Protein AF-A0A7W8EDI4-F1 (afdb_monomer_lite)

pLDDT: mean 74.73, std 17.85, range [37.28, 97.62]

Structure (mmCIF, N/CA/C/O backbone):
data_AF-A0A7W8EDI4-F1
#
_entry.id   AF-A0A7W8EDI4-F1
#
loop_
_atom_site.group_PDB
_atom_site.id
_atom_site.type_symbol
_atom_site.label_atom_id
_atom_site.label_alt_id
_atom_site.label_comp_id
_atom_site.label_asym_id
_atom_site.label_entity_id
_atom_site.label_seq_id
_atom_site.pdbx_PDB_ins_code
_atom_site.Cartn_x
_atom_site.Cartn_y
_atom_site.Cartn_z
_atom_site.occupancy
_atom_site.B_iso_or_equiv
_atom_site.auth_seq_id
_atom_site.auth_comp_id
_atom_site.auth_asym_id
_atom_site.auth_atom_id
_atom_site.pdbx_PDB_model_num
ATOM 1 N N . MET A 1 1 ? -5.430 -32.762 -1.701 1.00 72.56 1 MET A N 1
ATOM 2 C CA . MET A 1 1 ? -4.601 -31.545 -1.602 1.00 72.56 1 MET A CA 1
ATOM 3 C C . MET A 1 1 ? -4.800 -30.769 -2.881 1.00 72.56 1 MET A C 1
ATOM 5 O O . MET A 1 1 ? -4.026 -30.928 -3.822 1.00 72.56 1 MET A O 1
ATOM 9 N N . SER A 1 2 ? -5.869 -29.981 -2.946 1.00 88.62 2 SER A N 1
ATOM 10 C CA . SER A 1 2 ? -5.971 -28.976 -3.996 1.00 88.62 2 SER A CA 1
ATOM 11 C C . SER A 1 2 ? -4.853 -27.956 -3.869 1.00 88.62 2 SER A C 1
ATOM 13 O O . SER A 1 2 ? -4.438 -27.550 -2.778 1.00 88.62 2 SER A O 1
ATOM 15 N N . SER A 1 3 ? -4.363 -27.543 -5.030 1.00 94.00 3 SER A N 1
ATOM 16 C CA . SER A 1 3 ? -3.495 -26.389 -5.151 1.00 94.00 3 SER A CA 1
ATOM 17 C C . SER A 1 3 ? -4.055 -25.458 -6.209 1.00 94.00 3 SER A C 1
ATOM 19 O O . SER A 1 3 ? -4.358 -25.918 -7.310 1.00 94.00 3 SER A O 1
ATOM 21 N N . LEU A 1 4 ? -4.139 -24.171 -5.893 1.00 94.44 4 LEU A N 1
ATOM 22 C CA . LEU A 1 4 ? -4.478 -23.117 -6.842 1.00 94.44 4 LEU A CA 1
ATOM 23 C C . LEU A 1 4 ? -3.194 -22.442 -7.314 1.00 94.44 4 LEU A C 1
ATOM 25 O O . LEU A 1 4 ? -2.304 -22.187 -6.502 1.00 94.44 4 LEU A O 1
ATOM 29 N N . ARG A 1 5 ? -3.066 -22.148 -8.609 1.00 94.06 5 ARG A N 1
ATOM 30 C CA . ARG A 1 5 ? -1.859 -21.516 -9.162 1.00 94.06 5 ARG A CA 1
ATOM 31 C C . ARG A 1 5 ? -2.206 -20.259 -9.942 1.00 94.06 5 ARG A C 1
ATOM 33 O O . ARG A 1 5 ? -3.111 -20.287 -10.762 1.00 94.06 5 ARG A O 1
ATOM 40 N N . SER A 1 6 ? -1.417 -19.209 -9.733 1.00 91.38 6 SER A N 1
ATOM 41 C CA . SER A 1 6 ? -1.402 -18.008 -10.568 1.00 91.38 6 SER A CA 1
ATOM 42 C C . SER A 1 6 ? 0.047 -17.565 -10.767 1.00 91.38 6 SER A C 1
ATOM 44 O O . SER A 1 6 ? 0.740 -17.165 -9.824 1.00 91.38 6 SER A O 1
ATOM 46 N N . GLY A 1 7 ? 0.559 -17.725 -11.990 1.00 88.88 7 GLY A N 1
ATOM 47 C CA . GLY A 1 7 ? 1.975 -17.516 -12.298 1.00 88.88 7 GLY A CA 1
ATOM 48 C C . GLY A 1 7 ? 2.900 -18.412 -11.461 1.00 88.88 7 GLY A C 1
ATOM 49 O O . GLY A 1 7 ? 2.855 -19.637 -11.558 1.00 88.88 7 GLY A O 1
ATOM 50 N N . LEU A 1 8 ? 3.762 -17.792 -10.648 1.00 88.81 8 LEU A N 1
ATOM 51 C CA . LEU A 1 8 ? 4.686 -18.482 -9.732 1.00 88.81 8 LEU A CA 1
ATOM 52 C C . LEU A 1 8 ? 4.109 -18.699 -8.327 1.00 88.81 8 LEU A C 1
ATOM 54 O O . LEU A 1 8 ? 4.738 -19.373 -7.510 1.00 88.81 8 LEU A O 1
ATOM 58 N N . THR A 1 9 ? 2.950 -18.114 -8.032 1.00 92.06 9 THR A N 1
ATOM 59 C CA . THR A 1 9 ? 2.326 -18.204 -6.715 1.00 92.06 9 THR A CA 1
ATOM 60 C C . THR A 1 9 ? 1.446 -19.447 -6.661 1.00 92.06 9 THR A C 1
ATOM 62 O O . THR A 1 9 ? 0.603 -19.663 -7.534 1.00 92.06 9 THR A O 1
ATOM 65 N N . VAL A 1 10 ? 1.642 -20.272 -5.631 1.00 94.31 10 VAL A N 1
ATOM 66 C CA . VAL A 1 10 ? 0.855 -21.489 -5.395 1.00 94.31 10 VAL A CA 1
ATOM 67 C C . VAL A 1 10 ? 0.180 -21.383 -4.036 1.00 94.31 10 VAL A C 1
ATOM 69 O O . VAL A 1 10 ? 0.851 -21.152 -3.029 1.00 94.31 10 VAL A O 1
ATOM 72 N N . LEU A 1 11 ? -1.135 -21.570 -4.022 1.00 96.25 11 LEU A N 1
ATOM 73 C CA . LEU A 1 11 ? -1.948 -21.688 -2.821 1.00 96.25 11 LEU A CA 1
ATOM 74 C C . LEU A 1 11 ? -2.243 -23.156 -2.566 1.00 96.25 11 LEU A C 1
ATOM 76 O O . LEU A 1 11 ? -2.605 -23.882 -3.487 1.00 96.25 11 LEU A O 1
ATOM 80 N N . SER A 1 12 ? -2.101 -23.594 -1.324 1.00 96.56 12 SER A N 1
ATOM 81 C CA . SER A 1 12 ? -2.446 -24.955 -0.918 1.00 96.56 12 SER A CA 1
ATOM 82 C C . SER A 1 12 ? -3.016 -24.960 0.489 1.00 96.56 12 SER A C 1
ATOM 84 O O . SER A 1 12 ? -2.529 -24.221 1.344 1.00 96.56 12 SER A O 1
ATOM 86 N N . TRP A 1 13 ? -3.991 -25.826 0.741 1.00 96.25 13 TRP A N 1
ATOM 87 C CA . TRP A 1 13 ? -4.526 -26.048 2.081 1.00 96.25 13 TRP A CA 1
ATOM 88 C C . TRP A 1 13 ? -3.698 -27.074 2.852 1.00 96.25 13 TRP A C 1
ATOM 90 O O . TRP A 1 13 ? -3.360 -28.140 2.333 1.00 96.25 13 TRP A O 1
ATOM 100 N N . SER A 1 14 ? -3.404 -26.768 4.112 1.00 95.00 14 SER A N 1
ATOM 101 C CA . SER A 1 14 ? -2.770 -27.684 5.056 1.00 95.00 14 SER A CA 1
ATOM 102 C C . SER A 1 14 ? -3.391 -27.496 6.434 1.00 95.00 14 SER A C 1
ATOM 104 O O . SER A 1 14 ? -3.142 -26.490 7.087 1.00 95.00 14 SER A O 1
ATOM 106 N N . SER A 1 15 ? -4.173 -28.473 6.897 1.00 92.62 15 SER A N 1
ATOM 107 C CA . SER A 1 15 ? -4.749 -28.482 8.255 1.00 92.62 15 SER A CA 1
ATOM 108 C C . SER A 1 15 ? -5.590 -27.241 8.601 1.00 92.62 15 SER A C 1
ATOM 110 O O . SER A 1 15 ? -5.511 -26.734 9.714 1.00 92.62 15 SER A O 1
ATOM 112 N N . GLY A 1 16 ? -6.372 -26.728 7.644 1.00 92.19 16 GLY A N 1
ATOM 113 C CA . GLY A 1 16 ? -7.165 -25.502 7.822 1.00 92.19 16 GLY A CA 1
ATOM 114 C C . GLY A 1 16 ? -6.364 -24.201 7.683 1.00 92.19 16 GLY A C 1
ATOM 115 O O . GLY A 1 16 ? -6.944 -23.121 7.722 1.00 92.19 16 GLY A O 1
ATOM 116 N N . GLU A 1 17 ? -5.049 -24.281 7.469 1.00 96.00 17 GLU A N 1
ATOM 117 C CA . GLU A 1 17 ? -4.215 -23.134 7.119 1.00 96.00 17 GLU A CA 1
ATOM 118 C C . GLU A 1 17 ? -4.040 -23.041 5.598 1.00 96.00 17 GLU A C 1
ATOM 120 O O . GLU A 1 17 ? -3.769 -24.031 4.910 1.00 96.00 17 GLU A O 1
ATOM 125 N N . LEU A 1 18 ? -4.151 -21.824 5.073 1.00 96.31 18 LEU A N 1
ATOM 126 C CA . LEU A 1 18 ? -3.782 -21.475 3.711 1.00 96.31 18 LEU A CA 1
ATOM 127 C C . LEU A 1 18 ? -2.272 -21.219 3.652 1.00 96.31 18 LEU A C 1
ATOM 129 O O . LEU A 1 18 ? -1.760 -20.295 4.288 1.00 96.31 18 LEU A O 1
ATOM 133 N N . LEU A 1 19 ? -1.555 -22.021 2.867 1.00 96.38 19 LEU A N 1
ATOM 134 C CA . LEU A 1 19 ? -0.129 -21.848 2.599 1.00 96.38 19 LEU A CA 1
ATOM 135 C C . LEU A 1 19 ? 0.076 -21.128 1.266 1.00 96.38 19 LEU A C 1
ATOM 137 O O . LEU A 1 19 ? -0.449 -21.563 0.240 1.00 96.38 19 LEU A O 1
ATOM 141 N N . ILE A 1 20 ? 0.887 -20.067 1.277 1.00 95.19 20 ILE A N 1
ATOM 142 C CA . ILE A 1 20 ? 1.226 -19.267 0.093 1.00 95.19 20 ILE A CA 1
ATOM 143 C C . ILE A 1 20 ? 2.709 -19.438 -0.247 1.00 95.19 20 ILE A C 1
ATOM 145 O O . ILE A 1 20 ? 3.598 -18.909 0.433 1.00 95.19 20 ILE A O 1
ATOM 149 N N . SER A 1 21 ? 2.978 -20.170 -1.326 1.00 93.00 21 SER A N 1
ATOM 150 C CA . SER A 1 21 ? 4.316 -20.444 -1.862 1.00 93.00 21 SER A CA 1
ATOM 151 C C . SER A 1 21 ? 4.642 -19.489 -3.022 1.00 93.00 21 SER A C 1
ATOM 153 O O . SER A 1 21 ? 3.737 -19.190 -3.805 1.00 93.00 21 SER A O 1
ATOM 155 N N . PRO A 1 22 ? 5.892 -18.986 -3.160 1.00 87.44 22 PRO A N 1
ATOM 156 C CA . PRO A 1 22 ? 7.126 -19.403 -2.468 1.00 87.44 22 PRO A CA 1
ATOM 157 C C . PRO A 1 22 ? 7.426 -18.676 -1.150 1.00 87.44 22 PRO A C 1
ATOM 159 O O . PRO A 1 22 ? 8.437 -18.951 -0.512 1.00 87.44 22 PRO A O 1
ATOM 162 N N . SER A 1 23 ? 6.582 -17.737 -0.726 1.00 79.31 23 SER A N 1
ATOM 163 C CA . SER A 1 23 ? 6.833 -16.919 0.467 1.00 79.31 23 SER A CA 1
ATOM 164 C C . SER A 1 23 ? 6.731 -17.673 1.802 1.00 79.31 23 SER A C 1
ATOM 166 O O . SER A 1 23 ? 7.086 -17.108 2.834 1.00 79.31 23 SER A O 1
ATOM 168 N N . SER A 1 24 ? 6.246 -18.921 1.794 1.00 89.06 24 SER A N 1
ATOM 169 C CA . SER A 1 24 ? 6.002 -19.750 2.985 1.00 89.06 24 SER A CA 1
ATOM 170 C C . SER A 1 24 ? 5.140 -19.051 4.044 1.00 89.06 24 SER A C 1
ATOM 172 O O . SER A 1 24 ? 5.328 -19.251 5.243 1.00 89.06 24 SER A O 1
ATOM 174 N N . VAL A 1 25 ? 4.199 -18.211 3.604 1.00 91.44 25 VAL A N 1
ATOM 175 C CA . VAL A 1 25 ? 3.269 -17.511 4.498 1.00 91.44 25 VAL A CA 1
ATOM 176 C C . VAL A 1 25 ? 2.123 -18.460 4.823 1.00 91.44 25 VAL A C 1
ATOM 178 O O . VAL A 1 25 ? 1.558 -19.066 3.912 1.00 91.44 25 VAL A O 1
ATOM 181 N N . ARG A 1 26 ? 1.804 -18.592 6.112 1.00 95.19 26 ARG A N 1
ATOM 182 C CA . ARG A 1 26 ? 0.669 -19.376 6.609 1.00 95.19 26 ARG A CA 1
ATOM 183 C C . ARG A 1 26 ? -0.400 -18.429 7.124 1.00 95.19 26 ARG A C 1
ATOM 185 O O . ARG A 1 26 ? -0.067 -17.530 7.892 1.00 95.19 26 ARG A O 1
ATOM 192 N N . LEU A 1 27 ? -1.642 -18.613 6.693 1.00 95.88 27 LEU A N 1
ATOM 193 C CA . LEU A 1 27 ? -2.779 -17.786 7.093 1.00 95.88 27 LEU A CA 1
ATOM 194 C C . LEU A 1 27 ? -3.960 -18.674 7.477 1.00 95.88 27 LEU A C 1
ATOM 196 O O . LEU A 1 27 ? -4.158 -19.727 6.882 1.00 95.88 27 LEU A O 1
ATOM 200 N N . THR A 1 28 ? -4.781 -18.218 8.416 1.00 96.00 28 THR A N 1
ATOM 201 C CA . THR A 1 28 ? -6.071 -18.829 8.766 1.00 96.00 28 THR A CA 1
ATOM 202 C C . THR A 1 28 ? -7.199 -17.935 8.245 1.00 96.00 28 THR A C 1
ATOM 204 O O . THR A 1 28 ? -7.696 -17.091 8.995 1.00 96.00 28 THR A O 1
ATOM 207 N N . PRO A 1 29 ? -7.553 -18.019 6.949 1.00 96.94 29 PRO A N 1
ATOM 208 C CA . PRO A 1 29 ? -8.593 -17.165 6.388 1.00 96.94 29 PRO A CA 1
ATOM 209 C C . PRO A 1 29 ? -9.966 -17.480 6.964 1.00 96.94 29 PRO A C 1
ATOM 211 O O . PRO A 1 29 ? -10.329 -18.646 7.099 1.00 96.94 29 PRO A O 1
ATOM 214 N N . ALA A 1 30 ? -10.756 -16.439 7.209 1.00 96.94 30 ALA A N 1
ATOM 215 C CA . ALA A 1 30 ? -12.187 -16.593 7.442 1.00 96.94 30 ALA A CA 1
ATOM 216 C C . ALA A 1 30 ? -12.985 -16.529 6.135 1.00 96.94 30 ALA A C 1
ATOM 218 O O . ALA A 1 30 ? -14.032 -17.160 6.037 1.00 96.94 30 ALA A O 1
ATOM 219 N N . ALA A 1 31 ? -12.491 -15.799 5.130 1.00 97.50 31 ALA A N 1
ATOM 220 C CA . ALA A 1 31 ? -13.096 -15.729 3.805 1.00 97.50 31 ALA A CA 1
ATOM 221 C C . ALA A 1 31 ? -12.045 -15.463 2.719 1.00 97.50 31 ALA A C 1
ATOM 223 O O . ALA A 1 31 ? -10.966 -14.922 2.978 1.00 97.50 31 ALA A O 1
ATOM 224 N N . LEU A 1 32 ? -12.377 -15.817 1.479 1.00 97.62 32 LEU A N 1
ATOM 225 C CA . LEU A 1 32 ? -11.625 -15.427 0.289 1.00 97.62 32 LEU A CA 1
ATOM 226 C C . LEU A 1 32 ? -12.444 -14.426 -0.527 1.00 97.62 32 LEU A C 1
ATOM 228 O O . LEU A 1 32 ? -13.629 -14.633 -0.769 1.00 97.62 32 LEU A O 1
ATOM 232 N N . PHE A 1 33 ? -11.819 -13.345 -0.974 1.00 97.31 33 PHE A N 1
ATOM 233 C CA . PHE A 1 33 ? -12.457 -12.278 -1.738 1.00 97.31 33 PHE A CA 1
ATOM 234 C C . PHE A 1 33 ? -11.847 -12.229 -3.138 1.00 97.31 33 PHE A C 1
ATOM 236 O O . PHE A 1 33 ? -10.724 -11.760 -3.326 1.00 97.31 33 PHE A O 1
ATOM 243 N N . HIS A 1 34 ? -12.569 -12.774 -4.118 1.00 97.25 34 HIS A N 1
ATOM 244 C CA . HIS A 1 34 ? -12.129 -12.817 -5.510 1.00 97.25 34 HIS A CA 1
ATOM 245 C C . HIS A 1 34 ? -12.626 -11.566 -6.225 1.00 97.25 34 HIS A C 1
ATOM 247 O O . HIS A 1 34 ? -13.836 -11.361 -6.328 1.00 97.25 34 HIS A O 1
ATOM 253 N N . TYR A 1 35 ? -11.709 -10.723 -6.690 1.00 96.69 35 TYR A N 1
ATOM 254 C CA . TYR A 1 35 ? -12.044 -9.388 -7.160 1.00 96.69 35 TYR A CA 1
ATOM 255 C C . TYR A 1 35 ? -11.535 -9.108 -8.572 1.00 96.69 35 TYR A C 1
ATOM 257 O O . TYR A 1 35 ? -10.511 -9.632 -9.017 1.00 96.69 35 TYR A O 1
ATOM 265 N N . ARG A 1 36 ? -12.253 -8.214 -9.254 1.00 94.69 36 ARG A N 1
ATOM 266 C CA . ARG A 1 36 ? -11.857 -7.593 -10.515 1.00 94.69 36 ARG A CA 1
ATOM 267 C C . ARG A 1 36 ? -12.273 -6.129 -10.466 1.00 94.69 36 ARG A C 1
ATOM 269 O O . ARG A 1 36 ? -13.399 -5.828 -10.093 1.00 94.69 36 ARG A O 1
ATOM 276 N N . TYR A 1 37 ? -11.370 -5.217 -10.803 1.00 92.25 37 TYR A N 1
ATOM 277 C CA . TYR A 1 37 ? -11.716 -3.804 -10.936 1.00 92.25 37 TYR A CA 1
ATOM 278 C C . TYR A 1 37 ? -10.868 -3.123 -12.006 1.00 92.25 37 TYR A C 1
ATOM 280 O O . TYR A 1 37 ? -9.757 -3.552 -12.311 1.00 92.25 37 TYR A O 1
ATOM 288 N N . GLU A 1 38 ? -11.394 -2.044 -12.573 1.00 88.31 38 GLU A N 1
ATOM 289 C CA . GLU A 1 38 ? -10.678 -1.213 -13.537 1.00 88.31 38 GLU A CA 1
ATOM 290 C C . GLU A 1 38 ? -9.893 -0.117 -12.807 1.00 88.31 38 GLU A C 1
ATOM 292 O O . GLU A 1 38 ? -10.383 0.574 -11.901 1.00 88.31 38 GLU A O 1
ATOM 297 N N . GLN A 1 39 ? -8.616 -0.000 -13.159 1.00 83.56 39 GLN A N 1
ATOM 298 C CA . GLN A 1 39 ? -7.700 0.985 -12.618 1.00 83.56 39 GLN A CA 1
ATOM 299 C C . GLN A 1 39 ? -7.295 1.956 -13.724 1.00 83.56 39 GLN A C 1
ATOM 301 O O . GLN A 1 39 ? -6.524 1.620 -14.622 1.00 83.56 39 GLN A O 1
ATOM 306 N N . THR A 1 40 ? -7.788 3.187 -13.634 1.00 80.75 40 THR A N 1
ATOM 307 C CA . THR A 1 40 ? -7.340 4.280 -14.495 1.00 80.75 40 THR A CA 1
ATOM 308 C C . THR A 1 40 ? -6.029 4.841 -13.957 1.00 80.75 40 THR A C 1
ATOM 310 O O . THR A 1 40 ? -5.959 5.306 -12.820 1.00 80.75 40 THR A O 1
ATOM 313 N N . THR A 1 41 ? -4.975 4.807 -14.767 1.00 74.56 41 THR A N 1
ATOM 314 C CA . THR A 1 41 ? -3.691 5.431 -14.423 1.00 74.56 41 THR A CA 1
ATOM 315 C C . THR A 1 41 ? -3.602 6.830 -15.022 1.00 74.56 41 THR A C 1
ATOM 317 O O . THR A 1 41 ? -3.840 7.020 -16.217 1.00 74.56 41 THR A O 1
ATOM 320 N N . ILE A 1 42 ? -3.257 7.818 -14.193 1.00 75.62 42 ILE A N 1
ATOM 321 C CA . ILE A 1 42 ? -3.034 9.198 -14.635 1.00 75.62 42 ILE A CA 1
ATOM 322 C C . ILE A 1 42 ? -1.588 9.320 -15.130 1.00 75.62 42 ILE A C 1
ATOM 324 O O . ILE A 1 42 ? -0.636 8.994 -14.419 1.00 75.62 42 ILE A O 1
ATOM 328 N N . GLY A 1 43 ? -1.421 9.763 -16.373 1.00 75.12 43 GLY A N 1
ATOM 329 C CA . GLY A 1 43 ? -0.117 9.997 -16.980 1.00 75.12 43 GLY A CA 1
ATOM 330 C C . GLY A 1 43 ? 0.577 11.230 -16.419 1.00 75.12 43 GLY A C 1
ATOM 331 O O . GLY A 1 43 ? -0.018 12.062 -15.741 1.00 75.12 43 GLY A O 1
ATOM 332 N N . ALA A 1 44 ? 1.852 11.406 -16.769 1.00 69.44 44 ALA A N 1
ATOM 333 C CA . ALA A 1 44 ? 2.634 12.580 -16.361 1.00 69.44 44 ALA A CA 1
ATOM 334 C C . ALA A 1 44 ? 2.034 13.924 -16.835 1.00 69.44 44 ALA A C 1
ATOM 336 O O . ALA A 1 44 ? 2.380 14.974 -16.303 1.00 69.44 44 ALA A O 1
ATOM 337 N N . ASN A 1 45 ? 1.148 13.890 -17.831 1.00 80.81 45 ASN A N 1
ATOM 338 C CA . ASN A 1 45 ? 0.404 15.035 -18.355 1.00 80.81 45 ASN A CA 1
ATOM 339 C C . ASN A 1 45 ? -0.928 15.294 -17.625 1.00 80.81 45 ASN A C 1
ATOM 341 O O . ASN A 1 45 ? -1.679 16.164 -18.053 1.00 80.81 45 ASN A O 1
ATOM 345 N N . GLY A 1 46 ? -1.251 14.537 -16.571 1.00 75.38 46 GLY A N 1
ATOM 346 C CA . GLY A 1 46 ? -2.529 14.645 -15.865 1.00 75.38 46 GLY A CA 1
ATOM 347 C C . GLY A 1 46 ? -3.717 14.028 -16.611 1.00 75.38 46 GLY A C 1
ATOM 348 O O . GLY A 1 46 ? -4.828 14.067 -16.095 1.00 75.38 46 GLY A O 1
ATOM 349 N N . LEU A 1 47 ? -3.507 13.440 -17.796 1.00 79.38 47 LEU A N 1
ATOM 350 C CA . LEU A 1 47 ? -4.561 12.770 -18.556 1.00 79.38 47 LEU A CA 1
ATOM 351 C C . LEU A 1 47 ? -4.597 11.269 -18.223 1.00 79.38 47 LEU A C 1
ATOM 353 O O . LEU A 1 47 ? -3.537 10.653 -18.052 1.00 79.38 47 LEU A O 1
ATOM 357 N N . PRO A 1 48 ? -5.787 10.648 -18.159 1.00 79.31 48 PRO A N 1
ATOM 358 C CA . PRO A 1 48 ? -5.902 9.201 -18.012 1.00 79.31 48 PRO A CA 1
ATOM 359 C C . PRO A 1 48 ? -5.224 8.530 -19.211 1.00 79.31 48 PRO A C 1
ATOM 361 O O . PRO A 1 48 ? -5.563 8.808 -20.358 1.00 79.31 48 PRO A O 1
ATOM 364 N N . THR A 1 49 ? -4.201 7.713 -18.960 1.00 78.88 49 THR A N 1
ATOM 365 C CA . THR A 1 49 ? -3.361 7.150 -20.031 1.00 78.88 49 THR A CA 1
ATOM 366 C C . THR A 1 49 ? -3.715 5.701 -20.337 1.00 78.88 49 THR A C 1
ATOM 368 O O . THR A 1 49 ? -3.729 5.323 -21.503 1.00 78.88 49 THR A O 1
ATOM 371 N N . TYR A 1 50 ? -4.020 4.896 -19.314 1.00 76.00 50 TYR A N 1
ATOM 372 C CA . TYR A 1 50 ? -4.377 3.489 -19.495 1.00 76.00 50 TYR A CA 1
ATOM 373 C C . TYR A 1 50 ? -5.411 3.045 -18.465 1.00 76.00 50 TYR A C 1
ATOM 375 O O . TYR A 1 50 ? -5.285 3.360 -17.277 1.00 76.00 50 TYR A O 1
ATOM 383 N N . GLU A 1 51 ? -6.386 2.276 -18.936 1.00 83.94 51 GLU A N 1
ATOM 384 C CA . GLU A 1 51 ? -7.314 1.505 -18.123 1.00 83.94 51 GLU A CA 1
ATOM 385 C C . GLU A 1 51 ? -6.754 0.089 -17.987 1.00 83.94 51 GLU A C 1
ATOM 387 O O . GLU A 1 51 ? -6.645 -0.659 -18.958 1.00 83.94 51 GLU A O 1
ATOM 392 N N . LEU A 1 52 ? -6.294 -0.247 -16.786 1.00 85.31 52 LEU A N 1
ATOM 393 C CA . LEU A 1 52 ? -5.769 -1.565 -16.469 1.00 85.31 52 LEU A CA 1
ATOM 394 C C . LEU A 1 52 ? -6.831 -2.321 -15.680 1.00 85.31 52 LEU A C 1
ATOM 396 O O . LEU A 1 52 ? -7.159 -1.939 -14.559 1.00 85.31 52 LEU A O 1
ATOM 400 N N . THR A 1 53 ? -7.353 -3.413 -16.231 1.00 88.31 53 THR A N 1
ATOM 401 C CA . THR A 1 53 ? -8.164 -4.343 -15.443 1.00 88.31 53 THR A CA 1
ATOM 402 C C . THR A 1 53 ? -7.251 -5.103 -14.485 1.00 88.31 53 THR A C 1
ATOM 404 O O . THR A 1 53 ? -6.356 -5.833 -14.910 1.00 88.31 53 THR A O 1
ATOM 407 N N . VAL A 1 54 ? -7.474 -4.933 -13.185 1.00 90.56 54 VAL A N 1
ATOM 408 C CA . VAL A 1 54 ? -6.761 -5.643 -12.125 1.00 90.56 54 VAL A CA 1
ATOM 409 C C . VAL A 1 54 ? -7.662 -6.752 -11.598 1.00 90.56 54 VAL A C 1
ATOM 411 O O . VAL A 1 54 ? -8.740 -6.487 -11.068 1.00 90.56 54 VAL A O 1
ATOM 414 N N . THR A 1 55 ? -7.210 -7.995 -11.733 1.00 94.75 55 THR A N 1
ATOM 415 C CA . THR A 1 55 ? -7.802 -9.178 -11.097 1.00 94.75 55 THR A CA 1
ATOM 416 C C . THR A 1 55 ? -6.908 -9.662 -9.962 1.00 94.75 55 THR A C 1
ATOM 418 O O . THR A 1 55 ? -5.685 -9.468 -9.982 1.00 94.75 55 THR A O 1
ATOM 421 N N . GLY A 1 56 ? -7.510 -10.257 -8.938 1.00 95.38 56 GLY A N 1
ATOM 422 C CA . GLY A 1 56 ? -6.752 -10.789 -7.816 1.00 95.38 56 GLY A CA 1
ATOM 423 C C . GLY A 1 56 ? -7.605 -11.496 -6.777 1.00 95.38 56 GLY A C 1
ATOM 424 O O . GLY A 1 56 ? -8.835 -11.490 -6.820 1.00 95.38 56 GLY A O 1
ATOM 425 N N . LEU A 1 57 ? -6.917 -12.111 -5.821 1.00 96.50 57 LEU A N 1
ATOM 426 C CA . LEU A 1 57 ? -7.518 -12.810 -4.696 1.00 96.50 57 LEU A CA 1
ATOM 427 C C . LEU A 1 57 ? -7.039 -12.178 -3.390 1.00 96.50 57 LEU A C 1
ATOM 429 O O . LEU A 1 57 ? -5.844 -12.156 -3.094 1.00 96.50 57 LEU A O 1
ATOM 433 N N . ALA A 1 58 ? -7.975 -11.676 -2.596 1.00 96.81 58 ALA A N 1
ATOM 434 C CA . ALA A 1 58 ? -7.711 -11.205 -1.248 1.00 96.81 58 ALA A CA 1
ATOM 435 C C . ALA A 1 58 ? -8.105 -12.276 -0.226 1.00 96.81 58 ALA A C 1
ATOM 437 O O . ALA A 1 58 ? -9.123 -12.955 -0.351 1.00 96.81 58 ALA A O 1
ATOM 438 N N . VAL A 1 59 ? -7.270 -12.431 0.790 1.00 96.69 59 VAL A N 1
ATOM 439 C CA . VAL A 1 59 ? -7.470 -13.349 1.910 1.00 96.69 59 VAL A CA 1
ATOM 440 C C . VAL A 1 59 ? -7.954 -12.512 3.085 1.00 96.69 59 VAL A C 1
ATOM 442 O O . VAL A 1 59 ? -7.227 -11.603 3.480 1.00 96.69 59 VAL A O 1
ATOM 445 N N . LEU A 1 60 ? -9.147 -12.776 3.618 1.00 96.88 60 LEU A N 1
ATOM 446 C CA . LEU A 1 60 ? -9.759 -11.981 4.689 1.00 96.88 60 LEU A CA 1
ATOM 447 C C . LEU A 1 60 ? -9.742 -12.726 6.033 1.00 96.88 60 LEU A C 1
ATOM 449 O O . LEU A 1 60 ? -9.853 -13.956 6.069 1.00 96.88 60 LEU A O 1
ATOM 453 N N . ASP A 1 61 ? -9.618 -11.986 7.134 1.00 95.56 61 ASP A N 1
ATOM 454 C CA . ASP A 1 61 ? -9.822 -12.491 8.495 1.00 95.56 61 ASP A CA 1
ATOM 455 C C . ASP A 1 61 ? -11.302 -12.453 8.924 1.00 95.56 61 ASP A C 1
ATOM 457 O O . ASP A 1 61 ? -12.192 -12.158 8.123 1.00 95.56 61 ASP A O 1
ATOM 461 N N . GLN A 1 62 ? -11.571 -12.805 10.187 1.00 94.88 62 GLN A N 1
ATOM 462 C CA . GLN A 1 62 ? -12.924 -12.863 10.758 1.00 94.88 62 GLN A CA 1
ATOM 463 C C . GLN A 1 62 ? -13.622 -11.498 10.799 1.00 94.88 62 GLN A C 1
ATOM 465 O O . GLN A 1 62 ? -14.850 -11.452 10.756 1.00 94.88 62 GLN A O 1
ATOM 470 N N . ASP A 1 63 ? -12.849 -10.412 10.836 1.00 89.06 63 ASP A N 1
ATOM 471 C CA . ASP A 1 63 ? -13.341 -9.035 10.866 1.00 89.06 63 ASP A CA 1
ATOM 472 C C . ASP A 1 63 ? -13.519 -8.469 9.440 1.00 89.06 63 ASP A C 1
ATOM 474 O O . ASP A 1 63 ? -13.898 -7.312 9.257 1.00 89.06 63 ASP A O 1
ATOM 478 N N . GLY A 1 64 ? -13.241 -9.274 8.407 1.00 90.56 64 GLY A N 1
ATOM 479 C CA . GLY A 1 64 ? -13.275 -8.853 7.009 1.00 90.56 64 GLY A CA 1
ATOM 480 C C . GLY A 1 64 ? -12.056 -8.030 6.587 1.00 90.56 64 GLY A C 1
ATOM 481 O O . GLY A 1 64 ? -12.068 -7.449 5.501 1.00 90.56 64 GLY A O 1
ATOM 482 N N . LEU A 1 65 ? -11.001 -7.981 7.406 1.00 90.00 65 LEU A N 1
ATOM 483 C CA . LEU A 1 65 ? -9.767 -7.284 7.077 1.00 90.00 65 LEU A CA 1
ATOM 484 C C . LEU A 1 65 ? -8.877 -8.160 6.193 1.00 90.00 65 LEU A C 1
ATOM 486 O O . LEU A 1 65 ? -8.726 -9.364 6.397 1.00 90.00 65 LEU A O 1
ATOM 490 N N . VAL A 1 66 ? -8.222 -7.547 5.214 1.00 93.62 66 VAL A N 1
ATOM 491 C CA . VAL A 1 66 ? -7.310 -8.238 4.309 1.00 93.62 66 VAL A CA 1
ATOM 492 C C . VAL A 1 66 ? -6.052 -8.657 5.070 1.00 93.62 66 VAL A C 1
ATOM 494 O O . VAL A 1 66 ? -5.326 -7.811 5.589 1.00 93.62 66 VAL A O 1
ATOM 497 N N . LEU A 1 67 ? -5.745 -9.955 5.066 1.00 93.31 67 LEU A N 1
ATOM 498 C CA . LEU A 1 67 ? -4.507 -10.582 5.548 1.00 93.31 67 LEU A CA 1
ATOM 499 C C . LEU A 1 67 ? -3.441 -10.679 4.449 1.00 93.31 67 LEU A C 1
ATOM 501 O O . LEU A 1 67 ? -2.257 -10.434 4.685 1.00 93.31 67 LEU A O 1
ATOM 505 N N . ALA A 1 68 ? -3.855 -10.997 3.223 1.00 94.56 68 ALA A N 1
ATOM 506 C CA . ALA A 1 68 ? -2.972 -11.015 2.064 1.00 94.56 68 ALA A CA 1
ATOM 507 C C . ALA A 1 68 ? -3.705 -10.594 0.794 1.00 94.56 68 ALA A C 1
ATOM 509 O O . ALA A 1 68 ? -4.874 -10.919 0.610 1.00 94.56 68 ALA A O 1
ATOM 510 N N . ASP A 1 69 ? -2.998 -9.882 -0.080 1.00 94.88 69 ASP A N 1
ATOM 511 C CA . ASP A 1 69 ? -3.480 -9.512 -1.412 1.00 94.88 69 ASP A CA 1
ATOM 512 C C . ASP A 1 69 ? -2.598 -10.161 -2.484 1.00 94.88 69 ASP A C 1
ATOM 514 O O . ASP A 1 69 ? -1.374 -9.963 -2.494 1.00 94.88 69 ASP A O 1
ATOM 518 N N . LEU A 1 70 ? -3.234 -10.947 -3.352 1.00 94.44 70 LEU A N 1
ATOM 519 C CA . LEU A 1 70 ? -2.625 -11.782 -4.380 1.00 94.44 70 LEU A CA 1
ATOM 520 C C . LEU A 1 70 ? -3.098 -11.324 -5.768 1.00 94.44 70 LEU A C 1
ATOM 522 O O . LEU A 1 70 ? -4.046 -11.899 -6.310 1.00 94.44 70 LEU A O 1
ATOM 526 N N . PRO A 1 71 ? -2.466 -10.302 -6.370 1.00 92.19 71 PRO A N 1
ATOM 527 C CA . PRO A 1 71 ? -2.816 -9.877 -7.720 1.00 92.19 71 PRO A CA 1
ATOM 528 C C . PRO A 1 71 ? -2.492 -10.985 -8.730 1.00 92.19 71 PRO A C 1
ATOM 530 O O . PRO A 1 71 ? -1.455 -11.645 -8.621 1.00 92.19 71 PRO A O 1
ATOM 533 N N . GLY A 1 72 ? -3.359 -11.166 -9.720 1.00 91.31 72 GLY A N 1
ATOM 534 C CA . GLY A 1 72 ? -3.248 -12.213 -10.731 1.00 91.31 72 GLY A CA 1
ATOM 535 C C . GLY A 1 72 ? -4.599 -12.826 -11.074 1.00 91.31 72 GLY A C 1
ATOM 536 O O . GLY A 1 72 ? -5.584 -12.636 -10.365 1.00 91.31 72 GLY A O 1
ATOM 537 N N . ASP A 1 73 ? -4.629 -13.580 -12.167 1.00 92.44 73 ASP A N 1
ATOM 538 C CA . ASP A 1 73 ? -5.809 -14.352 -12.536 1.00 92.44 73 ASP A CA 1
ATOM 539 C C . ASP A 1 73 ? -5.846 -15.652 -11.725 1.00 92.44 73 ASP A C 1
ATOM 541 O O . ASP A 1 73 ? -4.853 -16.389 -11.689 1.00 92.44 73 ASP A O 1
ATOM 545 N N . TRP A 1 74 ? -6.950 -15.897 -11.022 1.00 94.12 74 TRP A N 1
ATOM 546 C CA . TRP A 1 74 ? -7.123 -17.040 -10.128 1.00 94.12 74 TRP A CA 1
ATOM 547 C C . TRP A 1 74 ? -8.345 -17.849 -10.562 1.00 94.12 74 TRP A C 1
ATOM 549 O O . TRP A 1 74 ? -9.458 -17.683 -10.061 1.00 94.12 74 TRP A O 1
ATOM 559 N N . GLU A 1 75 ? -8.132 -18.767 -11.498 1.00 94.81 75 GLU A N 1
ATOM 560 C CA . GLU A 1 75 ? -9.167 -19.705 -11.930 1.00 94.81 75 GLU A CA 1
ATOM 561 C C . GLU A 1 75 ? -9.410 -20.781 -10.864 1.00 94.81 75 GLU A C 1
ATOM 563 O O . GLU A 1 75 ? -8.474 -21.257 -10.228 1.00 94.81 75 GLU A O 1
ATOM 568 N N . GLY A 1 76 ? -10.666 -21.193 -10.663 1.00 95.50 76 GLY A N 1
ATOM 569 C CA . GLY A 1 76 ? -11.005 -22.292 -9.747 1.00 95.50 76 GLY A CA 1
ATOM 570 C C . GLY A 1 76 ? -11.046 -21.932 -8.255 1.00 95.50 76 GLY A C 1
ATOM 571 O O . GLY A 1 76 ? -11.127 -22.837 -7.423 1.00 95.50 76 GLY A O 1
ATOM 572 N N . VAL A 1 77 ? -11.037 -20.639 -7.893 1.00 96.69 77 VAL A N 1
ATOM 573 C CA . VAL A 1 77 ? -11.102 -20.175 -6.486 1.00 96.69 77 VAL A CA 1
ATOM 574 C C . VAL A 1 77 ? -12.285 -20.783 -5.733 1.00 96.69 77 VAL A C 1
ATOM 576 O O . VAL A 1 77 ? -12.118 -21.207 -4.595 1.00 96.69 77 VAL A O 1
ATOM 579 N N . ALA A 1 78 ? -13.462 -20.868 -6.361 1.00 96.75 78 ALA A N 1
ATOM 580 C CA . ALA A 1 78 ? -14.662 -21.413 -5.726 1.00 96.75 78 ALA A CA 1
ATOM 581 C C . ALA A 1 78 ? -14.481 -22.878 -5.288 1.00 96.75 78 ALA A C 1
ATOM 583 O O . ALA A 1 78 ? -14.744 -23.208 -4.135 1.00 96.75 78 ALA A O 1
ATOM 584 N N . ALA A 1 79 ? -13.962 -23.736 -6.175 1.00 96.75 79 ALA A N 1
ATOM 585 C CA . ALA A 1 79 ? -13.706 -25.143 -5.867 1.00 96.75 79 ALA A CA 1
ATOM 586 C C . ALA A 1 79 ? -12.596 -25.302 -4.815 1.00 96.75 79 ALA A C 1
ATOM 588 O O . ALA A 1 79 ? -12.732 -26.078 -3.871 1.00 96.75 79 ALA A O 1
ATOM 589 N N . PHE A 1 80 ? -11.521 -24.517 -4.940 1.00 96.75 80 PHE A N 1
ATOM 590 C CA . PHE A 1 80 ? -10.425 -24.501 -3.973 1.00 96.75 80 PHE A CA 1
ATOM 591 C C . PHE A 1 80 ? -10.897 -24.110 -2.567 1.00 96.75 80 PHE A C 1
ATOM 593 O O . PHE A 1 80 ? -10.497 -24.720 -1.579 1.00 96.75 80 PHE A O 1
ATOM 600 N N . ALA A 1 81 ? -11.755 -23.100 -2.462 1.00 96.56 81 ALA A N 1
ATOM 601 C CA . ALA A 1 81 ? -12.280 -22.632 -1.190 1.00 96.56 81 ALA A CA 1
ATOM 602 C C . ALA A 1 81 ? -13.295 -23.602 -0.574 1.00 96.56 81 ALA A C 1
ATOM 604 O O . ALA A 1 81 ? -13.289 -23.800 0.639 1.00 96.56 81 ALA A O 1
ATOM 605 N N . GLN A 1 82 ? -14.110 -24.255 -1.411 1.00 96.75 82 GLN A N 1
ATOM 606 C CA . GLN A 1 82 ? -15.044 -25.293 -0.981 1.00 96.75 82 GLN A CA 1
ATOM 607 C C . GLN A 1 82 ? -14.313 -26.479 -0.332 1.00 96.75 82 GLN A C 1
ATOM 609 O O . GLN A 1 82 ? -14.763 -26.960 0.704 1.00 96.75 82 GLN A O 1
ATOM 614 N N . GLU A 1 83 ? -13.164 -26.911 -0.871 1.00 95.75 83 GLU A N 1
ATOM 615 C CA . GLU A 1 83 ? -12.331 -27.952 -0.235 1.00 95.75 83 GLU A CA 1
ATOM 616 C C . GLU A 1 83 ? -11.731 -27.479 1.099 1.00 95.75 83 GLU A C 1
ATOM 618 O O . GLU A 1 83 ? -11.594 -28.270 2.030 1.00 95.75 83 GLU A O 1
ATOM 623 N N . GLY A 1 84 ? -11.411 -26.187 1.213 1.00 95.50 84 GLY A N 1
ATOM 624 C CA . GLY A 1 84 ? -10.930 -25.575 2.454 1.00 95.50 84 GLY A CA 1
ATOM 625 C C . GLY A 1 84 ? -12.020 -25.284 3.491 1.00 95.50 84 GLY A C 1
ATOM 626 O O . GLY A 1 84 ? -11.689 -24.933 4.620 1.00 95.50 84 GLY A O 1
ATOM 627 N N . GLY A 1 85 ? -13.304 -25.401 3.131 1.00 96.50 85 GLY A N 1
ATOM 628 C CA . GLY A 1 85 ? -14.421 -24.999 3.990 1.00 96.50 85 GLY A CA 1
ATOM 629 C C . GLY A 1 85 ? -14.487 -23.489 4.251 1.00 96.50 85 GLY A C 1
ATOM 630 O O . GLY A 1 85 ? -15.036 -23.072 5.269 1.00 96.50 85 GLY A O 1
ATOM 631 N N . VAL A 1 86 ? -13.919 -22.670 3.360 1.00 97.06 86 VAL A N 1
ATOM 632 C CA . VAL A 1 86 ? -13.850 -21.211 3.511 1.00 97.06 86 VAL A CA 1
ATOM 633 C C . VAL A 1 86 ? -14.798 -20.547 2.507 1.00 97.06 86 VAL A C 1
ATOM 635 O O . VAL A 1 86 ? -14.747 -20.873 1.320 1.00 97.06 86 VAL A O 1
ATOM 638 N N . PRO A 1 87 ? -15.676 -19.622 2.933 1.00 97.56 87 PRO A N 1
ATOM 639 C CA . PRO A 1 87 ? -16.573 -18.921 2.022 1.00 97.56 87 PRO A CA 1
ATOM 640 C C . PRO A 1 87 ? -15.803 -18.058 1.013 1.00 97.56 87 PRO A C 1
ATOM 642 O O . PRO A 1 87 ? -14.777 -17.453 1.334 1.00 97.56 87 PRO A O 1
ATOM 645 N N . VAL A 1 88 ? -16.337 -17.968 -0.209 1.00 97.44 88 VAL A N 1
ATOM 646 C CA . VAL A 1 88 ? -15.827 -17.078 -1.262 1.00 97.44 88 VAL A CA 1
ATOM 647 C C . VAL A 1 88 ? -16.822 -15.966 -1.522 1.00 97.44 88 VAL A C 1
ATOM 649 O O . VAL A 1 88 ? -17.976 -16.213 -1.866 1.00 97.44 88 VAL A O 1
ATOM 652 N N . HIS A 1 89 ? -16.346 -14.734 -1.437 1.00 96.94 89 HIS A N 1
ATOM 653 C CA . HIS A 1 89 ? -17.047 -13.558 -1.915 1.00 96.94 89 HIS A CA 1
ATOM 654 C C . HIS A 1 89 ? -16.574 -13.252 -3.337 1.00 96.94 89 HIS A C 1
ATOM 656 O O . HIS A 1 89 ? -15.469 -12.747 -3.544 1.00 96.94 89 HIS A O 1
ATOM 662 N N . ALA A 1 90 ? -17.403 -13.595 -4.324 1.00 95.56 90 ALA A N 1
ATOM 663 C CA . ALA A 1 90 ? -17.171 -13.228 -5.714 1.00 95.56 90 ALA A CA 1
ATOM 664 C C . ALA A 1 90 ? -17.574 -11.761 -5.922 1.00 95.56 90 ALA A C 1
ATOM 666 O O . ALA A 1 90 ? -18.753 -11.419 -5.920 1.00 95.56 90 ALA A O 1
ATOM 667 N N . ALA A 1 91 ? -16.582 -10.894 -6.082 1.00 93.56 91 ALA A N 1
ATOM 668 C CA . ALA A 1 91 ? -16.729 -9.463 -6.319 1.00 93.56 91 ALA A CA 1
ATOM 669 C C . ALA A 1 91 ? -16.153 -9.076 -7.690 1.00 93.56 91 ALA A C 1
ATOM 671 O O . ALA A 1 91 ? -15.531 -8.026 -7.841 1.00 93.56 91 ALA A O 1
ATOM 672 N N . LEU A 1 92 ? -16.332 -9.951 -8.684 1.00 92.94 92 LEU A N 1
ATOM 673 C CA . LEU A 1 92 ? -15.856 -9.729 -10.052 1.00 92.94 92 LEU A CA 1
ATOM 674 C C . LEU A 1 92 ? -16.636 -8.615 -10.765 1.00 92.94 92 LEU A C 1
ATOM 676 O O . LEU A 1 92 ? -16.050 -7.879 -11.550 1.00 92.94 92 LEU A O 1
ATOM 680 N N . ASP A 1 93 ? -17.920 -8.465 -10.432 1.00 93.25 93 ASP A N 1
ATOM 681 C CA . ASP A 1 93 ? -18.817 -7.447 -10.999 1.00 93.25 93 ASP A CA 1
ATOM 682 C C . ASP A 1 93 ? -19.137 -6.328 -9.992 1.00 93.25 93 ASP A C 1
ATOM 684 O O . ASP A 1 93 ? -20.041 -5.514 -10.191 1.00 93.25 93 ASP A O 1
ATOM 688 N N . ALA A 1 94 ? -18.434 -6.300 -8.856 1.00 93.00 94 ALA A N 1
ATOM 689 C CA . ALA A 1 94 ? -18.659 -5.283 -7.843 1.00 93.00 94 ALA A CA 1
ATOM 690 C C . ALA A 1 94 ? -18.103 -3.923 -8.310 1.00 93.00 94 ALA A C 1
ATOM 692 O O . ALA A 1 94 ? -17.045 -3.875 -8.940 1.00 93.00 94 ALA A O 1
ATOM 693 N N . PRO A 1 95 ? -18.747 -2.796 -7.947 1.00 92.75 95 PRO A N 1
ATOM 694 C CA . PRO A 1 95 ? -18.223 -1.472 -8.260 1.00 92.75 95 PRO A CA 1
ATOM 695 C C . PRO A 1 95 ? -16.791 -1.303 -7.745 1.00 92.75 95 PRO A C 1
ATOM 697 O O . PRO A 1 95 ? -16.502 -1.642 -6.592 1.00 92.75 95 PRO A O 1
ATOM 700 N N . ALA A 1 96 ? -15.914 -0.714 -8.564 1.00 86.94 96 ALA A N 1
ATOM 701 C CA . ALA A 1 96 ? -14.500 -0.540 -8.230 1.00 86.94 96 ALA A CA 1
ATOM 702 C C . ALA A 1 96 ? -14.294 0.151 -6.870 1.00 86.94 96 ALA A C 1
ATOM 704 O O . ALA A 1 96 ? -13.427 -0.257 -6.104 1.00 86.94 96 ALA A O 1
ATOM 705 N N . ALA A 1 97 ? -15.132 1.134 -6.521 1.00 83.06 97 ALA A N 1
ATOM 706 C CA . ALA A 1 97 ? -15.089 1.806 -5.221 1.00 83.06 97 ALA A CA 1
ATOM 707 C C . ALA A 1 97 ? -15.284 0.836 -4.040 1.00 83.06 97 ALA A C 1
ATOM 709 O O . ALA A 1 97 ? -14.547 0.898 -3.059 1.00 83.06 97 ALA A O 1
ATOM 710 N N . ARG A 1 98 ? -16.225 -0.112 -4.152 1.00 90.50 98 ARG A N 1
ATOM 711 C CA . ARG A 1 98 ? -16.490 -1.114 -3.109 1.00 90.50 98 ARG A CA 1
ATOM 712 C C . ARG A 1 98 ? -15.340 -2.108 -2.985 1.00 90.50 98 ARG A C 1
ATOM 714 O O . ARG A 1 98 ? -14.933 -2.426 -1.874 1.00 90.50 98 ARG A O 1
ATOM 721 N N . VAL A 1 99 ? -14.807 -2.575 -4.115 1.00 91.44 99 VAL A N 1
ATOM 722 C CA . VAL A 1 99 ? -13.633 -3.463 -4.138 1.00 91.44 99 VAL A CA 1
ATOM 723 C C . VAL A 1 99 ? -12.441 -2.777 -3.472 1.00 91.44 99 VAL A C 1
ATOM 725 O O . VAL A 1 99 ? -11.812 -3.358 -2.594 1.00 91.44 99 VAL A O 1
ATOM 728 N N . ARG A 1 100 ? -12.170 -1.515 -3.822 1.00 85.50 100 ARG A N 1
ATOM 729 C CA . ARG A 1 100 ? -11.079 -0.725 -3.236 1.00 85.50 100 ARG A CA 1
ATOM 730 C C . ARG A 1 100 ? -11.262 -0.502 -1.737 1.00 85.50 100 ARG A C 1
ATOM 732 O O . ARG A 1 100 ? -10.294 -0.666 -1.007 1.00 85.50 100 ARG A O 1
ATOM 739 N N . ALA A 1 101 ? -12.480 -0.214 -1.276 1.00 83.12 101 ALA A N 1
ATOM 740 C CA . ALA A 1 101 ? -12.771 -0.067 0.150 1.00 83.12 101 ALA A CA 1
ATOM 741 C C . ALA A 1 101 ? -12.458 -1.353 0.937 1.00 83.12 101 ALA A C 1
ATOM 743 O O . ALA A 1 101 ? -11.778 -1.299 1.959 1.00 83.12 101 ALA A O 1
ATOM 744 N N . VAL A 1 102 ? -12.866 -2.522 0.423 1.00 87.19 102 VAL A N 1
ATOM 745 C CA . VAL A 1 102 ? -12.525 -3.820 1.035 1.00 87.19 102 VAL A CA 1
ATOM 746 C C . VAL A 1 102 ? -11.010 -4.047 1.021 1.00 87.19 102 VAL A C 1
ATOM 748 O O . VAL A 1 102 ? -10.438 -4.435 2.034 1.00 87.19 102 VAL A O 1
ATOM 751 N N . LEU A 1 103 ? -10.329 -3.754 -0.093 1.00 88.69 103 LEU A N 1
ATOM 752 C CA . LEU A 1 103 ? -8.873 -3.918 -0.208 1.00 88.69 103 LEU A CA 1
ATOM 753 C C . LEU A 1 103 ? -8.056 -2.927 0.651 1.00 88.69 103 LEU A C 1
ATOM 755 O O . LEU A 1 103 ? -6.891 -3.195 0.976 1.00 88.69 103 LEU A O 1
ATOM 759 N N . ALA A 1 104 ? -8.649 -1.792 1.023 1.00 83.19 104 ALA A N 1
ATOM 760 C CA . ALA A 1 104 ? -8.056 -0.793 1.908 1.00 83.19 104 ALA A CA 1
ATOM 761 C C . ALA A 1 104 ? -8.124 -1.206 3.390 1.00 83.19 104 ALA A C 1
ATOM 763 O O . ALA A 1 104 ? -7.245 -0.834 4.175 1.00 83.19 104 ALA A O 1
ATOM 764 N N . ALA A 1 105 ? -9.118 -2.017 3.768 1.00 84.62 105 ALA A N 1
ATOM 765 C CA . ALA A 1 105 ? -9.304 -2.530 5.121 1.00 84.62 105 ALA A CA 1
ATOM 766 C C . ALA A 1 105 ? -8.273 -3.629 5.434 1.00 84.62 105 ALA A C 1
ATOM 768 O O . ALA A 1 105 ? -8.543 -4.817 5.316 1.00 84.62 105 ALA A O 1
ATOM 769 N N . ARG A 1 106 ? -7.041 -3.250 5.786 1.00 85.00 106 ARG A N 1
ATOM 770 C CA . ARG A 1 106 ? -5.918 -4.188 5.971 1.00 85.00 106 ARG A CA 1
ATOM 771 C C . ARG A 1 106 ? -5.760 -4.603 7.427 1.00 85.00 106 ARG A C 1
ATOM 773 O O . ARG A 1 106 ? -5.757 -3.760 8.319 1.00 85.00 106 ARG A O 1
ATOM 780 N N . ALA A 1 107 ? -5.539 -5.892 7.652 1.00 80.31 107 ALA A N 1
ATOM 781 C CA . ALA A 1 107 ? -5.259 -6.450 8.964 1.00 80.31 107 ALA A CA 1
ATOM 782 C C . ALA A 1 107 ? -3.819 -6.132 9.419 1.00 80.31 107 ALA A C 1
ATOM 784 O O . ALA A 1 107 ? -2.916 -5.965 8.585 1.00 80.31 107 ALA A O 1
ATOM 785 N N . PRO A 1 108 ? -3.550 -6.091 10.738 1.00 74.81 108 PRO A N 1
ATOM 786 C CA . PRO A 1 108 ? -2.191 -6.086 11.270 1.00 74.81 108 PRO A CA 1
ATOM 787 C C . PRO A 1 108 ? -1.357 -7.228 10.679 1.00 74.81 108 PRO A C 1
ATOM 789 O O . PRO A 1 108 ? -1.755 -8.387 10.702 1.00 74.81 108 PRO A O 1
ATOM 792 N N . GLY A 1 109 ? -0.190 -6.896 10.122 1.00 78.06 109 GLY A N 1
ATOM 793 C CA . GLY A 1 109 ? 0.675 -7.881 9.466 1.00 78.06 109 GLY A CA 1
ATOM 794 C C . GLY A 1 109 ? 0.307 -8.210 8.015 1.00 78.06 109 GLY A C 1
ATOM 795 O O . GLY A 1 109 ? 0.956 -9.087 7.440 1.00 78.06 109 GLY A O 1
ATOM 796 N N . TRP A 1 110 ? -0.655 -7.497 7.409 1.00 86.88 110 TRP A N 1
ATOM 797 C CA . TRP A 1 110 ? -1.016 -7.670 6.001 1.00 86.88 110 TRP A CA 1
ATOM 798 C C . TRP A 1 110 ? 0.193 -7.603 5.070 1.00 86.88 110 TRP A C 1
ATOM 800 O O . TRP A 1 110 ? 1.086 -6.759 5.219 1.00 86.88 110 TRP A O 1
ATOM 810 N N . ARG A 1 111 ? 0.197 -8.468 4.052 1.00 82.81 111 ARG A N 1
ATOM 811 C CA . ARG A 1 111 ? 1.220 -8.467 3.004 1.00 82.81 111 ARG A CA 1
ATOM 812 C C . ARG A 1 111 ? 0.590 -8.522 1.623 1.00 82.81 111 ARG A C 1
ATOM 814 O O . ARG A 1 111 ? -0.130 -9.461 1.294 1.00 82.81 111 ARG A O 1
ATOM 821 N N . ARG A 1 112 ? 0.963 -7.573 0.763 1.00 84.81 112 ARG A N 1
ATOM 822 C CA . ARG A 1 112 ? 0.789 -7.737 -0.683 1.00 84.81 112 ARG A CA 1
ATOM 823 C C . ARG A 1 112 ? 1.854 -8.687 -1.196 1.00 84.81 112 ARG A C 1
ATOM 825 O O . ARG A 1 112 ? 3.033 -8.328 -1.222 1.00 84.81 112 ARG A O 1
ATOM 832 N N . ILE A 1 113 ? 1.457 -9.879 -1.613 1.00 83.25 113 ILE A N 1
ATOM 833 C CA . ILE A 1 113 ? 2.374 -10.826 -2.242 1.00 83.25 113 ILE A CA 1
ATOM 834 C C . ILE A 1 113 ? 2.265 -10.568 -3.737 1.00 83.25 113 ILE A C 1
ATOM 836 O O . ILE A 1 113 ? 1.532 -11.224 -4.468 1.00 83.25 113 ILE A O 1
ATOM 840 N N . VAL A 1 114 ? 2.970 -9.528 -4.184 1.00 75.56 114 VAL A N 1
ATOM 841 C CA . VAL A 1 114 ? 3.150 -9.290 -5.614 1.00 75.56 114 VAL A CA 1
ATOM 842 C C . VAL A 1 114 ? 3.961 -10.466 -6.138 1.00 75.56 114 VAL A C 1
ATOM 844 O O . VAL A 1 114 ? 5.044 -10.730 -5.604 1.00 75.56 114 VAL A O 1
ATOM 847 N N . GLY A 1 115 ? 3.413 -11.180 -7.128 1.00 58.16 115 GLY A N 1
ATOM 848 C CA . GLY A 1 115 ? 4.086 -12.286 -7.805 1.00 58.16 115 GLY A CA 1
ATOM 849 C C . GLY A 1 115 ? 5.556 -11.942 -8.009 1.00 58.16 115 GLY A C 1
ATOM 850 O O . GLY A 1 115 ? 5.875 -10.827 -8.426 1.00 58.16 115 GLY A O 1
ATOM 851 N N . VAL A 1 116 ? 6.417 -12.866 -7.573 1.00 47.75 116 VAL A N 1
ATOM 852 C CA . VAL A 1 116 ? 7.863 -12.686 -7.390 1.00 47.75 116 VAL A CA 1
ATOM 853 C C . VAL A 1 116 ? 8.424 -11.741 -8.462 1.00 47.75 116 VAL A C 1
ATOM 855 O O . VAL A 1 116 ? 8.196 -12.003 -9.647 1.00 47.75 116 VAL A O 1
ATOM 858 N N . PRO A 1 117 ? 9.135 -10.652 -8.091 1.00 44.94 117 PRO A N 1
ATOM 859 C CA . PRO A 1 117 ? 9.792 -9.803 -9.081 1.00 44.94 117 PRO A CA 1
ATOM 860 C C . PRO A 1 117 ? 10.598 -10.691 -10.038 1.00 44.94 117 PRO A C 1
ATOM 862 O O . PRO A 1 117 ? 11.095 -11.730 -9.591 1.00 44.94 117 PRO A O 1
ATOM 865 N N . PRO A 1 118 ? 10.723 -10.329 -11.330 1.00 44.88 118 PRO A N 1
ATOM 866 C CA . PRO A 1 118 ? 11.415 -11.156 -12.318 1.00 44.88 118 PRO A CA 1
ATOM 867 C C . PRO A 1 118 ? 12.707 -11.704 -11.715 1.00 44.88 118 PRO A C 1
ATOM 869 O O . PRO A 1 118 ? 13.443 -10.943 -11.078 1.00 44.88 118 PRO A O 1
ATOM 872 N N . ALA A 1 119 ? 12.900 -13.024 -11.839 1.00 44.00 119 ALA A N 1
ATOM 873 C CA . ALA A 1 119 ? 13.894 -13.785 -11.088 1.00 44.00 119 ALA A CA 1
ATOM 874 C C . ALA A 1 119 ? 15.205 -12.994 -10.938 1.00 44.00 119 ALA A C 1
ATOM 876 O O . ALA A 1 119 ? 15.708 -12.474 -11.943 1.00 44.00 119 ALA A O 1
ATOM 877 N N . PRO A 1 120 ? 15.759 -12.869 -9.715 1.00 48.50 120 PRO A N 1
ATOM 878 C CA . PRO A 1 120 ? 16.992 -12.128 -9.513 1.00 48.50 120 PRO A CA 1
ATOM 879 C C . PRO A 1 120 ? 18.040 -12.679 -10.476 1.00 48.50 120 PRO A C 1
ATOM 881 O O . PRO A 1 120 ? 18.335 -13.875 -10.466 1.00 48.50 120 PRO A O 1
ATOM 884 N N . LEU A 1 121 ? 18.555 -11.808 -11.349 1.00 52.38 121 LEU A N 1
ATOM 885 C CA . LEU A 1 121 ? 19.575 -12.166 -12.331 1.00 52.38 121 LEU A CA 1
ATOM 886 C C . LEU A 1 121 ? 20.680 -12.962 -11.622 1.00 52.38 121 LEU A C 1
ATOM 888 O O . LEU A 1 121 ? 21.231 -12.494 -10.623 1.00 52.38 121 LEU A O 1
ATOM 892 N N . ALA A 1 122 ? 20.949 -14.172 -12.127 1.00 67.62 122 ALA A N 1
ATOM 893 C CA . ALA A 1 122 ? 21.812 -15.169 -11.497 1.00 67.62 122 ALA A CA 1
ATOM 894 C C . ALA A 1 122 ? 23.113 -14.554 -10.938 1.00 67.62 122 ALA A C 1
ATOM 896 O O . ALA A 1 122 ? 23.713 -13.697 -11.599 1.00 67.62 122 ALA A O 1
ATOM 897 N N . PRO A 1 123 ? 23.599 -14.998 -9.761 1.00 66.12 123 PRO A N 1
ATOM 898 C CA . PRO A 1 123 ? 24.728 -14.376 -9.056 1.00 66.12 123 PRO A CA 1
ATOM 899 C C . PRO A 1 123 ? 26.008 -14.290 -9.901 1.00 66.12 123 PRO A C 1
ATOM 901 O O . PRO A 1 123 ? 26.819 -13.389 -9.701 1.00 66.12 123 PRO A O 1
ATOM 904 N N . TRP A 1 124 ? 26.147 -15.159 -10.905 1.00 67.06 124 TRP A N 1
ATOM 905 C CA . TRP A 1 124 ? 27.267 -15.178 -11.845 1.00 67.06 124 TRP A CA 1
ATOM 906 C C . TRP A 1 124 ? 27.270 -14.025 -12.864 1.00 67.06 124 TRP A C 1
ATOM 908 O O . TRP A 1 124 ? 28.300 -13.721 -13.455 1.00 67.06 124 TRP A O 1
ATOM 918 N N . ARG A 1 125 ? 26.153 -13.311 -13.049 1.00 64.12 125 ARG A N 1
ATOM 919 C CA . ARG A 1 125 ? 26.092 -12.156 -13.960 1.00 64.12 125 ARG A CA 1
ATOM 920 C C . ARG A 1 125 ? 26.705 -10.886 -13.375 1.00 64.12 125 ARG A C 1
ATOM 922 O O . ARG A 1 125 ? 27.128 -10.028 -14.141 1.00 64.12 125 ARG A O 1
ATOM 929 N N . LYS A 1 126 ? 26.808 -10.766 -12.046 1.00 65.88 126 LYS A N 1
ATOM 930 C CA . LYS A 1 126 ? 27.478 -9.628 -11.390 1.00 65.88 126 LYS A CA 1
ATOM 931 C C . LYS A 1 126 ? 28.973 -9.543 -11.738 1.00 65.88 126 LYS A C 1
ATOM 933 O O . LYS A 1 126 ? 29.377 -8.485 -12.213 1.00 65.88 126 LYS A O 1
ATOM 938 N N . PRO A 1 127 ? 29.791 -10.606 -11.587 1.00 72.00 127 PRO A N 1
ATOM 939 C CA . PRO A 1 127 ?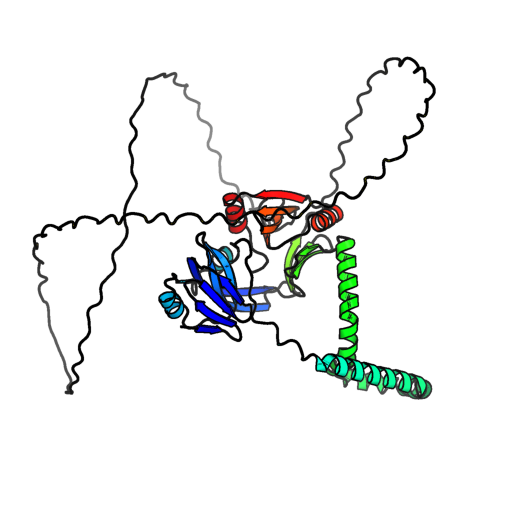 31.195 -10.547 -11.992 1.00 72.00 127 PRO A CA 1
ATOM 940 C C . PRO A 1 127 ? 31.356 -10.371 -13.507 1.00 72.00 127 PRO A C 1
ATOM 942 O O . PRO A 1 127 ? 32.243 -9.635 -13.924 1.00 72.00 127 PRO A O 1
ATOM 945 N N . VAL A 1 128 ? 30.467 -10.943 -14.331 1.00 76.25 128 VAL A N 1
ATOM 946 C CA . VAL A 1 128 ? 30.490 -10.735 -15.792 1.00 76.25 128 VAL A CA 1
ATOM 947 C C . VAL A 1 128 ? 30.205 -9.276 -16.154 1.00 76.25 128 VAL A C 1
ATOM 949 O O . VAL A 1 128 ? 30.933 -8.701 -16.955 1.00 76.25 128 VAL A O 1
ATOM 952 N N . ALA A 1 129 ? 29.200 -8.647 -15.539 1.00 73.31 129 ALA A N 1
ATOM 953 C CA . ALA A 1 129 ? 28.882 -7.238 -15.768 1.00 73.31 129 ALA A CA 1
ATOM 954 C C . ALA A 1 129 ? 30.003 -6.302 -15.285 1.00 73.31 129 ALA A C 1
ATOM 956 O O . ALA A 1 129 ? 30.308 -5.319 -15.957 1.00 73.31 129 ALA A O 1
ATOM 957 N N . ILE A 1 130 ? 30.648 -6.625 -14.157 1.00 77.12 130 ILE A N 1
ATOM 958 C CA . ILE A 1 130 ? 31.823 -5.892 -13.664 1.00 77.12 130 ILE A CA 1
ATOM 959 C C . ILE A 1 130 ? 32.995 -6.056 -14.639 1.00 77.12 130 ILE A C 1
ATOM 961 O O . ILE A 1 130 ? 33.608 -5.061 -15.012 1.00 77.12 130 ILE A O 1
ATOM 965 N N . GLY A 1 131 ? 33.269 -7.277 -15.108 1.00 83.12 131 GLY A N 1
ATOM 966 C CA . GLY A 1 131 ? 34.312 -7.549 -16.099 1.00 83.12 131 GLY A CA 1
ATOM 967 C C . GLY A 1 131 ? 34.086 -6.784 -17.403 1.00 83.12 131 GLY A C 1
ATOM 968 O O . GLY A 1 131 ? 34.992 -6.106 -17.880 1.00 83.12 131 GLY A O 1
ATOM 969 N N . LEU A 1 132 ? 32.856 -6.798 -17.926 1.00 85.50 132 LEU A N 1
ATOM 970 C CA . LEU A 1 132 ? 32.477 -6.026 -19.113 1.00 85.50 132 LEU A CA 1
ATOM 971 C C . LEU A 1 132 ? 32.627 -4.516 -18.888 1.00 85.50 132 LEU A C 1
ATOM 973 O O . LEU A 1 132 ? 33.109 -3.813 -19.772 1.00 85.50 132 LEU A O 1
ATOM 977 N N . GLY A 1 133 ? 32.268 -4.022 -17.698 1.00 85.81 133 GLY A N 1
ATOM 978 C CA . GLY A 1 133 ? 32.445 -2.621 -17.317 1.00 85.81 133 GLY A CA 1
ATOM 979 C C . GLY A 1 133 ? 33.915 -2.195 -17.256 1.00 85.81 133 GLY A C 1
ATOM 980 O O . GLY A 1 133 ? 34.257 -1.124 -17.750 1.00 85.81 133 GLY A O 1
ATOM 981 N N . VAL A 1 134 ? 34.797 -3.037 -16.708 1.00 87.94 134 VAL A N 1
ATOM 982 C CA . VAL A 1 134 ? 36.245 -2.770 -16.644 1.00 87.94 134 VAL A CA 1
ATOM 983 C C . VAL A 1 134 ? 36.873 -2.803 -18.036 1.00 87.94 134 VAL A C 1
ATOM 985 O O . VAL A 1 134 ? 37.665 -1.921 -18.358 1.00 87.94 134 VAL A O 1
ATOM 988 N N . VAL A 1 135 ? 36.487 -3.760 -18.886 1.00 86.94 135 VAL A N 1
ATOM 989 C CA . VAL A 1 135 ? 36.949 -3.819 -20.281 1.00 86.94 135 VAL A CA 1
ATOM 990 C C . VAL A 1 135 ? 36.491 -2.579 -21.048 1.00 86.94 135 VAL A C 1
ATOM 992 O O . VAL A 1 135 ? 37.310 -1.929 -21.691 1.00 86.94 135 VAL A O 1
ATOM 995 N N . ALA A 1 136 ? 35.218 -2.191 -20.931 1.00 82.06 136 ALA A N 1
ATOM 996 C CA . ALA A 1 136 ? 34.694 -0.989 -21.575 1.00 82.06 136 ALA A CA 1
ATOM 997 C C . ALA A 1 136 ? 35.398 0.289 -21.088 1.00 82.06 136 ALA A C 1
ATOM 999 O O . ALA A 1 136 ? 35.725 1.154 -21.900 1.00 82.06 136 ALA A O 1
ATOM 1000 N N . LEU A 1 137 ? 35.689 0.399 -19.786 1.00 88.31 137 LEU A N 1
ATOM 1001 C CA . LEU A 1 137 ? 36.443 1.523 -19.229 1.00 88.31 137 LEU A CA 1
ATOM 1002 C C . LEU A 1 137 ? 37.893 1.536 -19.733 1.00 88.31 137 LEU A C 1
ATOM 1004 O O . LEU A 1 137 ? 38.398 2.593 -20.097 1.00 88.31 137 LEU A O 1
ATOM 1008 N N . GLY A 1 138 ? 38.548 0.375 -19.802 1.00 88.81 138 GLY A N 1
ATOM 1009 C CA . GLY A 1 138 ? 39.890 0.237 -20.369 1.00 88.81 138 GLY A CA 1
ATOM 1010 C C . GLY A 1 138 ? 39.941 0.638 -21.844 1.00 88.81 138 GLY A C 1
ATOM 1011 O O . GLY A 1 138 ? 40.832 1.384 -22.239 1.00 88.81 138 GLY A O 1
ATOM 1012 N N . VAL A 1 139 ? 38.946 0.229 -22.637 1.00 82.62 139 VAL A N 1
ATOM 1013 C CA . VAL A 1 139 ? 38.796 0.633 -24.044 1.00 82.62 139 VAL A CA 1
ATOM 1014 C C . VAL A 1 139 ? 38.552 2.139 -24.159 1.00 82.62 139 VAL A C 1
ATOM 1016 O O . VAL A 1 139 ? 39.196 2.792 -24.971 1.00 82.62 139 VAL A O 1
ATOM 1019 N N . MET A 1 140 ? 37.687 2.715 -23.318 1.00 81.94 140 MET A N 1
ATOM 1020 C CA . MET A 1 140 ? 37.459 4.164 -23.256 1.00 81.94 140 MET A CA 1
ATOM 1021 C C . MET A 1 140 ? 38.750 4.932 -22.950 1.00 81.94 140 MET A C 1
ATOM 1023 O O . MET A 1 140 ? 39.093 5.859 -23.680 1.00 81.94 140 MET A O 1
ATOM 1027 N N . ILE A 1 141 ? 39.495 4.524 -21.917 1.00 85.69 141 ILE A N 1
ATOM 1028 C CA . ILE A 1 141 ? 40.769 5.151 -21.540 1.00 85.69 141 ILE A CA 1
ATOM 1029 C C . ILE A 1 141 ? 41.779 5.017 -22.682 1.00 85.69 141 ILE A C 1
ATOM 1031 O O . ILE A 1 141 ? 42.391 6.009 -23.077 1.00 85.69 141 ILE A O 1
ATOM 1035 N N . TYR A 1 142 ? 41.904 3.822 -23.262 1.00 82.81 142 TYR A N 1
ATOM 1036 C CA . TYR A 1 142 ? 42.789 3.561 -24.392 1.00 82.81 142 TYR A CA 1
ATOM 1037 C C . TYR A 1 142 ? 42.462 4.464 -25.585 1.00 82.81 142 TYR A C 1
ATOM 1039 O O . TYR A 1 142 ? 43.361 5.131 -26.088 1.00 82.81 142 TYR A O 1
ATOM 1047 N N . LEU A 1 143 ? 41.191 4.576 -25.982 1.00 75.81 143 LEU A N 1
ATOM 1048 C CA . LEU A 1 143 ? 40.748 5.440 -27.082 1.00 75.81 143 LEU A CA 1
ATOM 1049 C C . LEU A 1 143 ? 41.001 6.928 -26.795 1.00 75.81 143 LEU A C 1
ATOM 1051 O O . LEU A 1 143 ? 41.473 7.654 -27.673 1.00 75.81 143 LEU A O 1
ATOM 1055 N N . THR A 1 144 ? 40.757 7.389 -25.562 1.00 75.38 144 THR A N 1
ATOM 1056 C CA . THR A 1 144 ? 41.096 8.770 -25.166 1.00 75.38 144 THR A CA 1
ATOM 1057 C C . THR A 1 144 ? 42.604 9.026 -25.169 1.00 75.38 144 THR A C 1
ATOM 1059 O O . THR A 1 144 ? 43.035 10.124 -25.511 1.00 75.38 144 THR A O 1
ATOM 1062 N N . SER A 1 145 ? 43.407 8.006 -24.858 1.00 77.38 145 SER A N 1
ATOM 1063 C CA . SER A 1 145 ? 44.868 8.067 -24.832 1.00 77.38 145 SER A CA 1
ATOM 1064 C C . SER A 1 145 ? 45.504 7.995 -26.223 1.00 77.38 145 SER A C 1
ATOM 1066 O O . SER A 1 145 ? 46.534 8.631 -26.433 1.00 77.38 145 SER A O 1
ATOM 1068 N N . THR A 1 146 ? 44.932 7.237 -27.165 1.00 72.12 146 THR A N 1
ATOM 1069 C CA . THR A 1 146 ? 45.574 6.953 -28.463 1.00 72.12 146 THR A CA 1
ATOM 1070 C C . THR A 1 146 ? 45.147 7.866 -29.608 1.00 72.12 146 THR A C 1
ATOM 1072 O O . THR A 1 146 ? 45.832 7.874 -30.628 1.00 72.12 146 THR A O 1
ATOM 1075 N N . GLY A 1 147 ? 44.076 8.663 -29.495 1.00 63.28 147 GLY A N 1
ATOM 1076 C CA . GLY A 1 147 ? 43.579 9.341 -30.701 1.00 63.28 147 GLY A CA 1
ATOM 1077 C C . GLY A 1 147 ? 42.668 10.550 -30.555 1.00 63.28 147 GLY A C 1
ATOM 1078 O O . GLY A 1 147 ? 42.134 11.000 -31.570 1.00 63.28 147 GLY A O 1
ATOM 1079 N N . PHE A 1 148 ? 42.501 11.136 -29.366 1.00 56.81 148 PHE A N 1
ATOM 1080 C CA . PHE A 1 148 ? 41.620 12.304 -29.217 1.00 56.81 148 PHE A CA 1
ATOM 1081 C C . PHE A 1 148 ? 42.095 13.538 -30.016 1.00 56.81 148 PHE A C 1
ATOM 1083 O O . PHE A 1 148 ? 41.304 14.428 -30.314 1.00 56.81 148 PHE A O 1
ATOM 1090 N N . TRP A 1 149 ? 43.360 13.572 -30.449 1.00 60.88 149 TRP A N 1
ATOM 1091 C CA . TRP A 1 149 ? 43.897 14.670 -31.259 1.00 60.88 149 TRP A CA 1
ATOM 1092 C C . TRP A 1 149 ? 43.563 14.566 -32.760 1.00 60.88 149 TRP A C 1
ATOM 1094 O O . TRP A 1 149 ? 43.312 15.582 -33.405 1.00 60.88 149 TRP A O 1
ATOM 1104 N N . TYR A 1 150 ? 43.489 13.353 -33.323 1.00 57.12 150 TYR A N 1
ATOM 1105 C CA . TYR A 1 150 ? 43.204 13.158 -34.755 1.00 57.12 150 TYR A CA 1
ATOM 1106 C C . TYR A 1 150 ? 41.704 13.055 -35.065 1.00 57.12 150 TYR A C 1
ATOM 1108 O O . TYR A 1 150 ? 41.265 13.458 -36.140 1.00 57.12 150 TYR A O 1
ATOM 1116 N N . VAL A 1 151 ? 40.893 12.600 -34.106 1.00 56.78 151 VAL A N 1
ATOM 1117 C CA . VAL A 1 151 ? 39.437 12.464 -34.276 1.00 56.78 151 VAL A CA 1
ATOM 1118 C C . VAL A 1 151 ? 38.716 13.810 -34.114 1.00 56.78 151 VAL A C 1
ATOM 1120 O O . VAL A 1 151 ? 37.792 14.106 -34.873 1.00 56.78 151 VAL A O 1
ATOM 1123 N N . TRP A 1 152 ? 39.182 14.685 -33.214 1.00 57.59 152 TRP A N 1
ATOM 1124 C CA . TRP A 1 152 ? 38.556 15.991 -32.955 1.00 57.59 152 TRP A CA 1
ATOM 1125 C C . TRP A 1 152 ? 38.576 16.937 -34.168 1.00 57.59 152 TRP A C 1
ATOM 1127 O O . TRP A 1 152 ? 37.701 17.789 -34.307 1.00 57.59 152 TRP A O 1
ATOM 1137 N N . ARG A 1 153 ? 39.524 16.761 -35.101 1.00 58.53 153 ARG A N 1
ATOM 1138 C CA . ARG A 1 153 ? 39.607 17.584 -36.319 1.00 58.53 153 ARG A CA 1
ATOM 1139 C C . ARG A 1 153 ? 38.746 17.078 -37.486 1.00 58.53 153 ARG A C 1
ATOM 1141 O O . ARG A 1 153 ? 38.459 17.860 -38.385 1.00 58.53 153 ARG A O 1
ATOM 1148 N N . GLY A 1 154 ? 38.305 15.816 -37.463 1.00 55.69 154 GLY A N 1
ATOM 1149 C CA . GLY A 1 154 ? 37.458 15.220 -38.510 1.00 55.69 154 GLY A CA 1
ATOM 1150 C C . GLY A 1 154 ? 35.967 15.108 -38.156 1.00 55.69 154 GLY A C 1
ATOM 1151 O O . GLY A 1 154 ? 35.134 14.950 -39.045 1.00 55.69 154 GLY A O 1
ATOM 1152 N N . PHE A 1 155 ? 35.601 15.208 -36.873 1.00 54.88 155 PHE A N 1
ATOM 1153 C CA . PHE A 1 155 ? 34.249 14.881 -36.395 1.00 54.88 155 PHE A CA 1
ATOM 1154 C C . PHE A 1 155 ? 33.197 15.999 -36.499 1.00 54.88 155 PHE A C 1
ATOM 1156 O O . PHE A 1 155 ? 32.030 15.747 -36.211 1.00 54.88 155 PHE A O 1
ATOM 1163 N N . SER A 1 156 ? 33.551 17.215 -36.929 1.00 59.34 156 SER A N 1
ATOM 1164 C CA . SER A 1 156 ? 32.595 18.340 -36.970 1.00 59.34 156 SER A CA 1
ATOM 1165 C C . SER A 1 156 ? 31.448 18.138 -37.981 1.00 59.34 156 SER A C 1
ATOM 1167 O O . SER A 1 156 ? 30.326 18.581 -37.749 1.00 59.34 156 SER A O 1
ATOM 1169 N N . THR A 1 157 ? 31.680 17.397 -39.069 1.00 57.81 157 THR A N 1
ATOM 1170 C CA . THR A 1 157 ? 30.657 17.124 -40.099 1.00 57.81 157 THR A CA 1
ATOM 1171 C C . THR A 1 157 ? 30.103 15.700 -40.045 1.00 57.81 157 THR A C 1
ATOM 1173 O O . THR A 1 157 ? 28.899 15.514 -40.194 1.00 57.81 157 THR A O 1
ATOM 1176 N N . ILE A 1 158 ? 30.933 14.695 -39.752 1.00 60.91 158 ILE A N 1
ATOM 1177 C CA . ILE A 1 158 ? 30.504 13.286 -39.642 1.00 60.91 158 ILE A CA 1
ATOM 1178 C C . ILE A 1 158 ? 29.855 12.974 -38.281 1.00 60.91 158 ILE A C 1
ATOM 1180 O O . ILE A 1 158 ? 28.971 12.122 -38.196 1.00 60.91 158 ILE A O 1
ATOM 1184 N N . GLY A 1 159 ? 30.213 13.709 -37.223 1.00 61.56 159 GLY A N 1
ATOM 1185 C CA . GLY A 1 159 ? 29.667 13.517 -35.877 1.00 61.56 159 GLY A CA 1
ATOM 1186 C C . GLY A 1 159 ? 28.186 13.867 -35.746 1.00 61.56 159 GLY A C 1
ATOM 1187 O O . GLY A 1 159 ? 27.482 13.207 -34.990 1.00 61.56 159 GLY A O 1
ATOM 1188 N N . ARG A 1 160 ? 27.680 14.838 -36.520 1.00 61.25 160 ARG A N 1
ATOM 1189 C CA . ARG A 1 160 ? 26.235 15.135 -36.569 1.00 61.25 160 ARG A CA 1
ATOM 1190 C C . ARG A 1 160 ? 25.443 14.017 -37.244 1.00 61.25 160 ARG A C 1
ATOM 1192 O O . ARG A 1 160 ? 24.395 13.638 -36.745 1.00 61.25 160 ARG A O 1
ATOM 1199 N N . LEU A 1 161 ? 25.987 13.435 -38.311 1.00 60.41 161 LEU A N 1
ATOM 1200 C CA . LEU A 1 161 ? 25.319 12.370 -39.059 1.00 60.41 161 LEU A CA 1
ATOM 1201 C C . LEU A 1 161 ? 25.321 11.035 -38.292 1.00 60.41 161 LEU A C 1
ATOM 1203 O O . LEU A 1 161 ? 24.356 10.283 -38.353 1.00 60.41 161 LEU A O 1
ATOM 1207 N N . LEU A 1 162 ? 26.375 10.756 -37.516 1.00 57.78 162 LEU A N 1
ATOM 1208 C CA . LEU A 1 162 ? 26.442 9.568 -36.659 1.00 57.78 162 LEU A CA 1
ATOM 1209 C C . LEU A 1 162 ? 25.606 9.689 -35.382 1.00 57.78 162 LEU A C 1
ATOM 1211 O O . LEU A 1 162 ? 25.126 8.670 -34.908 1.00 57.78 162 LEU A O 1
ATOM 1215 N N . ILE A 1 163 ? 25.405 10.892 -34.835 1.00 61.75 163 ILE A N 1
ATOM 1216 C CA . ILE A 1 163 ? 24.508 11.104 -33.685 1.00 61.75 163 ILE A CA 1
ATOM 1217 C C . ILE A 1 163 ? 23.036 10.935 -34.088 1.00 61.75 163 ILE A C 1
ATOM 1219 O O . ILE A 1 163 ? 22.266 10.399 -33.298 1.00 61.75 163 ILE A O 1
ATOM 1223 N N . ASP A 1 164 ? 22.668 11.301 -35.319 1.00 58.75 164 ASP A N 1
ATOM 1224 C CA . ASP A 1 164 ? 21.314 11.067 -35.840 1.00 58.75 164 ASP A CA 1
ATOM 1225 C C . ASP A 1 164 ? 21.065 9.594 -36.229 1.00 58.75 164 ASP A C 1
ATOM 1227 O O . ASP A 1 164 ? 19.936 9.116 -36.138 1.00 58.75 164 ASP A O 1
ATOM 1231 N N . VAL A 1 165 ? 22.107 8.846 -36.622 1.00 58.72 165 VAL A N 1
ATOM 1232 C CA . VAL A 1 165 ? 22.007 7.413 -36.985 1.00 58.72 165 VAL A CA 1
ATOM 1233 C C . VAL A 1 165 ? 22.210 6.481 -35.784 1.00 58.72 165 VAL A C 1
ATOM 1235 O O . VAL A 1 165 ? 21.667 5.375 -35.757 1.00 58.72 165 VAL A O 1
ATOM 1238 N N . ALA A 1 166 ? 22.949 6.910 -34.759 1.00 52.94 166 ALA A N 1
ATOM 1239 C CA . ALA A 1 166 ? 23.051 6.210 -33.485 1.00 52.94 166 ALA A CA 1
ATOM 1240 C C . ALA A 1 166 ? 21.756 6.416 -32.690 1.00 52.94 166 ALA A C 1
ATOM 1242 O O . ALA A 1 166 ? 21.691 7.190 -31.737 1.00 52.94 166 ALA A O 1
ATOM 1243 N N . GLU A 1 167 ? 20.716 5.695 -33.115 1.00 57.06 167 GLU A N 1
ATOM 1244 C CA . GLU A 1 167 ? 19.437 5.548 -32.434 1.00 57.06 167 GLU A CA 1
ATOM 1245 C C . GLU A 1 167 ? 19.671 5.476 -30.917 1.00 57.06 167 GLU A C 1
ATOM 1247 O O . GLU A 1 167 ? 20.403 4.608 -30.429 1.00 57.06 167 GLU A O 1
ATOM 1252 N N . ILE A 1 168 ? 19.023 6.374 -30.169 1.00 57.16 168 ILE A N 1
ATOM 1253 C CA . ILE A 1 168 ? 19.084 6.533 -28.701 1.00 57.16 168 ILE A CA 1
ATOM 1254 C C . ILE A 1 168 ? 19.011 5.192 -27.935 1.00 57.16 168 ILE A C 1
ATOM 1256 O O . ILE A 1 168 ? 19.524 5.070 -26.821 1.00 57.16 168 ILE A O 1
ATOM 1260 N N . LYS A 1 169 ? 18.448 4.148 -28.552 1.00 58.50 169 LYS A N 1
ATOM 1261 C CA . LYS A 1 169 ? 18.447 2.762 -28.068 1.00 58.50 169 LYS A CA 1
ATOM 1262 C C . LYS A 1 169 ? 19.845 2.188 -27.792 1.00 58.50 169 LYS A C 1
ATOM 1264 O O . LYS A 1 169 ? 20.010 1.522 -26.773 1.00 58.50 169 LYS A O 1
ATOM 1269 N N . TRP A 1 170 ? 20.859 2.440 -28.625 1.00 69.94 170 TRP A N 1
ATOM 1270 C CA . TRP A 1 170 ? 22.205 1.860 -28.436 1.00 69.94 170 TRP A CA 1
ATOM 1271 C C . TRP A 1 170 ? 22.982 2.504 -27.284 1.00 69.94 170 TRP A C 1
ATOM 1273 O O . TRP A 1 170 ? 23.771 1.839 -26.608 1.00 69.94 170 TRP A O 1
ATOM 1283 N N . LEU A 1 171 ? 22.696 3.773 -26.988 1.00 61.56 171 LEU A N 1
ATOM 1284 C CA . LEU A 1 171 ? 23.251 4.484 -25.836 1.00 61.56 171 LEU A CA 1
ATOM 1285 C C . LEU A 1 171 ? 22.810 3.843 -24.509 1.00 61.56 171 LEU A C 1
ATOM 1287 O O . LEU A 1 171 ? 23.602 3.752 -23.573 1.00 61.56 171 LEU A O 1
ATOM 1291 N N . ILE A 1 172 ? 21.585 3.312 -24.442 1.00 62.06 172 ILE A N 1
ATOM 1292 C CA . ILE A 1 172 ? 21.079 2.605 -23.255 1.00 62.06 172 ILE A CA 1
ATOM 1293 C C . ILE A 1 172 ? 21.889 1.326 -22.995 1.00 62.06 172 ILE A C 1
ATOM 1295 O O . ILE A 1 172 ? 22.223 1.036 -21.845 1.00 62.06 172 ILE A O 1
ATOM 1299 N N . PHE A 1 173 ? 22.275 0.595 -24.046 1.00 70.38 173 PHE A N 1
ATOM 1300 C CA . PHE A 1 173 ? 23.099 -0.608 -23.911 1.00 70.38 173 PHE A CA 1
ATOM 1301 C C . PHE A 1 173 ? 24.537 -0.293 -23.481 1.00 70.38 173 PHE A C 1
ATOM 1303 O O . PHE A 1 173 ? 25.055 -0.963 -22.586 1.00 70.38 173 PHE A O 1
ATOM 1310 N N . LEU A 1 174 ? 25.161 0.750 -24.044 1.00 66.94 174 LEU A N 1
ATOM 1311 C CA . LEU A 1 174 ? 26.537 1.126 -23.689 1.00 66.94 174 LEU A CA 1
ATOM 1312 C C . LEU A 1 174 ? 26.660 1.661 -22.252 1.00 66.94 174 LEU A C 1
ATOM 1314 O O . LEU A 1 174 ? 27.659 1.406 -21.581 1.00 66.94 174 LEU A O 1
ATOM 1318 N N . PHE A 1 175 ? 25.643 2.375 -21.757 1.00 66.25 175 PHE A N 1
ATOM 1319 C CA . PHE A 1 175 ? 25.650 2.965 -20.413 1.00 66.25 175 PHE A CA 1
ATOM 1320 C C . PHE A 1 175 ? 24.992 2.090 -19.337 1.00 66.25 175 PHE A C 1
ATOM 1322 O O . PHE A 1 175 ? 25.042 2.430 -18.151 1.00 66.25 175 PHE A O 1
ATOM 1329 N N . SER A 1 176 ? 24.432 0.933 -19.703 1.00 66.94 176 SER A N 1
ATOM 1330 C CA . SER A 1 176 ? 23.813 0.004 -18.752 1.00 66.94 176 SER A CA 1
ATOM 1331 C C . SER A 1 176 ? 24.735 -0.418 -17.592 1.00 66.94 176 SER A C 1
ATOM 1333 O O . SER A 1 176 ? 24.237 -0.478 -16.465 1.00 66.94 176 SER A O 1
ATOM 1335 N N . PRO A 1 177 ? 26.050 -0.674 -17.781 1.00 73.88 177 PRO A N 1
ATOM 1336 C CA . PRO A 1 177 ? 26.942 -1.004 -16.667 1.00 73.88 177 PRO A CA 1
ATOM 1337 C C . PRO A 1 177 ? 27.165 0.186 -15.725 1.00 73.88 177 PRO A C 1
ATOM 1339 O O . PRO A 1 177 ? 27.231 0.006 -14.510 1.00 73.88 177 PRO A O 1
ATOM 1342 N N . LEU A 1 178 ? 27.221 1.411 -16.261 1.00 72.25 178 LEU A N 1
ATOM 1343 C CA . LEU A 1 178 ? 27.387 2.628 -15.463 1.00 72.25 178 LEU A CA 1
ATOM 1344 C C . LEU A 1 178 ? 26.147 2.899 -14.598 1.00 72.25 178 LEU A C 1
ATOM 1346 O O . LEU A 1 178 ? 26.275 3.282 -13.435 1.00 72.25 178 LEU A O 1
ATOM 1350 N N . LEU A 1 179 ? 24.946 2.625 -15.118 1.00 70.75 179 LEU A N 1
ATOM 1351 C CA . LEU A 1 179 ? 23.693 2.769 -14.369 1.00 70.75 179 LEU A CA 1
ATOM 1352 C C . LEU A 1 179 ? 23.630 1.871 -13.120 1.00 70.75 179 LEU A C 1
ATOM 1354 O O . LEU A 1 179 ? 23.012 2.263 -12.127 1.00 70.75 179 LEU A O 1
ATOM 1358 N N . LEU A 1 180 ? 24.321 0.723 -13.111 1.00 74.75 180 LEU A N 1
ATOM 1359 C CA . LEU A 1 180 ? 24.425 -0.133 -11.921 1.00 74.75 180 LEU A CA 1
ATOM 1360 C C . LEU A 1 180 ? 25.265 0.515 -10.807 1.00 74.75 180 LEU A C 1
ATOM 1362 O O . LEU A 1 180 ? 24.934 0.369 -9.631 1.00 74.75 180 LEU A O 1
ATOM 1366 N N . PHE A 1 181 ? 26.293 1.297 -11.153 1.00 75.69 181 PHE A N 1
ATOM 1367 C CA . PHE A 1 181 ? 27.074 2.072 -10.179 1.00 75.69 181 PHE A CA 1
ATOM 1368 C C . PHE A 1 181 ? 26.334 3.315 -9.667 1.00 75.69 181 PHE A C 1
ATOM 1370 O O . PHE A 1 181 ? 26.633 3.804 -8.576 1.00 75.69 181 PHE A O 1
ATOM 1377 N N . LEU A 1 182 ? 25.327 3.809 -10.397 1.00 74.56 182 LEU A N 1
ATOM 1378 C CA . LEU A 1 182 ? 24.481 4.910 -9.929 1.00 74.56 182 LEU A CA 1
ATOM 1379 C C . LEU A 1 182 ? 23.474 4.475 -8.858 1.00 74.56 182 LEU A C 1
ATOM 1381 O O . LEU A 1 182 ? 23.002 5.330 -8.112 1.00 74.56 182 LEU A O 1
ATOM 1385 N N . ALA A 1 183 ? 23.149 3.186 -8.737 1.00 75.56 183 ALA A N 1
ATOM 1386 C CA . ALA A 1 183 ? 22.205 2.694 -7.732 1.00 75.56 183 ALA A CA 1
ATOM 1387 C C . ALA A 1 183 ? 22.572 3.101 -6.282 1.00 75.56 183 ALA A C 1
ATOM 1389 O O . ALA A 1 183 ? 21.743 3.748 -5.633 1.00 75.56 183 ALA A O 1
ATOM 1390 N N . PRO A 1 184 ? 23.800 2.852 -5.772 1.00 75.81 184 PRO A N 1
ATOM 1391 C CA . PRO A 1 184 ? 24.184 3.281 -4.422 1.00 75.81 184 PRO A CA 1
ATOM 1392 C C . PRO A 1 184 ? 24.234 4.808 -4.270 1.00 75.81 184 PRO A C 1
ATOM 1394 O O . PRO A 1 184 ? 23.968 5.345 -3.192 1.00 75.81 184 PRO A O 1
ATOM 1397 N N . VAL A 1 185 ? 24.550 5.536 -5.346 1.00 77.81 185 VAL A N 1
ATOM 1398 C CA . VAL A 1 185 ? 24.542 7.006 -5.338 1.00 77.81 185 VAL A CA 1
ATOM 1399 C C . VAL A 1 185 ? 23.111 7.531 -5.229 1.00 77.81 185 VAL A C 1
ATOM 1401 O O . VAL A 1 185 ? 22.854 8.414 -4.412 1.00 77.81 185 VAL A O 1
ATOM 1404 N N . ARG A 1 186 ? 22.162 6.957 -5.980 1.00 76.38 186 ARG A N 1
ATOM 1405 C CA . ARG A 1 186 ? 20.733 7.291 -5.887 1.00 76.38 186 ARG A CA 1
ATOM 1406 C C . ARG A 1 186 ? 20.204 7.017 -4.486 1.00 76.38 186 ARG A C 1
ATOM 1408 O O . ARG A 1 186 ? 19.522 7.877 -3.946 1.00 76.38 186 ARG A O 1
ATOM 1415 N N . GLU A 1 187 ? 20.584 5.902 -3.864 1.00 80.31 187 GLU A N 1
ATOM 1416 C CA . GLU A 1 187 ? 20.175 5.596 -2.489 1.00 80.31 187 GLU A CA 1
ATOM 1417 C C . GLU A 1 187 ? 20.746 6.594 -1.466 1.00 80.31 187 GLU A C 1
ATOM 1419 O O . GLU A 1 187 ? 20.054 7.050 -0.556 1.00 80.31 187 GLU A O 1
ATOM 1424 N N . ARG A 1 188 ? 22.007 7.014 -1.622 1.00 82.56 188 ARG A N 1
ATOM 1425 C CA . ARG A 1 188 ? 22.574 8.074 -0.770 1.00 82.56 188 ARG A CA 1
ATOM 1426 C C . ARG A 1 188 ? 21.876 9.414 -0.982 1.00 82.56 188 ARG A C 1
ATOM 1428 O O . ARG A 1 188 ? 21.680 10.152 -0.016 1.00 82.56 188 ARG A O 1
ATOM 1435 N N . LEU A 1 189 ? 21.506 9.742 -2.218 1.00 80.62 189 LEU A N 1
ATOM 1436 C CA . LEU A 1 189 ? 20.767 10.963 -2.530 1.00 80.62 189 LEU A CA 1
ATOM 1437 C C . LEU A 1 189 ? 19.352 10.921 -1.949 1.00 80.62 189 LEU A C 1
ATOM 1439 O O . LEU A 1 189 ? 18.940 11.908 -1.345 1.00 80.62 189 LEU A O 1
ATOM 1443 N N . THR A 1 190 ? 18.639 9.794 -2.036 1.00 77.81 190 THR A N 1
ATOM 1444 C CA . THR A 1 190 ? 17.318 9.655 -1.405 1.00 77.81 190 THR A CA 1
ATOM 1445 C C . THR A 1 190 ? 17.423 9.742 0.112 1.00 77.81 190 THR A C 1
ATOM 1447 O O . THR A 1 190 ? 16.685 10.522 0.707 1.00 77.81 190 THR A O 1
ATOM 1450 N N . ARG A 1 191 ? 18.399 9.075 0.748 1.00 83.62 191 ARG A N 1
ATOM 1451 C CA . ARG A 1 191 ? 18.656 9.223 2.196 1.00 83.62 191 ARG A CA 1
ATOM 1452 C C . ARG A 1 191 ? 18.938 10.672 2.586 1.00 83.62 191 ARG A C 1
ATOM 1454 O O . ARG A 1 191 ? 18.402 11.149 3.582 1.00 83.62 191 ARG A O 1
ATOM 1461 N N . ARG A 1 192 ? 19.734 11.402 1.796 1.00 85.75 192 ARG A N 1
ATOM 1462 C CA . ARG A 1 192 ? 19.979 12.837 2.021 1.00 85.75 192 ARG A CA 1
ATOM 1463 C C . ARG A 1 192 ? 18.705 13.667 1.864 1.00 85.75 192 ARG A C 1
ATOM 1465 O O . ARG A 1 192 ? 18.487 14.566 2.670 1.00 85.75 192 ARG A O 1
ATOM 1472 N N . SER A 1 193 ? 17.864 13.377 0.875 1.00 85.50 193 SER A N 1
ATOM 1473 C CA . SER A 1 193 ? 16.582 14.066 0.676 1.00 85.50 193 SER A CA 1
ATOM 1474 C C . SER A 1 193 ? 15.601 13.810 1.823 1.00 85.50 193 SER A C 1
ATOM 1476 O O . SER A 1 193 ? 14.976 14.757 2.297 1.00 85.50 193 SER A O 1
ATOM 1478 N N . VAL A 1 194 ? 15.533 12.574 2.329 1.00 84.75 194 VAL A N 1
ATOM 1479 C CA . VAL A 1 194 ? 14.739 12.211 3.516 1.00 84.75 194 VAL A CA 1
ATOM 1480 C C . VAL A 1 194 ? 15.281 12.898 4.766 1.00 84.75 194 VAL A C 1
ATOM 1482 O O . VAL A 1 194 ? 14.527 13.478 5.547 1.00 84.75 194 VAL A O 1
ATOM 1485 N N . HIS A 1 195 ? 16.604 12.932 4.936 1.00 83.50 195 HIS A N 1
ATOM 1486 C CA . HIS A 1 195 ? 17.222 13.628 6.061 1.00 83.50 195 HIS A CA 1
ATOM 1487 C C . HIS A 1 195 ? 16.941 15.135 6.030 1.00 83.50 195 HIS A C 1
ATOM 1489 O O . HIS A 1 195 ? 16.645 15.731 7.059 1.00 83.50 195 HIS A O 1
ATOM 1495 N N . LYS A 1 196 ? 16.934 15.739 4.837 1.00 84.38 196 LYS A N 1
ATOM 1496 C CA . LYS A 1 196 ? 16.532 17.135 4.635 1.00 84.38 196 LYS A CA 1
ATOM 1497 C C . LYS A 1 196 ? 15.023 17.363 4.797 1.00 84.38 196 LYS A C 1
ATOM 1499 O O . LYS A 1 196 ? 14.613 18.517 4.808 1.00 84.38 196 LYS A O 1
ATOM 1504 N N . GLY A 1 197 ? 14.200 16.318 4.899 1.00 85.06 197 GLY A N 1
ATOM 1505 C CA . GLY A 1 197 ? 12.741 16.435 4.955 1.00 85.06 197 GLY A CA 1
ATOM 1506 C C . GLY A 1 197 ? 12.108 16.892 3.638 1.00 85.06 197 GLY A C 1
ATOM 1507 O O . GLY A 1 197 ? 11.001 17.398 3.656 1.00 85.06 197 GLY A O 1
ATOM 1508 N N . LEU A 1 198 ? 12.807 16.759 2.502 1.00 89.06 198 LEU A N 1
ATOM 1509 C CA . LEU A 1 198 ? 12.269 17.078 1.165 1.00 89.06 198 LEU A CA 1
ATOM 1510 C C . LEU A 1 198 ? 11.302 16.005 0.658 1.00 89.06 198 LEU A C 1
ATOM 1512 O O . LEU A 1 198 ? 10.468 16.258 -0.208 1.00 89.06 198 LEU A O 1
ATOM 1516 N N . ILE A 1 199 ? 11.504 14.781 1.135 1.00 90.44 199 ILE A N 1
ATOM 1517 C CA . ILE A 1 199 ? 10.736 13.603 0.768 1.00 90.44 199 ILE A CA 1
ATOM 1518 C C . ILE A 1 199 ? 10.506 12.833 2.060 1.00 90.44 199 ILE A C 1
ATOM 1520 O O . ILE A 1 199 ? 11.451 12.629 2.824 1.00 90.44 199 ILE A O 1
ATOM 1524 N N . VAL A 1 200 ? 9.285 12.379 2.293 1.00 92.75 200 VAL A N 1
ATOM 1525 C CA . VAL A 1 200 ? 9.001 11.383 3.326 1.00 92.75 200 VAL A CA 1
ATOM 1526 C C . VAL A 1 200 ? 8.419 10.161 2.642 1.00 92.75 200 VAL A C 1
ATOM 1528 O O . VAL A 1 200 ? 7.597 10.302 1.749 1.00 92.75 200 VAL A O 1
ATOM 1531 N N . GLY A 1 201 ? 8.874 8.963 2.992 1.00 88.12 201 GLY A N 1
ATOM 1532 C CA . GLY A 1 201 ? 8.362 7.741 2.381 1.00 88.12 201 GLY A CA 1
ATOM 1533 C C . GLY A 1 201 ? 8.241 6.606 3.378 1.00 88.12 201 GLY A C 1
ATOM 1534 O O . GLY A 1 201 ? 9.016 6.535 4.335 1.00 88.12 201 GLY A O 1
ATOM 1535 N N . SER A 1 202 ? 7.266 5.736 3.137 1.00 86.44 202 SER A N 1
ATOM 1536 C CA . SER A 1 202 ? 7.120 4.472 3.849 1.00 86.44 202 SER A CA 1
ATOM 1537 C C . SER A 1 202 ? 8.008 3.403 3.209 1.00 86.44 202 SER A C 1
ATOM 1539 O O . SER A 1 202 ? 8.425 3.507 2.050 1.00 86.44 202 SER A O 1
ATOM 1541 N N . THR A 1 203 ? 8.282 2.321 3.936 1.00 68.25 203 THR A N 1
ATOM 1542 C CA . THR A 1 203 ? 8.987 1.153 3.375 1.00 68.25 203 THR A CA 1
ATOM 1543 C C . THR A 1 203 ? 8.216 0.469 2.240 1.00 68.25 203 THR A C 1
ATOM 1545 O O . THR A 1 203 ? 8.810 -0.304 1.495 1.00 68.25 203 THR A O 1
ATOM 1548 N N . GLY A 1 204 ? 6.929 0.787 2.048 1.00 65.44 204 GLY A N 1
ATOM 1549 C CA . GLY A 1 204 ? 6.090 0.285 0.954 1.00 65.44 204 GLY A CA 1
ATOM 1550 C C . GLY A 1 204 ? 6.303 0.977 -0.400 1.00 65.44 204 GLY A C 1
ATOM 1551 O O . GLY A 1 204 ? 5.577 0.688 -1.350 1.00 65.44 204 GLY A O 1
ATOM 1552 N N . GLY A 1 205 ? 7.264 1.903 -0.506 1.00 81.75 205 GLY A N 1
ATOM 1553 C CA . GLY A 1 205 ? 7.596 2.602 -1.755 1.00 81.75 205 GLY A CA 1
ATOM 1554 C C . GLY A 1 205 ? 6.701 3.805 -2.078 1.00 81.75 205 GLY A C 1
ATOM 1555 O O . GLY A 1 205 ? 6.927 4.474 -3.093 1.00 81.75 205 GLY A O 1
ATOM 1556 N N . LEU A 1 206 ? 5.728 4.104 -1.212 1.00 88.50 206 LEU A N 1
ATOM 1557 C CA . LEU A 1 206 ? 5.012 5.375 -1.230 1.00 88.50 206 LEU A CA 1
ATOM 1558 C C . LEU A 1 206 ? 5.920 6.469 -0.690 1.00 88.50 206 LEU A C 1
ATOM 1560 O O . LEU A 1 206 ? 6.539 6.309 0.363 1.00 88.50 206 LEU A O 1
ATOM 1564 N N . HIS A 1 207 ? 5.977 7.592 -1.388 1.00 91.88 207 HIS A N 1
ATOM 1565 C CA . HIS A 1 207 ? 6.660 8.774 -0.904 1.00 91.88 207 HIS A CA 1
ATOM 1566 C C . HIS A 1 207 ? 5.884 10.040 -1.238 1.00 91.88 207 HIS A C 1
ATOM 1568 O O . HIS A 1 207 ? 5.335 10.195 -2.325 1.00 91.88 207 HIS A O 1
ATOM 1574 N N . LEU A 1 208 ? 5.875 10.947 -0.276 1.00 93.50 208 LEU A N 1
ATOM 1575 C CA . LEU A 1 208 ? 5.364 12.293 -0.387 1.00 93.50 208 LEU A CA 1
ATOM 1576 C C . LEU A 1 208 ? 6.499 13.233 -0.757 1.00 93.50 208 LEU A C 1
ATOM 1578 O O . LEU A 1 208 ? 7.583 13.193 -0.166 1.00 93.50 208 LEU A O 1
ATOM 1582 N N . LYS A 1 209 ? 6.231 14.110 -1.715 1.00 94.06 209 LYS A N 1
ATOM 1583 C CA . LYS A 1 209 ? 7.133 15.182 -2.116 1.00 94.06 209 LYS A CA 1
ATOM 1584 C C . LYS A 1 209 ? 6.318 16.450 -2.300 1.00 94.06 209 LYS A C 1
ATOM 1586 O O . LYS A 1 209 ? 5.424 16.472 -3.134 1.00 94.06 209 LYS A O 1
ATOM 1591 N N . LEU A 1 210 ? 6.652 17.518 -1.580 1.00 92.50 210 LEU A N 1
ATOM 1592 C CA . LEU A 1 210 ? 6.064 18.828 -1.847 1.00 92.50 210 LEU A CA 1
ATOM 1593 C C . LEU A 1 210 ? 6.946 19.590 -2.839 1.00 92.50 210 LEU A C 1
ATOM 1595 O O . LEU A 1 210 ? 8.146 19.753 -2.620 1.00 92.50 210 LEU A O 1
ATOM 1599 N N . THR A 1 211 ? 6.385 20.029 -3.961 1.00 91.88 211 THR A N 1
ATOM 1600 C CA . THR A 1 211 ? 7.083 20.866 -4.949 1.00 91.88 211 THR A CA 1
ATOM 1601 C C . THR A 1 211 ? 6.160 21.995 -5.376 1.00 91.88 211 THR A C 1
ATOM 1603 O O . THR A 1 211 ? 5.047 21.734 -5.814 1.00 91.88 211 THR A O 1
ATOM 1606 N N . SER A 1 212 ? 6.618 23.240 -5.222 1.00 91.50 212 SER A N 1
ATOM 1607 C CA . SER A 1 212 ? 5.884 24.446 -5.641 1.00 91.50 212 SER A CA 1
ATOM 1608 C C . SER A 1 212 ? 4.460 24.561 -5.078 1.00 91.50 212 SER A C 1
ATOM 1610 O O . SER A 1 212 ? 3.560 25.012 -5.772 1.00 91.50 212 SER A O 1
ATOM 1612 N N . GLY A 1 213 ? 4.248 24.141 -3.826 1.00 90.50 213 GLY A N 1
ATOM 1613 C CA . GLY A 1 213 ? 2.919 24.177 -3.208 1.00 90.50 213 GLY A CA 1
ATOM 1614 C C . GLY A 1 213 ? 1.973 23.081 -3.704 1.00 90.50 213 GLY A C 1
ATOM 1615 O O . GLY A 1 213 ? 0.767 23.215 -3.565 1.00 90.50 213 GLY A O 1
ATOM 1616 N N . THR A 1 214 ? 2.493 22.000 -4.287 1.00 92.12 214 THR A N 1
ATOM 1617 C CA . THR A 1 214 ? 1.713 20.802 -4.620 1.00 92.12 214 THR A CA 1
ATOM 1618 C C . THR A 1 214 ? 2.350 19.584 -3.965 1.00 92.12 214 THR A C 1
ATOM 1620 O O . THR A 1 214 ? 3.557 19.350 -4.096 1.00 92.12 214 THR A O 1
ATOM 1623 N N . LEU A 1 215 ? 1.549 18.831 -3.215 1.00 93.94 215 LEU A N 1
ATOM 1624 C CA . LEU A 1 215 ? 1.907 17.599 -2.528 1.00 93.94 215 LEU A CA 1
ATOM 1625 C C . LEU A 1 215 ? 1.694 16.428 -3.476 1.00 93.94 215 LEU A C 1
ATOM 1627 O O . LEU A 1 215 ? 0.571 16.017 -3.751 1.00 93.94 215 LEU A O 1
ATOM 1631 N N . TYR A 1 216 ? 2.803 15.894 -3.968 1.00 93.19 216 TYR A N 1
ATOM 1632 C CA . TYR A 1 216 ? 2.826 14.726 -4.828 1.00 93.19 216 TYR A CA 1
ATOM 1633 C C . TYR A 1 216 ? 2.909 13.469 -3.974 1.00 93.19 216 TYR A C 1
ATOM 1635 O O . TYR A 1 216 ? 3.861 13.293 -3.206 1.00 93.19 216 TYR A O 1
ATOM 1643 N N . ILE A 1 217 ? 1.930 12.590 -4.143 1.00 93.19 217 ILE A N 1
ATOM 1644 C CA . ILE A 1 217 ? 1.930 11.232 -3.621 1.00 93.19 217 ILE A CA 1
ATOM 1645 C C . ILE A 1 217 ? 2.434 10.330 -4.738 1.00 93.19 217 ILE A C 1
ATOM 1647 O O . ILE A 1 217 ? 1.764 10.150 -5.750 1.00 93.19 217 ILE A O 1
ATOM 1651 N N . ASN A 1 218 ? 3.624 9.769 -4.574 1.00 89.69 218 ASN A N 1
ATOM 1652 C CA . ASN A 1 218 ? 4.274 8.982 -5.611 1.00 89.69 218 ASN A CA 1
ATOM 1653 C C . ASN A 1 218 ? 4.516 7.543 -5.149 1.00 89.69 218 ASN A C 1
ATOM 1655 O O . ASN A 1 218 ? 4.890 7.295 -4.000 1.00 89.69 218 ASN A O 1
ATOM 1659 N N . ARG A 1 219 ? 4.407 6.594 -6.080 1.00 86.88 219 ARG A N 1
ATOM 1660 C CA . ARG A 1 219 ? 4.796 5.190 -5.911 1.00 86.88 219 ARG A CA 1
ATOM 1661 C C . ARG A 1 219 ? 5.879 4.854 -6.927 1.00 86.88 219 ARG A C 1
ATOM 1663 O O . ARG A 1 219 ? 5.613 4.642 -8.107 1.00 86.88 219 ARG A O 1
ATOM 1670 N N . GLY A 1 220 ? 7.132 4.835 -6.477 1.00 84.69 220 GLY A N 1
ATOM 1671 C CA . GLY A 1 220 ? 8.274 4.696 -7.386 1.00 84.69 220 GLY A CA 1
ATOM 1672 C C . GLY A 1 220 ? 8.325 5.841 -8.418 1.00 84.69 220 GLY A C 1
ATOM 1673 O O . GLY A 1 220 ? 8.408 6.996 -8.011 1.00 84.69 220 GLY A O 1
ATOM 1674 N N . PRO A 1 221 ? 8.319 5.572 -9.735 1.00 78.25 221 PRO A N 1
ATOM 1675 C CA . PRO A 1 221 ? 8.329 6.623 -10.754 1.00 78.25 221 PRO A CA 1
ATOM 1676 C C . PRO A 1 221 ? 6.943 7.220 -11.055 1.00 78.25 221 PRO A C 1
ATOM 1678 O O . PRO A 1 221 ? 6.869 8.179 -11.815 1.00 78.25 221 PRO A O 1
ATOM 1681 N N . GLN A 1 222 ? 5.862 6.650 -10.515 1.00 79.56 222 GLN A N 1
ATOM 1682 C CA . GLN A 1 222 ? 4.493 7.054 -10.835 1.00 79.56 222 GLN A CA 1
ATOM 1683 C C . GLN A 1 222 ? 3.953 8.044 -9.802 1.00 79.56 222 GLN A C 1
ATOM 1685 O O . GLN A 1 222 ? 4.147 7.852 -8.599 1.00 79.56 222 GLN A O 1
ATOM 1690 N N . THR A 1 223 ? 3.251 9.072 -10.275 1.00 88.12 223 THR A N 1
ATOM 1691 C CA . THR A 1 223 ? 2.494 10.010 -9.440 1.00 88.12 223 THR A CA 1
ATOM 1692 C C . THR A 1 223 ? 1.058 9.523 -9.332 1.00 88.12 223 THR A C 1
ATOM 1694 O O . THR A 1 223 ? 0.374 9.399 -10.339 1.00 88.12 223 THR A O 1
ATOM 1697 N N . LEU A 1 224 ? 0.631 9.210 -8.110 1.00 85.75 224 LEU A N 1
ATOM 1698 C CA . LEU A 1 224 ? -0.706 8.704 -7.797 1.00 85.75 224 LEU A CA 1
ATOM 1699 C C . LEU A 1 224 ? -1.694 9.851 -7.592 1.00 85.75 224 LEU A C 1
ATOM 1701 O O . LEU A 1 224 ? -2.810 9.806 -8.089 1.00 85.75 224 LEU A O 1
ATOM 1705 N N . ALA A 1 225 ? -1.263 10.885 -6.871 1.00 87.88 225 ALA A N 1
ATOM 1706 C CA . ALA A 1 225 ? -2.066 12.068 -6.606 1.00 87.88 225 ALA A CA 1
ATOM 1707 C C . ALA A 1 225 ? -1.174 13.308 -6.530 1.00 87.88 225 ALA A C 1
ATOM 1709 O O . ALA A 1 225 ? -0.019 13.235 -6.097 1.00 87.88 225 ALA A O 1
ATOM 1710 N N . ALA A 1 226 ? -1.721 14.446 -6.941 1.00 89.81 226 ALA A N 1
ATOM 1711 C CA . ALA A 1 226 ? -1.093 15.752 -6.826 1.00 89.81 226 ALA A CA 1
ATOM 1712 C C . ALA A 1 226 ? -2.101 16.700 -6.173 1.00 89.81 226 ALA A C 1
ATOM 1714 O O . ALA A 1 226 ? -3.095 17.072 -6.786 1.00 89.81 226 ALA A O 1
ATOM 1715 N N . LEU A 1 227 ? -1.854 17.053 -4.915 1.00 90.25 227 LEU A N 1
ATOM 1716 C CA . LEU A 1 227 ? -2.777 17.838 -4.100 1.00 90.25 227 LEU A CA 1
ATOM 1717 C C . LEU A 1 227 ? -2.207 19.242 -3.946 1.00 90.25 227 LEU A C 1
ATOM 1719 O O . LEU A 1 227 ? -1.101 19.375 -3.415 1.00 90.25 227 LEU A O 1
ATOM 1723 N N . PRO A 1 228 ? -2.886 20.304 -4.391 1.00 90.12 228 PRO A N 1
ATOM 1724 C CA . PRO A 1 228 ? -2.415 21.642 -4.096 1.00 90.12 228 PRO A CA 1
ATOM 1725 C C . PRO A 1 228 ? -2.430 21.841 -2.574 1.00 90.12 228 PRO A C 1
ATOM 1727 O O . PRO A 1 228 ? -3.349 21.421 -1.879 1.00 90.12 228 PRO A O 1
ATOM 1730 N N . THR A 1 229 ? -1.379 22.433 -2.028 1.00 90.19 229 THR A N 1
ATOM 1731 C CA . THR A 1 229 ? -1.340 22.857 -0.629 1.00 90.19 229 THR A CA 1
ATOM 1732 C C . THR A 1 229 ? -1.668 24.329 -0.583 1.00 90.19 229 THR A C 1
ATOM 1734 O O . THR A 1 229 ? -1.036 25.117 -1.293 1.00 90.19 229 THR A O 1
ATOM 1737 N N . THR A 1 230 ? -2.599 24.716 0.280 1.00 83.25 230 THR A N 1
ATOM 1738 C CA . THR A 1 230 ? -2.828 26.129 0.558 1.00 83.25 230 THR A CA 1
ATOM 1739 C C . THR A 1 230 ? -1.546 26.690 1.168 1.00 83.25 230 THR A C 1
ATOM 1741 O O . THR A 1 230 ? -1.102 26.178 2.200 1.00 83.25 230 THR A O 1
ATOM 1744 N N . PRO A 1 231 ? -0.903 27.702 0.559 1.00 71.69 231 PRO A N 1
ATOM 1745 C CA . PRO A 1 231 ? 0.211 28.361 1.206 1.00 71.69 231 PRO A CA 1
ATOM 1746 C C . PRO A 1 231 ? -0.330 28.946 2.504 1.00 71.69 231 PRO A C 1
ATOM 1748 O O . PRO A 1 231 ? -1.148 29.866 2.485 1.00 71.69 231 PRO A O 1
ATOM 1751 N N . HIS A 1 232 ? 0.098 28.388 3.636 1.00 64.81 232 HIS A N 1
ATOM 1752 C CA . HIS A 1 232 ? -0.118 29.022 4.922 1.00 64.81 232 HIS A CA 1
ATOM 1753 C C . HIS A 1 232 ? 0.671 30.326 4.887 1.00 64.81 232 HIS A C 1
ATOM 1755 O O . HIS A 1 232 ? 1.866 30.370 5.182 1.00 64.81 232 HIS A O 1
ATOM 1761 N N . HIS A 1 233 ? 0.003 31.394 4.456 1.00 61.84 233 HIS A N 1
ATOM 1762 C CA . HIS A 1 233 ? 0.468 32.734 4.722 1.00 61.84 233 HIS A CA 1
ATOM 1763 C C . HIS A 1 233 ? 0.588 32.803 6.245 1.00 61.84 233 HIS A C 1
ATOM 1765 O O . HIS A 1 233 ? -0.402 32.491 6.919 1.00 61.84 233 HIS A O 1
ATOM 1771 N N . PRO A 1 234 ? 1.771 33.107 6.810 1.00 62.88 234 PRO A N 1
ATOM 1772 C CA . PRO A 1 234 ? 1.888 33.262 8.247 1.00 62.88 234 PRO A CA 1
ATOM 1773 C C . PRO A 1 234 ? 0.834 34.290 8.639 1.00 62.88 234 PRO A C 1
ATOM 1775 O O . PRO A 1 234 ? 0.851 35.425 8.148 1.00 62.88 234 PRO A O 1
ATOM 1778 N N . LEU A 1 235 ? -0.156 33.848 9.418 1.00 60.28 235 LEU A N 1
ATOM 1779 C CA . LEU A 1 235 ? -1.133 34.755 9.985 1.00 60.28 235 LEU A CA 1
ATOM 1780 C C . LEU A 1 235 ? -0.298 35.782 10.757 1.00 60.28 235 LEU A C 1
ATOM 1782 O O . LEU A 1 235 ? 0.576 35.352 11.521 1.00 60.28 235 LEU A O 1
ATOM 1786 N N . PRO A 1 236 ? -0.461 37.095 10.512 1.00 61.72 236 PRO A N 1
ATOM 1787 C CA . PRO A 1 236 ? 0.299 38.095 11.241 1.00 61.72 236 PRO A CA 1
ATOM 1788 C C . PRO A 1 236 ? 0.107 37.792 12.720 1.00 61.72 236 PRO A C 1
ATOM 1790 O O . PRO A 1 236 ? -1.024 37.756 13.205 1.00 61.72 236 PRO A O 1
ATOM 1793 N N . THR A 1 237 ? 1.205 37.470 13.405 1.00 57.53 237 THR A N 1
ATOM 1794 C CA . THR A 1 237 ? 1.193 37.217 14.843 1.00 57.53 237 THR A CA 1
ATOM 1795 C C . THR A 1 237 ? 0.445 38.376 15.490 1.00 57.53 237 THR A C 1
ATOM 1797 O O . THR A 1 237 ? 0.878 39.517 15.292 1.00 57.53 237 THR A O 1
ATOM 1800 N N . PRO A 1 238 ? -0.675 38.136 16.200 1.00 60.12 238 PRO A N 1
ATOM 1801 C CA . PRO A 1 238 ? -1.355 39.205 16.900 1.00 60.12 238 PRO A CA 1
ATOM 1802 C C . PRO A 1 238 ? -0.349 39.787 17.888 1.00 60.12 238 PRO A C 1
ATOM 1804 O O . PRO A 1 238 ? 0.112 39.115 18.809 1.00 60.12 238 PRO A O 1
ATOM 1807 N N . ILE A 1 239 ? 0.054 41.028 17.634 1.00 60.59 239 ILE A N 1
ATOM 1808 C CA . ILE A 1 239 ? 0.808 41.847 18.573 1.00 60.59 239 ILE A CA 1
ATOM 1809 C C . ILE A 1 239 ? -0.113 42.113 19.760 1.00 60.59 239 ILE A C 1
ATOM 1811 O O . ILE A 1 239 ? -0.826 43.109 19.795 1.00 60.59 239 ILE A O 1
ATOM 1815 N N . THR A 1 240 ? -0.148 41.185 20.716 1.00 61.22 240 THR A N 1
ATOM 1816 C CA . THR A 1 240 ? -0.772 41.421 22.015 1.00 61.22 240 THR A CA 1
ATOM 1817 C C . THR A 1 240 ? -0.009 42.578 22.662 1.00 61.22 240 THR A C 1
ATOM 1819 O O . THR A 1 240 ? 1.183 42.412 22.942 1.00 61.22 240 THR A O 1
ATOM 1822 N N . PRO A 1 241 ? -0.624 43.757 22.871 1.00 60.50 241 PRO A N 1
ATOM 1823 C CA . PRO A 1 241 ? 0.052 44.845 23.558 1.00 60.50 241 PRO A CA 1
ATOM 1824 C C . PRO A 1 241 ? 0.399 44.369 24.969 1.00 60.50 241 PRO A C 1
ATOM 1826 O O . PRO A 1 241 ? -0.471 43.953 25.731 1.00 60.50 241 PRO A O 1
ATOM 1829 N N . THR A 1 242 ? 1.688 44.385 25.300 1.00 55.22 242 THR A N 1
ATOM 1830 C CA . THR A 1 242 ? 2.198 44.080 26.637 1.00 55.22 242 THR A CA 1
ATOM 1831 C C . THR A 1 242 ? 1.545 45.012 27.663 1.00 55.22 242 THR A C 1
ATOM 1833 O O . THR A 1 242 ? 1.758 46.224 27.567 1.00 55.22 242 THR A O 1
ATOM 1836 N N . PRO A 1 243 ? 0.783 44.506 28.651 1.00 59.59 243 PRO A N 1
ATOM 1837 C CA . PRO A 1 243 ? 0.307 45.336 29.746 1.00 59.59 243 PRO A CA 1
ATOM 1838 C C . PRO A 1 243 ? 1.499 45.761 30.612 1.00 59.59 243 PRO A C 1
ATOM 1840 O O . PRO A 1 243 ? 2.248 44.931 31.129 1.00 59.59 243 PRO A O 1
ATOM 1843 N N . SER A 1 244 ? 1.691 47.071 30.755 1.00 48.47 244 SER A N 1
ATOM 1844 C CA . SER A 1 244 ? 2.676 47.663 31.659 1.00 48.47 244 SER A CA 1
ATOM 1845 C C . SER A 1 244 ? 2.251 47.416 33.110 1.00 48.47 244 SER A C 1
ATOM 1847 O O . SER A 1 244 ? 1.419 48.139 33.650 1.00 48.47 244 SER A O 1
ATOM 1849 N N . SER A 1 245 ? 2.799 46.378 33.741 1.00 57.22 245 SER A N 1
ATOM 1850 C CA . SER A 1 245 ? 2.654 46.142 35.182 1.00 57.22 245 SER A CA 1
ATOM 1851 C C . SER A 1 245 ? 3.789 46.850 35.936 1.00 57.22 245 SER A C 1
ATOM 1853 O O . SER A 1 245 ? 4.949 46.653 35.568 1.00 57.22 245 SER A O 1
ATOM 1855 N N . PRO A 1 246 ? 3.507 47.656 36.978 1.00 62.53 246 PRO A N 1
ATOM 1856 C CA . PRO A 1 246 ? 4.543 48.323 37.759 1.00 62.53 246 PRO A CA 1
ATOM 1857 C C . PRO A 1 246 ? 5.357 47.318 38.585 1.00 62.53 246 PRO A C 1
ATOM 1859 O O . PRO A 1 246 ? 4.821 46.407 39.217 1.00 62.53 246 PRO A O 1
ATOM 1862 N N . THR A 1 247 ? 6.672 47.505 38.556 1.00 54.66 247 THR A N 1
ATOM 1863 C CA . THR A 1 247 ? 7.703 46.692 39.206 1.00 54.66 247 THR A CA 1
ATOM 1864 C C . THR A 1 247 ? 7.685 46.883 40.732 1.00 54.66 247 THR A C 1
ATOM 1866 O O . THR A 1 247 ? 7.886 48.010 41.187 1.00 54.66 247 THR A O 1
ATOM 1869 N N . PRO A 1 248 ? 7.497 45.836 41.557 1.00 62.44 248 PRO A N 1
ATOM 1870 C CA . PRO A 1 248 ? 7.797 45.916 42.985 1.00 62.44 248 PRO A CA 1
ATOM 1871 C C . PRO A 1 248 ? 9.321 45.842 43.233 1.00 62.44 248 PRO A C 1
ATOM 1873 O O . PRO A 1 248 ? 10.037 45.211 42.452 1.00 62.44 248 PRO A O 1
ATOM 1876 N N . PRO A 1 249 ? 9.844 46.473 44.303 1.00 60.25 249 PRO A N 1
ATOM 1877 C CA . PRO A 1 249 ? 11.272 46.469 44.610 1.00 60.25 249 PRO A CA 1
ATOM 1878 C C . PRO A 1 249 ? 11.743 45.094 45.110 1.00 60.25 249 PRO A C 1
ATOM 1880 O O . PRO A 1 249 ? 11.245 44.566 46.103 1.00 60.25 249 PRO A O 1
ATOM 1883 N N . THR A 1 250 ? 12.738 44.533 44.424 1.00 65.00 250 THR A N 1
ATOM 1884 C CA . THR A 1 250 ? 13.413 43.271 44.759 1.00 65.00 250 THR A CA 1
ATOM 1885 C C . THR A 1 250 ? 14.481 43.497 45.843 1.00 65.00 250 THR A C 1
ATOM 1887 O O . THR A 1 250 ? 15.366 44.330 45.634 1.00 65.00 250 THR A O 1
ATOM 1890 N N . PRO A 1 251 ? 14.476 42.768 46.977 1.00 60.84 251 PRO A N 1
ATOM 1891 C CA . PRO A 1 251 ? 15.587 42.789 47.925 1.00 60.84 251 PRO A CA 1
ATOM 1892 C C . PRO A 1 251 ? 16.800 42.022 47.373 1.00 60.84 251 PRO A C 1
ATOM 1894 O O . PRO A 1 251 ? 16.662 40.999 46.701 1.00 60.84 251 PRO A O 1
ATOM 1897 N N . ALA A 1 252 ? 18.000 42.536 47.652 1.00 59.84 252 ALA A N 1
ATOM 1898 C CA . ALA A 1 252 ? 19.267 41.991 47.174 1.00 59.84 252 ALA A CA 1
ATOM 1899 C C . ALA A 1 252 ? 19.522 40.560 47.702 1.00 59.84 252 ALA A C 1
ATOM 1901 O O . ALA A 1 252 ? 19.427 40.338 48.912 1.00 59.84 252 ALA A O 1
ATOM 1902 N N . PRO A 1 253 ? 19.891 39.593 46.841 1.00 56.53 253 PRO A N 1
ATOM 1903 C CA . PRO A 1 253 ? 20.247 38.254 47.285 1.00 56.53 253 PRO A CA 1
ATOM 1904 C C . PRO A 1 253 ? 21.655 38.252 47.893 1.00 56.53 253 PRO A C 1
ATOM 1906 O O . PRO A 1 253 ? 22.631 38.647 47.256 1.00 56.53 253 PRO A O 1
ATOM 1909 N N . SER A 1 254 ? 21.769 37.786 49.136 1.00 52.47 254 SER A N 1
ATOM 1910 C CA . SER A 1 254 ? 23.051 37.424 49.741 1.00 52.47 254 SER A CA 1
ATOM 1911 C C . SER A 1 254 ? 23.462 36.041 49.234 1.00 52.47 254 SER A C 1
ATOM 1913 O O . SER A 1 254 ? 22.803 35.050 49.534 1.00 52.47 254 SER A O 1
ATOM 1915 N N . THR A 1 255 ? 24.537 35.984 48.452 1.00 58.72 255 THR A N 1
ATOM 1916 C CA . THR A 1 255 ? 25.140 34.752 47.925 1.00 58.72 255 THR A CA 1
ATOM 1917 C C . THR A 1 255 ? 26.026 34.098 48.994 1.00 58.72 255 THR A C 1
ATOM 1919 O O . THR A 1 255 ? 27.051 34.685 49.346 1.00 58.72 255 THR A O 1
ATOM 1922 N N . PRO A 1 256 ? 25.718 32.892 49.504 1.00 62.38 256 PRO A N 1
ATOM 1923 C CA . PRO A 1 256 ? 26.701 32.093 50.222 1.00 62.38 256 PRO A CA 1
ATOM 1924 C C . PRO A 1 256 ? 27.627 31.383 49.224 1.00 62.38 256 PRO A C 1
ATOM 1926 O O . PRO A 1 256 ? 27.188 30.882 48.188 1.00 62.38 256 PRO A O 1
ATOM 1929 N N . ALA A 1 257 ? 28.925 31.362 49.533 1.00 62.22 257 ALA A N 1
ATOM 1930 C CA . ALA A 1 257 ? 29.948 30.714 48.719 1.00 62.22 257 ALA A CA 1
ATOM 1931 C C . ALA A 1 257 ? 29.686 29.196 48.582 1.00 62.22 257 ALA A C 1
ATOM 1933 O O . ALA A 1 257 ? 29.307 28.552 49.564 1.00 62.22 257 ALA A O 1
ATOM 1934 N N . PRO A 1 258 ? 29.903 28.603 47.394 1.00 58.69 258 PRO A N 1
ATOM 1935 C CA . PRO A 1 258 ? 29.681 27.181 47.182 1.00 58.69 258 PRO A CA 1
ATOM 1936 C C . PRO A 1 258 ? 30.765 26.364 47.894 1.00 58.69 258 PRO A C 1
ATOM 1938 O O . PRO A 1 258 ? 31.944 26.433 47.552 1.00 58.69 258 PRO A O 1
ATOM 1941 N N . LEU A 1 259 ? 30.357 25.558 48.874 1.00 57.44 259 LEU A N 1
ATOM 1942 C CA . LEU A 1 259 ? 31.169 24.455 49.373 1.00 57.44 259 LEU A CA 1
ATOM 1943 C C . LEU A 1 259 ? 31.082 23.322 48.349 1.00 57.44 259 LEU A C 1
ATOM 1945 O O . LEU A 1 259 ? 30.014 22.754 48.141 1.00 57.44 259 LEU A O 1
ATOM 1949 N N . THR A 1 260 ? 32.194 23.016 47.688 1.00 59.41 260 THR A N 1
ATOM 1950 C CA . THR A 1 260 ? 32.356 21.849 46.814 1.00 59.41 260 THR A CA 1
ATOM 1951 C C . THR A 1 260 ? 32.615 20.595 47.657 1.00 59.41 260 THR A C 1
ATOM 1953 O O . THR A 1 260 ? 33.724 20.462 48.184 1.00 59.41 260 THR A O 1
ATOM 1956 N N . PRO A 1 261 ? 31.662 19.654 47.801 1.00 65.00 261 PRO A N 1
ATOM 1957 C CA . PRO A 1 261 ? 31.975 18.335 48.329 1.00 65.00 261 PRO A CA 1
ATOM 1958 C C . PRO A 1 261 ? 32.722 17.520 47.266 1.00 65.00 261 PRO A C 1
ATOM 1960 O O . PRO A 1 261 ? 32.309 17.436 46.109 1.00 65.00 261 PRO A O 1
ATOM 1963 N N . SER A 1 262 ? 33.840 16.923 47.674 1.00 63.81 262 SER A N 1
ATOM 1964 C CA . SER A 1 262 ? 34.611 15.990 46.853 1.00 63.81 262 SER A CA 1
ATOM 1965 C C . SER A 1 262 ? 33.771 14.731 46.571 1.00 63.81 262 SER A C 1
ATOM 1967 O O . SER A 1 262 ? 33.171 14.197 47.510 1.00 63.81 262 SER A O 1
ATOM 1969 N N . PRO A 1 263 ? 33.681 14.247 45.320 1.00 70.25 263 PRO A N 1
ATOM 1970 C CA . PRO A 1 263 ? 32.877 13.075 44.994 1.00 70.25 263 PRO A CA 1
ATOM 1971 C C . PRO A 1 263 ? 33.483 11.805 45.622 1.00 70.25 263 PRO A C 1
ATOM 1973 O O . PRO A 1 263 ? 34.691 11.583 45.502 1.00 70.25 263 PRO A O 1
ATOM 1976 N N . PRO A 1 264 ? 32.679 10.949 46.280 1.00 71.19 264 PRO A N 1
ATOM 1977 C CA . PRO A 1 264 ? 33.157 9.662 46.767 1.00 71.19 264 PRO A CA 1
ATOM 1978 C C . PRO A 1 264 ? 33.507 8.741 45.591 1.00 71.19 264 PRO A C 1
ATOM 1980 O O . PRO A 1 264 ? 32.813 8.708 44.573 1.00 71.19 264 PRO A O 1
ATOM 1983 N N . ALA A 1 265 ? 34.604 7.996 45.741 1.00 70.31 265 ALA A N 1
ATOM 1984 C CA . ALA A 1 265 ? 35.073 7.033 44.753 1.00 70.31 265 ALA A CA 1
ATOM 1985 C C . ALA A 1 265 ? 33.996 5.964 44.469 1.00 70.31 265 ALA A C 1
ATOM 1987 O O . ALA A 1 265 ? 33.367 5.470 45.411 1.00 70.31 265 ALA A O 1
ATOM 1988 N N . PRO A 1 266 ? 33.773 5.588 43.197 1.00 66.38 266 PRO A N 1
ATOM 1989 C CA . PRO A 1 266 ? 32.772 4.589 42.854 1.00 66.38 266 PRO A CA 1
ATOM 1990 C C . PRO A 1 266 ? 33.184 3.213 43.406 1.00 66.38 266 PRO A C 1
ATOM 1992 O O . PRO A 1 266 ? 34.328 2.798 43.201 1.00 66.38 266 PRO A O 1
ATOM 1995 N N . PRO A 1 267 ? 32.285 2.479 44.086 1.00 67.31 267 PRO A N 1
ATOM 1996 C CA . PRO A 1 267 ? 32.565 1.108 44.478 1.00 67.31 267 PRO A CA 1
ATOM 1997 C C . PRO A 1 267 ? 32.569 0.226 43.228 1.00 67.31 267 PRO A C 1
ATOM 1999 O O . PRO A 1 267 ? 31.577 0.149 42.506 1.00 67.31 267 PRO A O 1
ATOM 2002 N N . THR A 1 268 ? 33.688 -0.448 42.976 1.00 66.44 268 THR A N 1
ATOM 2003 C CA . THR A 1 268 ? 33.802 -1.507 41.970 1.00 66.44 268 THR A CA 1
ATOM 2004 C C . THR A 1 268 ? 32.937 -2.694 42.410 1.00 66.44 268 THR A C 1
ATOM 2006 O O . THR A 1 268 ? 33.267 -3.326 43.417 1.00 66.44 268 THR A O 1
ATOM 2009 N N . PRO A 1 269 ? 31.838 -3.037 41.714 1.00 63.78 269 PRO A N 1
ATOM 2010 C CA . PRO A 1 269 ? 31.063 -4.222 42.051 1.00 63.78 269 PRO A CA 1
ATOM 2011 C C . PRO A 1 269 ? 31.838 -5.459 41.589 1.00 63.78 269 PRO A C 1
ATOM 2013 O O . PRO A 1 269 ? 32.226 -5.557 40.423 1.00 63.78 269 PRO A O 1
ATOM 2016 N N . ALA A 1 270 ? 32.071 -6.407 42.496 1.00 68.12 270 ALA A N 1
ATOM 2017 C CA . ALA A 1 270 ? 32.570 -7.725 42.123 1.00 68.12 270 ALA A CA 1
ATOM 2018 C C . ALA A 1 270 ? 31.516 -8.455 41.261 1.00 68.12 270 ALA A C 1
ATOM 2020 O O . ALA A 1 270 ? 30.318 -8.335 41.536 1.00 68.12 270 ALA A O 1
ATOM 2021 N N . PRO A 1 271 ? 31.922 -9.204 40.222 1.00 57.88 271 PRO A N 1
ATOM 2022 C CA . PRO A 1 271 ? 30.990 -9.924 39.365 1.00 57.88 271 PRO A CA 1
ATOM 2023 C C . PRO A 1 271 ? 30.370 -11.101 40.127 1.00 57.88 271 PRO A C 1
ATOM 2025 O O . PRO A 1 271 ? 31.012 -12.124 40.354 1.00 57.88 271 PRO A O 1
ATOM 2028 N N . SER A 1 272 ? 29.102 -10.959 40.507 1.00 55.69 272 SER A N 1
ATOM 2029 C CA . SER A 1 272 ? 28.284 -12.060 41.014 1.00 55.69 272 SER A CA 1
ATOM 2030 C C . SER A 1 272 ? 27.639 -12.776 39.833 1.00 55.69 272 SER A C 1
ATOM 2032 O O . SER A 1 272 ? 26.621 -12.329 39.311 1.00 55.69 272 SER A O 1
ATOM 2034 N N . THR A 1 273 ? 28.247 -13.874 39.394 1.00 63.06 273 THR A N 1
ATOM 2035 C CA . THR A 1 273 ? 27.666 -14.795 38.411 1.00 63.06 273 THR A CA 1
ATOM 2036 C C . THR A 1 273 ? 26.473 -15.513 39.056 1.00 63.06 273 THR A C 1
ATOM 2038 O O . THR A 1 273 ? 26.685 -16.284 39.995 1.00 63.06 273 THR A O 1
ATOM 2041 N N . PRO A 1 274 ? 25.221 -15.300 38.612 1.00 60.19 274 PRO A N 1
ATOM 2042 C CA . PRO A 1 274 ? 24.092 -16.063 39.126 1.00 60.19 274 PRO A CA 1
ATOM 2043 C C . PRO A 1 274 ? 24.190 -17.497 38.599 1.00 60.19 274 PRO A C 1
ATOM 2045 O O . PRO A 1 274 ? 24.345 -17.711 37.395 1.00 60.19 274 PRO A O 1
ATOM 2048 N N . ALA A 1 275 ? 24.109 -18.483 39.492 1.00 66.69 275 ALA A N 1
ATOM 2049 C CA . ALA A 1 275 ? 23.998 -19.880 39.091 1.00 66.69 275 ALA A CA 1
ATOM 2050 C C . ALA A 1 275 ? 22.685 -20.097 38.305 1.00 66.69 275 ALA A C 1
ATOM 2052 O O . ALA A 1 275 ? 21.657 -19.516 38.665 1.00 66.69 275 ALA A O 1
ATOM 2053 N N . PRO A 1 276 ? 22.687 -20.913 37.237 1.00 57.44 276 PRO A N 1
ATOM 2054 C CA . PRO A 1 276 ? 21.495 -21.162 36.438 1.00 57.44 276 PRO A CA 1
ATOM 2055 C C . PRO A 1 276 ? 20.477 -21.994 37.228 1.00 57.44 276 PRO A C 1
ATOM 2057 O O . PRO A 1 276 ? 20.614 -23.208 37.377 1.00 57.44 276 PRO A O 1
ATOM 2060 N N . SER A 1 277 ? 19.424 -21.340 37.714 1.00 56.09 277 SER A N 1
ATOM 2061 C CA . SER A 1 277 ? 18.237 -22.011 38.246 1.00 56.09 277 SER A CA 1
ATOM 2062 C C . SER A 1 277 ? 17.411 -22.539 37.078 1.00 56.09 277 SER A C 1
ATOM 2064 O O . SER A 1 277 ? 16.739 -21.774 36.391 1.00 56.09 277 SER A O 1
ATOM 2066 N N . THR A 1 278 ? 17.485 -23.845 36.835 1.00 65.75 278 THR A N 1
ATOM 2067 C CA . THR A 1 278 ? 16.647 -24.531 35.843 1.00 65.75 278 THR A CA 1
ATOM 2068 C C . THR A 1 278 ? 15.286 -24.806 36.493 1.00 65.75 278 THR A C 1
ATOM 2070 O O . THR A 1 278 ? 15.246 -25.564 37.464 1.00 65.75 278 THR A O 1
ATOM 2073 N N . PRO A 1 279 ? 14.173 -24.204 36.037 1.00 63.03 279 PRO A N 1
ATOM 2074 C CA . PRO A 1 279 ? 12.855 -24.522 36.574 1.00 63.03 279 PRO A CA 1
ATOM 2075 C C . PRO A 1 279 ? 12.485 -25.957 36.189 1.00 63.03 279 PRO A C 1
ATOM 2077 O O . PRO A 1 279 ? 12.597 -26.338 35.022 1.00 63.03 279 PRO A O 1
ATOM 2080 N N . ALA A 1 280 ? 12.056 -26.758 37.163 1.00 68.38 280 ALA A N 1
ATOM 2081 C CA . ALA A 1 280 ? 11.573 -28.107 36.907 1.00 68.38 280 ALA A CA 1
ATOM 2082 C C . ALA A 1 280 ? 10.301 -28.063 36.031 1.00 68.38 280 ALA A C 1
ATOM 2084 O O . ALA A 1 280 ? 9.423 -27.226 36.271 1.00 68.38 280 ALA A O 1
ATOM 2085 N N . PRO A 1 281 ? 10.171 -28.948 35.027 1.00 59.69 281 PRO A N 1
ATOM 2086 C CA . PRO A 1 281 ? 8.993 -28.994 34.173 1.00 59.69 281 PRO A CA 1
ATOM 2087 C C . PRO A 1 281 ? 7.766 -29.381 35.003 1.00 59.69 281 PRO A C 1
ATOM 2089 O O . PRO A 1 281 ? 7.703 -30.462 35.586 1.00 59.69 281 PRO A O 1
ATOM 2092 N N . SER A 1 282 ? 6.790 -28.478 35.061 1.00 58.78 282 SER A N 1
ATOM 2093 C CA . SER A 1 282 ? 5.477 -28.747 35.645 1.00 58.78 282 SER A CA 1
ATOM 2094 C C . SER A 1 282 ? 4.559 -29.245 34.535 1.00 58.78 282 SER A C 1
ATOM 2096 O O . SER A 1 282 ? 4.139 -28.464 33.686 1.00 58.78 282 SER A O 1
ATOM 2098 N N . THR A 1 283 ? 4.289 -30.548 34.514 1.00 68.19 283 THR A N 1
ATOM 2099 C CA . THR A 1 283 ? 3.342 -31.178 33.589 1.00 68.19 283 THR A CA 1
ATOM 2100 C C . THR A 1 283 ? 1.917 -30.941 34.103 1.00 68.19 283 THR A C 1
ATOM 2102 O O . THR A 1 283 ? 1.583 -31.453 35.174 1.00 68.19 283 THR A O 1
ATOM 2105 N N . PRO A 1 284 ? 1.053 -30.187 33.400 1.00 61.69 284 PRO A N 1
ATOM 2106 C CA . PRO A 1 284 ? -0.348 -30.062 33.783 1.00 61.69 284 PRO A CA 1
ATOM 2107 C C . PRO A 1 284 ? -1.060 -31.401 33.562 1.00 61.69 284 PRO A C 1
ATOM 2109 O O . PRO A 1 284 ? -0.911 -32.020 32.507 1.00 61.69 284 PRO A O 1
ATOM 2112 N N . ALA A 1 285 ? -1.828 -31.857 34.551 1.00 65.69 285 ALA A N 1
ATOM 2113 C CA . ALA A 1 285 ? -2.640 -33.061 34.422 1.00 65.69 285 ALA A CA 1
ATOM 2114 C C . ALA A 1 285 ? -3.751 -32.857 33.367 1.00 65.69 285 ALA A C 1
ATOM 2116 O O . ALA A 1 285 ? -4.378 -31.793 33.341 1.00 65.69 285 ALA A O 1
ATOM 2117 N N . PRO A 1 286 ? -4.025 -33.854 32.506 1.00 57.91 286 PRO A N 1
ATOM 2118 C CA . PRO A 1 286 ? -5.082 -33.757 31.509 1.00 57.91 286 PRO A CA 1
ATOM 2119 C C . PRO A 1 286 ? -6.449 -33.691 32.197 1.00 57.91 286 PRO A C 1
ATOM 2121 O O . PRO A 1 286 ? -6.847 -34.602 32.919 1.00 57.91 286 PRO A O 1
ATOM 2124 N N . SER A 1 287 ? -7.169 -32.596 31.962 1.00 56.34 287 SER A N 1
ATOM 2125 C CA . SER A 1 287 ? -8.575 -32.462 32.340 1.00 56.34 287 SER A CA 1
ATOM 2126 C C . SER A 1 287 ? -9.425 -32.957 31.176 1.00 56.34 287 SER A C 1
ATOM 2128 O O . SER A 1 287 ? -9.567 -32.257 30.177 1.00 56.34 287 SER A O 1
ATOM 2130 N N . THR A 1 288 ? -9.944 -34.179 31.278 1.00 67.12 288 THR A N 1
ATOM 2131 C CA . THR A 1 288 ? -10.881 -34.756 30.305 1.00 67.12 288 THR A CA 1
ATOM 2132 C C . THR A 1 288 ? -12.290 -34.229 30.601 1.00 67.12 288 THR A C 1
ATOM 2134 O O . THR A 1 288 ? -12.825 -34.542 31.667 1.00 67.12 288 THR A O 1
ATOM 2137 N N . PRO A 1 289 ? -12.926 -33.442 29.716 1.00 61.75 289 PRO A N 1
ATOM 2138 C CA . PRO A 1 289 ? -14.324 -33.062 29.886 1.00 61.75 289 PRO A CA 1
ATOM 2139 C C . PRO A 1 289 ? -15.220 -34.290 29.685 1.00 61.75 289 PRO A C 1
ATOM 2141 O O . PRO A 1 289 ? -15.026 -35.058 28.741 1.00 61.75 289 PRO A O 1
ATOM 2144 N N . ALA A 1 290 ? -16.196 -34.483 30.572 1.00 64.56 290 ALA A N 1
ATOM 2145 C CA . ALA A 1 290 ? -17.179 -35.554 30.444 1.00 64.56 290 ALA A CA 1
ATOM 2146 C C . ALA A 1 290 ? -18.089 -35.321 29.216 1.00 64.56 290 ALA A C 1
ATOM 2148 O O . ALA A 1 290 ? -18.470 -34.179 28.951 1.00 64.56 290 ALA A O 1
ATOM 2149 N N . PRO A 1 291 ? -18.458 -36.375 28.467 1.00 56.75 291 PRO A N 1
ATOM 2150 C CA . PRO A 1 291 ? -19.325 -36.248 27.303 1.00 56.75 291 PRO A CA 1
ATOM 2151 C C . PRO A 1 291 ? -20.770 -35.942 27.721 1.00 56.75 291 PRO A C 1
ATOM 2153 O O . PRO A 1 291 ? -21.445 -36.762 28.344 1.00 56.75 291 PRO A O 1
ATOM 2156 N N . SER A 1 292 ? -21.265 -34.772 27.327 1.00 54.47 292 SER A N 1
ATOM 2157 C CA . SER A 1 292 ? -22.686 -34.431 27.401 1.00 54.47 292 SER A CA 1
ATOM 2158 C C . SER A 1 292 ? -23.408 -35.048 26.205 1.00 54.47 292 SER A C 1
ATOM 2160 O O . SER A 1 292 ? -23.178 -34.649 25.066 1.00 54.47 292 SER A O 1
ATOM 2162 N N . THR A 1 293 ? -24.273 -36.030 26.459 1.00 66.19 293 THR A N 1
ATOM 2163 C CA . THR A 1 293 ? -25.143 -36.639 25.439 1.00 66.19 293 THR A CA 1
ATOM 2164 C C . THR A 1 293 ? -26.436 -35.819 25.351 1.00 66.19 293 THR A C 1
ATOM 2166 O O . THR A 1 293 ? -27.165 -35.773 26.343 1.00 66.19 293 THR A O 1
ATOM 2169 N N . PRO A 1 294 ? -26.746 -35.149 24.227 1.00 59.69 294 PRO A N 1
ATOM 2170 C CA . PRO A 1 294 ? -28.031 -34.485 24.063 1.00 59.69 294 PRO A CA 1
ATOM 2171 C C . PRO A 1 294 ? -29.135 -35.517 23.795 1.00 59.69 294 PRO A C 1
ATOM 2173 O O . PRO A 1 294 ? -28.952 -36.459 23.023 1.00 59.69 294 PRO A O 1
ATOM 2176 N N . ALA A 1 295 ? -30.282 -35.343 24.454 1.00 60.78 295 ALA A N 1
ATOM 2177 C CA . ALA A 1 295 ? -31.458 -36.189 24.277 1.00 60.78 295 ALA A CA 1
ATOM 2178 C C . ALA A 1 295 ? -32.098 -35.975 22.887 1.00 60.78 295 ALA A C 1
ATOM 2180 O O . ALA A 1 295 ? -32.123 -34.841 22.400 1.00 60.78 295 ALA A O 1
ATOM 2181 N N . PRO A 1 296 ? -32.635 -37.028 22.244 1.00 57.66 296 PRO A N 1
ATOM 2182 C CA . PRO A 1 296 ? -33.283 -36.908 20.945 1.00 57.66 296 PRO A CA 1
ATOM 2183 C C . PRO A 1 296 ? -34.656 -36.236 21.069 1.00 57.66 296 PRO A C 1
ATOM 2185 O O . PRO A 1 296 ? -35.560 -36.746 21.731 1.00 57.66 296 PRO A O 1
ATOM 2188 N N . SER A 1 297 ? -34.830 -35.111 20.379 1.00 53.53 297 SER A N 1
ATOM 2189 C CA . SER A 1 297 ? -36.138 -34.490 20.161 1.00 53.53 297 SER A CA 1
ATOM 2190 C C . SER A 1 297 ? -36.838 -35.183 18.991 1.00 53.53 297 SER A C 1
ATOM 2192 O O . SER A 1 297 ? -36.340 -35.165 17.869 1.00 53.53 297 SER A O 1
ATOM 2194 N N . THR A 1 298 ? -37.990 -35.797 19.259 1.00 65.81 298 THR A N 1
ATOM 2195 C CA . THR A 1 298 ? -38.879 -36.385 18.243 1.00 65.81 298 THR A CA 1
ATOM 2196 C C . THR A 1 298 ? -39.796 -35.285 17.693 1.00 65.81 298 THR A C 1
ATOM 2198 O O . THR A 1 298 ? -40.577 -34.738 18.473 1.00 65.81 298 THR A O 1
ATOM 2201 N N . PRO A 1 299 ? -39.732 -34.919 16.400 1.00 58.75 299 PRO A N 1
ATOM 2202 C CA . PRO A 1 299 ? -40.692 -33.991 15.810 1.00 58.75 299 PRO A CA 1
ATOM 2203 C C . PRO A 1 299 ? -42.039 -34.683 15.540 1.00 58.75 299 PRO A C 1
ATOM 2205 O O . PRO A 1 299 ? -42.091 -35.834 15.106 1.00 58.75 299 PRO A O 1
ATOM 2208 N N . ALA A 1 300 ? -43.129 -33.967 15.821 1.00 63.62 300 ALA A N 1
ATOM 2209 C CA . ALA A 1 300 ? -44.504 -34.401 15.580 1.00 63.62 300 ALA A CA 1
ATOM 2210 C C . ALA A 1 300 ? -44.877 -34.332 14.078 1.00 63.62 300 ALA A C 1
ATOM 2212 O O . ALA A 1 300 ? -44.309 -33.507 13.358 1.00 63.62 300 ALA A O 1
ATOM 2213 N N . PRO A 1 301 ? -45.829 -35.152 13.589 1.00 60.03 301 PRO A N 1
ATOM 2214 C CA . PRO A 1 301 ? -46.232 -35.165 12.183 1.00 60.03 301 PRO A CA 1
ATOM 2215 C C . PRO A 1 301 ? -47.071 -33.930 11.827 1.00 60.03 301 PRO A C 1
ATOM 2217 O O . PRO A 1 301 ? -47.976 -33.564 12.575 1.00 60.03 301 PRO A O 1
ATOM 2220 N N . LEU A 1 302 ? -46.795 -33.321 10.672 1.00 51.72 302 LEU A N 1
ATOM 2221 C CA . LEU A 1 302 ? -47.618 -32.266 10.075 1.00 51.72 302 LEU A CA 1
ATOM 2222 C C . LEU A 1 302 ? -48.608 -32.864 9.063 1.00 51.72 302 LEU A C 1
ATOM 2224 O O . LEU A 1 302 ? -48.226 -33.668 8.212 1.00 51.72 302 LEU A O 1
ATOM 2228 N N . ASP A 1 303 ? -49.868 -32.436 9.169 1.00 59.84 303 ASP A N 1
ATOM 2229 C CA . ASP A 1 303 ? -50.992 -32.767 8.285 1.00 59.84 303 ASP A CA 1
ATOM 2230 C C . ASP A 1 303 ? -50.822 -32.200 6.857 1.00 59.84 303 ASP A C 1
ATOM 2232 O O . ASP A 1 303 ? -50.454 -31.031 6.697 1.00 59.84 303 ASP A O 1
ATOM 2236 N N . PRO A 1 304 ? -51.161 -32.960 5.796 1.00 58.31 304 PRO A N 1
ATOM 2237 C CA . PRO A 1 304 ? -51.136 -32.470 4.421 1.00 58.31 304 PRO A CA 1
ATOM 2238 C C . PRO A 1 304 ? -52.465 -31.803 4.025 1.00 58.31 304 PRO A C 1
ATOM 2240 O O . PRO A 1 304 ? -53.466 -32.468 3.760 1.00 58.31 304 PRO A O 1
ATOM 2243 N N . SER A 1 305 ? -52.463 -30.475 3.896 1.00 46.28 305 SER A N 1
ATOM 2244 C CA . SER A 1 305 ? -53.539 -29.741 3.215 1.00 46.28 305 SER A CA 1
ATOM 2245 C C . SER A 1 305 ? -53.262 -29.643 1.709 1.00 46.28 305 SER A C 1
ATOM 2247 O O . SER A 1 305 ? -52.378 -28.916 1.270 1.00 46.28 305 SER A O 1
ATOM 2249 N N . THR A 1 306 ? -54.021 -30.436 0.948 1.00 52.69 306 THR A N 1
ATOM 2250 C CA . THR A 1 306 ? -54.581 -30.205 -0.404 1.00 52.69 306 THR A CA 1
ATOM 2251 C C . THR A 1 306 ? -53.914 -29.181 -1.347 1.00 52.69 306 THR A C 1
ATOM 2253 O O . THR A 1 306 ? -53.992 -27.980 -1.086 1.00 52.69 306 THR A O 1
ATOM 2256 N N . PRO A 1 307 ? -53.440 -29.596 -2.541 1.00 56.25 307 PRO A N 1
ATOM 2257 C CA . PRO A 1 307 ? -53.203 -28.681 -3.651 1.00 56.25 307 PRO A CA 1
ATOM 2258 C C . PRO A 1 307 ? -54.467 -28.492 -4.506 1.00 56.25 307 PRO A C 1
ATOM 2260 O O . PRO A 1 307 ? -55.078 -29.449 -4.987 1.00 56.25 307 PRO A O 1
ATOM 2263 N N . THR A 1 308 ? -54.842 -27.235 -4.719 1.00 46.97 308 THR A N 1
ATOM 2264 C CA . THR A 1 308 ? -55.877 -26.813 -5.665 1.00 46.97 308 THR A CA 1
ATOM 2265 C C . THR A 1 308 ? -55.317 -26.783 -7.091 1.00 46.97 308 THR A C 1
ATOM 2267 O O . THR A 1 308 ? -54.253 -26.231 -7.363 1.00 46.97 308 THR A O 1
ATOM 2270 N N . CYS A 1 309 ? -56.073 -27.402 -7.992 1.00 45.50 309 CYS A N 1
ATOM 2271 C CA . CYS A 1 309 ? -55.886 -27.510 -9.437 1.00 45.50 309 CYS A CA 1
ATOM 2272 C C . CYS A 1 309 ? -55.849 -26.147 -10.160 1.00 45.50 309 CYS A C 1
ATOM 2274 O O . CYS A 1 309 ? -56.609 -25.250 -9.789 1.00 45.50 309 CYS A O 1
ATOM 2276 N N . PRO A 1 310 ? -55.088 -26.028 -11.266 1.00 61.62 310 PRO A N 1
ATOM 2277 C CA . PRO A 1 310 ? -55.522 -25.192 -12.377 1.00 61.62 310 PRO A CA 1
ATOM 2278 C C . PRO A 1 310 ? -55.873 -26.012 -13.631 1.00 61.62 310 PRO A C 1
ATOM 2280 O O . PRO A 1 310 ? -55.132 -26.871 -14.104 1.00 61.62 310 PRO A O 1
ATOM 2283 N N . THR A 1 311 ? -57.058 -25.679 -14.130 1.00 59.56 311 THR A N 1
ATOM 2284 C CA . THR A 1 311 ? -57.759 -26.060 -15.359 1.00 59.56 311 THR A CA 1
ATOM 2285 C C . THR A 1 311 ? -56.916 -25.922 -16.645 1.00 59.56 311 THR A C 1
ATOM 2287 O O . THR A 1 311 ? -56.150 -24.964 -16.755 1.00 59.56 311 THR A O 1
ATOM 2290 N N . PRO A 1 312 ? -57.089 -26.807 -17.653 1.00 58.75 312 PRO A N 1
ATOM 2291 C CA . PRO A 1 312 ? -56.333 -26.782 -18.906 1.00 58.75 312 PRO A CA 1
ATOM 2292 C C . PRO A 1 312 ? -57.027 -25.977 -20.018 1.00 58.75 312 PRO A C 1
ATOM 2294 O O . PRO A 1 312 ? -58.243 -26.053 -20.191 1.00 58.75 312 PRO A O 1
ATOM 2297 N N . ALA A 1 313 ? -56.227 -25.287 -20.831 1.00 47.09 313 ALA A N 1
ATOM 2298 C CA . ALA A 1 313 ? -56.610 -24.816 -22.160 1.00 47.09 313 ALA A CA 1
ATOM 2299 C C . ALA A 1 313 ? -55.451 -25.061 -23.145 1.00 47.09 313 ALA A C 1
ATOM 2301 O O . ALA A 1 313 ? -54.505 -24.285 -23.240 1.00 47.09 313 ALA A O 1
ATOM 2302 N N . GLU A 1 314 ? -55.534 -26.191 -23.840 1.00 50.31 314 GLU A N 1
ATOM 2303 C CA . GLU A 1 314 ? -55.014 -26.405 -25.200 1.00 50.31 314 GLU A CA 1
ATOM 2304 C C . GLU A 1 314 ? -56.074 -25.863 -26.209 1.00 50.31 314 GLU A C 1
ATOM 2306 O O . GLU A 1 314 ? -57.184 -25.571 -25.745 1.00 50.31 314 GLU A O 1
AT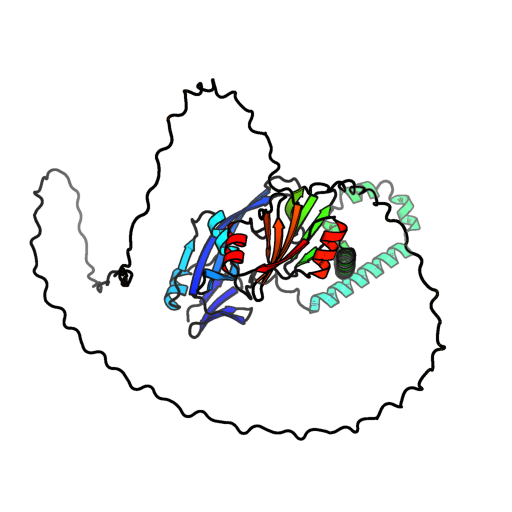OM 2311 N N . PRO A 1 315 ? -55.864 -25.779 -27.551 1.00 64.44 315 PRO A N 1
ATOM 2312 C CA . PRO A 1 315 ? -54.873 -26.512 -28.358 1.00 64.44 315 PRO A CA 1
ATOM 2313 C C . PRO A 1 315 ? -54.247 -25.735 -29.552 1.00 64.44 315 PRO A C 1
ATOM 2315 O O . PRO A 1 315 ? -54.670 -24.635 -29.901 1.00 64.44 315 PRO A O 1
ATOM 2318 N N . LEU A 1 316 ? -53.277 -26.383 -30.220 1.00 43.16 316 LEU A N 1
ATOM 2319 C CA . LEU A 1 316 ? -53.250 -26.700 -31.671 1.00 43.16 316 LEU A CA 1
ATOM 2320 C C . LEU A 1 316 ? -51.899 -26.491 -32.395 1.00 43.16 316 LEU A C 1
ATOM 2322 O O . LEU A 1 316 ? -51.513 -25.365 -32.689 1.00 43.16 316 LEU A O 1
ATOM 2326 N N . LEU A 1 317 ? -51.362 -27.643 -32.850 1.00 41.25 317 LEU A N 1
ATOM 2327 C CA . LEU A 1 317 ? -50.724 -27.925 -34.160 1.00 41.25 317 LEU A CA 1
ATOM 2328 C C . LEU A 1 317 ? -49.313 -27.327 -34.379 1.00 41.25 317 LEU A C 1
ATOM 2330 O O . LEU A 1 317 ? -49.109 -26.137 -34.219 1.00 41.25 317 LEU A O 1
ATOM 2334 N N . SER A 1 318 ? -48.273 -28.037 -34.833 1.00 51.44 318 SER A N 1
ATOM 2335 C CA . SER A 1 318 ? -48.156 -29.290 -35.599 1.00 51.44 318 SER A CA 1
ATOM 2336 C C . SER A 1 318 ? -46.655 -29.728 -35.674 1.00 51.44 318 SER A C 1
ATOM 2338 O O . SER A 1 318 ? -45.809 -29.020 -35.131 1.00 51.44 318 SER A O 1
ATOM 2340 N N . PRO A 1 319 ? -46.301 -30.875 -36.303 1.00 67.50 319 PRO A N 1
ATOM 2341 C CA . PRO A 1 319 ? -45.286 -31.831 -35.819 1.00 67.50 319 PRO A CA 1
ATOM 2342 C C . PRO A 1 319 ? -43.993 -31.917 -36.662 1.00 67.50 319 PRO A C 1
ATOM 2344 O O . PRO A 1 319 ? -43.914 -31.284 -37.707 1.00 67.50 319 PRO A O 1
ATOM 2347 N N . VAL A 1 320 ? -43.039 -32.763 -36.227 1.00 47.44 320 VAL A N 1
ATOM 2348 C CA . VAL A 1 320 ? -42.122 -33.647 -37.013 1.00 47.44 320 VAL A CA 1
ATOM 2349 C C . VAL A 1 320 ? -41.183 -34.340 -35.992 1.00 47.44 320 VAL A C 1
ATOM 2351 O O . VAL A 1 320 ? -40.517 -33.655 -35.225 1.00 47.44 320 VAL A O 1
ATOM 2354 N N . ALA A 1 321 ? -41.379 -35.633 -35.677 1.00 41.47 321 ALA A N 1
ATOM 2355 C CA . ALA A 1 321 ? -40.593 -36.807 -36.132 1.00 41.47 321 ALA A CA 1
ATOM 2356 C C . ALA A 1 321 ? -39.059 -36.592 -36.029 1.00 41.47 321 ALA A C 1
ATOM 2358 O O . ALA A 1 321 ? -38.546 -35.650 -36.610 1.00 41.47 321 ALA A O 1
ATOM 2359 N N . GLU A 1 322 ? -38.248 -37.375 -35.304 1.00 37.34 322 GLU A N 1
ATOM 2360 C CA . GLU A 1 322 ? -38.112 -38.838 -35.329 1.00 37.34 322 GLU A CA 1
ATOM 2361 C C . GLU A 1 322 ? -37.262 -39.356 -34.129 1.00 37.34 322 GLU A C 1
ATOM 2363 O O . GLU A 1 322 ? -36.618 -38.590 -33.418 1.00 37.34 322 GLU A O 1
ATOM 2368 N N . SER A 1 323 ? -37.323 -40.672 -33.916 1.00 45.81 323 SER A N 1
ATOM 2369 C CA . SER A 1 323 ? -37.002 -41.525 -32.750 1.00 45.81 323 SER A CA 1
ATOM 2370 C C . SER A 1 323 ? -35.512 -41.729 -32.322 1.00 45.81 323 SER A C 1
ATOM 2372 O O . SER A 1 323 ? -34.610 -41.241 -32.995 1.00 45.81 323 SER A O 1
ATOM 2374 N N . PRO A 1 324 ? -35.245 -42.456 -31.194 1.00 70.50 324 PRO A N 1
ATOM 2375 C CA . PRO A 1 324 ? -34.039 -42.372 -30.339 1.00 70.50 324 PRO A CA 1
ATOM 2376 C C . PRO A 1 324 ? -33.051 -43.567 -30.505 1.00 70.50 324 PRO A C 1
ATOM 2378 O O . PRO A 1 324 ? -33.208 -44.336 -31.455 1.00 70.50 324 PRO A O 1
ATOM 2381 N N . PRO A 1 325 ? -32.044 -43.773 -29.610 1.00 61.91 325 PRO A N 1
ATOM 2382 C CA . PRO A 1 325 ? -32.301 -44.544 -28.377 1.00 61.91 325 PRO A CA 1
ATOM 2383 C C . PRO A 1 325 ? -31.481 -44.180 -27.110 1.00 61.91 325 PRO A C 1
ATOM 2385 O O . PRO A 1 325 ? -30.343 -43.730 -27.162 1.00 61.91 325 PRO A O 1
ATOM 2388 N N . SER A 1 326 ? -32.110 -44.486 -25.969 1.00 44.94 326 SER A N 1
ATOM 2389 C CA . SER A 1 326 ? -31.574 -45.100 -24.740 1.00 44.94 326 SER A CA 1
ATOM 2390 C C . SER A 1 326 ? -30.195 -44.700 -24.197 1.00 44.94 326 SER A C 1
ATOM 2392 O O . SER A 1 326 ? -29.174 -45.155 -24.697 1.00 44.94 326 SER A O 1
ATOM 2394 N N . SER A 1 327 ? -30.179 -44.092 -23.005 1.00 51.19 327 SER A N 1
ATOM 2395 C CA . SER A 1 327 ? -29.342 -44.607 -21.909 1.00 51.19 327 SER A CA 1
ATOM 2396 C C . SER A 1 327 ? -29.848 -44.129 -20.548 1.00 51.19 327 SER A C 1
ATOM 2398 O O . SER A 1 327 ? -29.994 -42.937 -20.295 1.00 51.19 327 SER A O 1
ATOM 2400 N N . VAL A 1 328 ? -30.114 -45.102 -19.683 1.00 51.47 328 VAL A N 1
ATOM 2401 C CA . VAL A 1 328 ? -30.480 -44.971 -18.272 1.00 51.47 328 VAL A CA 1
ATOM 2402 C C . VAL A 1 328 ? -29.214 -44.666 -17.473 1.00 51.47 328 VAL A C 1
ATOM 2404 O O . VAL A 1 328 ? -28.241 -45.408 -17.589 1.00 51.47 328 VAL A O 1
ATOM 2407 N N . ALA A 1 329 ? -29.223 -43.612 -16.656 1.00 45.78 329 ALA A N 1
ATOM 2408 C CA . ALA A 1 329 ? -28.288 -43.461 -15.542 1.00 45.78 329 ALA A CA 1
ATOM 2409 C C . ALA A 1 329 ? -28.888 -42.559 -14.450 1.00 45.78 329 ALA A C 1
ATOM 2411 O O . ALA A 1 329 ? -29.076 -41.358 -14.619 1.00 45.78 329 ALA A O 1
ATOM 2412 N N . GLU A 1 330 ? -29.208 -43.231 -13.353 1.00 39.12 330 GLU A N 1
ATOM 2413 C CA . GLU A 1 330 ? -29.551 -42.798 -11.999 1.00 39.12 330 GLU A CA 1
ATOM 2414 C C . GLU A 1 330 ? -28.837 -41.518 -11.507 1.00 39.12 330 GLU A C 1
ATOM 2416 O O . GLU A 1 330 ? -27.610 -41.426 -11.513 1.00 39.12 330 GLU A O 1
ATOM 2421 N N . LEU A 1 331 ? -29.624 -40.552 -11.019 1.00 50.97 331 LEU A N 1
ATOM 2422 C CA . LEU A 1 331 ? -29.189 -39.372 -10.260 1.00 50.97 331 LEU A CA 1
ATOM 2423 C C . LEU A 1 331 ? -29.420 -39.613 -8.754 1.00 50.97 331 LEU A C 1
ATOM 2425 O O . LEU A 1 331 ? -30.526 -40.018 -8.389 1.00 50.97 331 LEU A O 1
ATOM 2429 N N . PRO A 1 332 ? -28.459 -39.308 -7.862 1.00 68.94 332 PRO A N 1
ATOM 2430 C CA . PRO A 1 332 ? -28.715 -39.240 -6.424 1.00 68.94 332 PRO A CA 1
ATOM 2431 C C . PRO A 1 332 ? -29.313 -37.876 -6.009 1.00 68.94 332 PRO A C 1
ATOM 2433 O O . PRO A 1 332 ? -29.067 -36.864 -6.673 1.00 68.94 332 PRO A O 1
ATOM 2436 N N . PRO A 1 333 ? -30.090 -37.815 -4.908 1.00 61.34 333 PRO A N 1
ATOM 2437 C CA . PRO A 1 333 ? -30.816 -36.615 -4.511 1.00 61.34 333 PRO A CA 1
ATOM 2438 C C . PRO A 1 333 ? -29.931 -35.572 -3.814 1.00 61.34 333 PRO A C 1
ATOM 2440 O O . PRO A 1 333 ? -29.136 -35.866 -2.922 1.00 61.34 333 PRO A O 1
ATOM 2443 N N . SER A 1 334 ? -30.155 -34.325 -4.215 1.00 46.88 334 SER A N 1
ATOM 2444 C CA . SER A 1 334 ? -29.681 -33.089 -3.594 1.00 46.88 334 SER A CA 1
ATOM 2445 C C . SER A 1 334 ? -30.461 -32.780 -2.308 1.00 46.88 334 SER A C 1
ATOM 2447 O O . SER A 1 334 ? -31.688 -32.888 -2.329 1.00 46.88 334 SER A O 1
ATOM 2449 N N . PRO A 1 335 ? -29.825 -32.278 -1.235 1.00 59.78 335 PRO A N 1
ATOM 2450 C CA . PRO A 1 335 ? -30.529 -31.521 -0.209 1.00 59.78 335 PRO A CA 1
ATOM 2451 C C . PRO A 1 335 ? -30.328 -30.007 -0.388 1.00 59.78 335 PRO A C 1
ATOM 2453 O O . PRO A 1 335 ? -29.210 -29.491 -0.362 1.00 59.78 335 PRO A O 1
ATOM 2456 N N . ALA A 1 336 ? -31.456 -29.314 -0.566 1.00 40.91 336 ALA A N 1
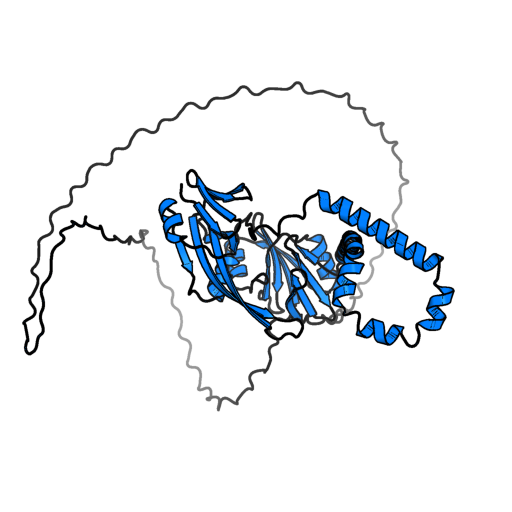ATOM 2457 C CA . ALA A 1 336 ? -31.641 -27.880 -0.348 1.00 40.91 336 ALA A CA 1
ATOM 2458 C C . ALA A 1 336 ? -31.300 -27.542 1.121 1.00 40.91 336 ALA A C 1
ATOM 2460 O O . ALA A 1 336 ? -31.631 -28.302 2.025 1.00 40.91 336 ALA A O 1
ATOM 2461 N N . ALA A 1 337 ? -30.424 -26.569 1.371 1.00 46.03 337 ALA A N 1
ATOM 2462 C CA . ALA A 1 337 ? -30.768 -25.184 1.706 1.00 46.03 337 ALA A CA 1
ATOM 2463 C C . ALA A 1 337 ? -31.748 -25.066 2.885 1.00 46.03 337 ALA A C 1
ATOM 2465 O O . ALA A 1 337 ? -32.952 -25.190 2.695 1.00 46.03 337 ALA A O 1
ATOM 2466 N N . GLU A 1 338 ? -31.234 -24.719 4.070 1.00 37.47 338 GLU A N 1
ATOM 2467 C CA . GLU A 1 338 ? -32.080 -24.166 5.126 1.00 37.47 338 GLU A CA 1
ATOM 2468 C C . GLU A 1 338 ? -31.411 -22.993 5.849 1.00 37.47 338 GLU A C 1
ATOM 2470 O O . GLU A 1 338 ? -30.239 -23.019 6.234 1.00 37.47 338 GLU A O 1
ATOM 2475 N N . ALA A 1 339 ? -32.198 -21.924 5.929 1.00 40.50 339 ALA A N 1
ATOM 2476 C CA . ALA A 1 339 ? -31.865 -20.584 6.361 1.00 40.50 339 ALA A CA 1
ATOM 2477 C C . ALA A 1 339 ? -31.791 -20.473 7.892 1.00 40.50 339 ALA A C 1
ATOM 2479 O O . ALA A 1 339 ? -32.583 -21.076 8.613 1.00 40.50 339 ALA A O 1
ATOM 2480 N N . ARG A 1 340 ? -30.883 -19.632 8.402 1.00 42.72 340 ARG A N 1
ATOM 2481 C CA . ARG A 1 340 ? -30.889 -19.197 9.807 1.00 42.72 340 ARG A CA 1
ATOM 2482 C C . ARG A 1 340 ? -31.608 -17.858 9.936 1.00 42.72 340 ARG A C 1
ATOM 2484 O O . ARG A 1 340 ? -31.098 -16.836 9.488 1.00 42.72 340 ARG A O 1
ATOM 2491 N N . ASN A 1 341 ? -32.759 -17.893 10.601 1.00 46.97 341 ASN A N 1
ATOM 2492 C CA . ASN A 1 341 ? -33.469 -16.751 11.164 1.00 46.97 341 ASN A CA 1
ATOM 2493 C C . ASN A 1 341 ? -33.705 -17.026 12.663 1.00 46.97 341 ASN A C 1
ATOM 2495 O O . ASN A 1 341 ? -34.276 -18.063 12.988 1.00 46.97 341 ASN A O 1
ATOM 2499 N N . ALA A 1 342 ? -33.232 -16.142 13.547 1.00 39.44 342 ALA A N 1
ATOM 2500 C CA . ALA A 1 342 ? -33.660 -15.933 14.947 1.00 39.44 342 ALA A CA 1
ATOM 2501 C C . ALA A 1 342 ? -32.730 -14.851 15.540 1.00 39.44 342 ALA A C 1
ATOM 2503 O O . ALA A 1 342 ? -31.521 -15.054 15.598 1.00 39.44 342 ALA A O 1
ATOM 2504 N N . GLN A 1 343 ? -33.164 -13.609 15.754 1.00 37.28 343 GLN A N 1
ATOM 2505 C CA . GLN A 1 343 ? -34.137 -13.093 16.729 1.00 37.28 343 GLN A CA 1
ATOM 2506 C C . GLN A 1 343 ? -33.611 -13.070 18.181 1.00 37.28 343 GLN A C 1
ATOM 2508 O O . GLN A 1 343 ? -33.329 -14.098 18.789 1.00 37.28 343 GLN A O 1
ATOM 2513 N N . LEU A 1 344 ? -33.516 -11.826 18.669 1.00 44.28 344 LEU A N 1
ATOM 2514 C CA . LEU A 1 344 ? -33.346 -11.285 20.025 1.00 44.28 344 LEU A CA 1
ATOM 2515 C C . LEU A 1 344 ? -33.939 -12.101 21.191 1.00 44.28 344 LEU A C 1
ATOM 2517 O O . LEU A 1 344 ? -35.019 -12.674 21.044 1.00 44.28 344 LEU A O 1
ATOM 2521 N N . PRO A 1 345 ? -33.396 -11.911 22.410 1.00 54.66 345 PRO A N 1
ATOM 2522 C CA . PRO A 1 345 ? -34.183 -11.924 23.633 1.00 54.66 345 PRO A CA 1
ATOM 2523 C C . PRO A 1 345 ? -34.363 -10.506 24.208 1.00 54.66 345 PRO A C 1
ATOM 2525 O O . PRO A 1 345 ? -33.404 -9.797 24.511 1.00 54.66 345 PRO A O 1
ATOM 2528 N N . GLU A 1 346 ? -35.627 -10.135 24.389 1.00 43.78 346 GLU A N 1
ATOM 2529 C CA . GLU A 1 346 ? -36.110 -8.994 25.162 1.00 43.78 346 GLU A CA 1
ATOM 2530 C C . GLU A 1 346 ? -36.638 -9.510 26.507 1.00 43.78 346 GLU A C 1
ATOM 2532 O O . GLU A 1 346 ? -37.437 -10.445 26.523 1.00 43.78 346 GLU A O 1
ATOM 2537 N N . ALA A 1 347 ? -36.193 -8.918 27.619 1.00 43.38 347 ALA A N 1
ATOM 2538 C CA . ALA A 1 347 ? -36.958 -8.813 28.867 1.00 43.38 347 ALA A CA 1
ATOM 2539 C C . ALA A 1 347 ? -36.181 -7.981 29.898 1.00 43.38 347 ALA A C 1
ATOM 2541 O O . ALA A 1 347 ? -35.174 -8.456 30.410 1.00 43.38 347 ALA A O 1
ATOM 2542 N N . LEU A 1 348 ? -36.685 -6.791 30.251 1.00 50.69 348 LEU A N 1
ATOM 2543 C CA . LEU A 1 348 ? -36.648 -6.222 31.611 1.00 50.69 348 LEU A CA 1
ATOM 2544 C C . LEU A 1 348 ? -37.790 -5.171 31.761 1.00 50.69 348 LEU A C 1
ATOM 2546 O O . LEU A 1 348 ? -38.161 -4.543 30.771 1.00 50.69 348 LEU A O 1
ATOM 2550 N N . PRO A 1 349 ? -38.389 -5.022 32.964 1.00 62.94 349 PRO A N 1
ATOM 2551 C CA . PRO A 1 349 ? -39.738 -4.472 33.191 1.00 62.94 349 PRO A CA 1
ATOM 2552 C C . PRO A 1 349 ? -39.804 -2.944 33.442 1.00 62.94 349 PRO A C 1
ATOM 2554 O O . PRO A 1 349 ? -38.767 -2.298 33.610 1.00 62.94 349 PRO A O 1
ATOM 2557 N N . PRO A 1 350 ? -41.024 -2.353 33.488 1.00 58.44 350 PRO A N 1
ATOM 2558 C CA . PRO A 1 350 ? -41.233 -0.911 33.391 1.00 58.44 350 PRO A CA 1
ATOM 2559 C C . PRO A 1 350 ? -41.199 -0.192 34.744 1.00 58.44 350 PRO A C 1
ATOM 2561 O O . PRO A 1 350 ? -41.759 -0.663 35.733 1.00 58.44 350 PRO A O 1
ATOM 2564 N N . SER A 1 351 ? -40.636 1.017 34.741 1.00 40.12 351 SER A N 1
ATOM 2565 C CA . SER A 1 351 ? -40.753 1.982 35.836 1.00 40.12 351 SER A CA 1
ATOM 2566 C C . SER A 1 351 ? -41.232 3.323 35.285 1.00 40.12 351 SER A C 1
ATOM 2568 O O . SER A 1 351 ? -40.483 4.047 34.636 1.00 40.12 351 SER A O 1
ATOM 2570 N N . THR A 1 352 ? -42.494 3.651 35.553 1.00 47.72 352 THR A N 1
ATOM 2571 C CA . THR A 1 352 ? -43.048 5.012 35.482 1.00 47.72 352 THR A CA 1
ATOM 2572 C C . THR A 1 352 ? -42.960 5.625 36.882 1.00 47.72 352 THR A C 1
ATOM 2574 O O . THR A 1 352 ? -43.189 4.916 37.864 1.00 47.72 352 THR A O 1
ATOM 2577 N N . PRO A 1 353 ? -42.673 6.931 37.006 1.00 54.94 353 PRO A N 1
ATOM 2578 C CA . PRO A 1 353 ? -43.738 7.790 37.522 1.00 54.94 353 PRO A CA 1
ATOM 2579 C C . PRO A 1 353 ? -43.817 9.186 36.871 1.00 54.94 353 PRO A C 1
ATOM 2581 O O . PRO A 1 353 ? -42.819 9.845 36.613 1.00 54.94 353 PRO A O 1
ATOM 2584 N N . ALA A 1 354 ? -45.069 9.605 36.674 1.00 42.50 354 ALA A N 1
ATOM 2585 C CA . ALA A 1 354 ? -45.644 10.928 36.936 1.00 42.50 354 ALA A CA 1
ATOM 2586 C C . ALA A 1 354 ? -44.925 12.221 36.471 1.00 42.50 354 ALA A C 1
ATOM 2588 O O . ALA A 1 354 ? -44.028 12.738 37.122 1.00 42.50 354 ALA A O 1
ATOM 2589 N N . SER A 1 355 ? -45.511 12.820 35.428 1.00 46.38 355 SER A N 1
ATOM 2590 C CA . SER A 1 355 ? -46.215 14.119 35.455 1.00 46.38 355 SER A CA 1
ATOM 2591 C C . SER A 1 355 ? -45.529 15.346 36.084 1.00 46.38 355 SER A C 1
ATOM 2593 O O . SER A 1 355 ? -45.518 15.510 37.302 1.00 46.38 355 SER A O 1
ATOM 2595 N N . ALA A 1 356 ? -45.149 16.302 35.229 1.00 38.66 356 ALA A N 1
ATOM 2596 C CA . ALA A 1 356 ? -45.256 17.736 35.510 1.00 38.66 356 ALA A CA 1
ATOM 2597 C C . ALA A 1 356 ? -45.375 18.521 34.188 1.00 38.66 356 ALA A C 1
ATOM 2599 O O . ALA A 1 356 ? -44.426 18.617 33.414 1.00 38.66 356 ALA A O 1
ATOM 2600 N N . SER A 1 357 ? -46.570 19.057 33.937 1.00 50.22 357 SER A N 1
ATOM 2601 C CA . SER A 1 357 ? -46.845 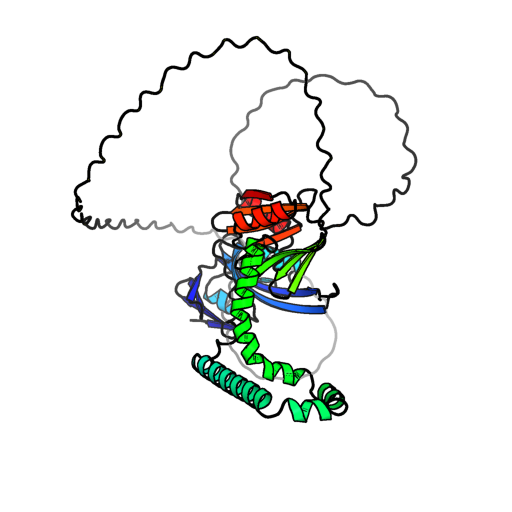20.111 32.949 1.00 50.22 357 SER A CA 1
ATOM 2602 C C . SER A 1 357 ? -46.254 21.440 33.443 1.00 50.22 357 SER A C 1
ATOM 2604 O O . SER A 1 357 ? -46.243 21.661 34.659 1.00 50.22 357 SER A O 1
ATOM 2606 N N . PRO A 1 358 ? -45.781 22.335 32.554 1.00 57.69 358 PRO A N 1
ATOM 2607 C CA . PRO A 1 358 ? -46.544 23.580 32.432 1.00 57.69 358 PRO A CA 1
ATOM 2608 C C . PRO A 1 358 ? -46.529 24.270 31.050 1.00 57.69 358 PRO A C 1
ATOM 2610 O O . PRO A 1 358 ? -45.544 24.260 30.321 1.00 57.69 358 PRO A O 1
ATOM 2613 N N . ALA A 1 359 ? -47.627 25.001 30.835 1.00 43.25 359 ALA A N 1
ATOM 2614 C CA . ALA A 1 359 ? -47.723 26.335 30.232 1.00 43.25 359 ALA A CA 1
ATOM 2615 C C . ALA A 1 359 ? -47.452 26.524 28.723 1.00 43.25 359 ALA A C 1
ATOM 2617 O O . ALA A 1 359 ? -46.342 26.766 28.261 1.00 43.25 359 ALA A O 1
ATOM 2618 N N . ASP A 1 360 ? -48.577 26.527 28.015 1.00 53.22 360 ASP A N 1
ATOM 2619 C CA . ASP A 1 360 ? -48.988 27.398 26.906 1.00 53.22 360 ASP A CA 1
ATOM 2620 C C . ASP A 1 360 ? -48.179 28.711 26.718 1.00 53.22 360 ASP A C 1
ATOM 2622 O O . ASP A 1 360 ? -48.156 29.551 27.628 1.00 53.22 360 ASP A O 1
ATOM 2626 N N . PRO A 1 361 ? -47.573 28.954 25.536 1.00 53.53 361 PRO A N 1
ATOM 2627 C CA . PRO A 1 361 ? -47.183 30.287 25.100 1.00 53.53 361 PRO A CA 1
ATOM 2628 C C . PRO A 1 361 ? -48.102 30.840 23.993 1.00 53.53 361 PRO A C 1
ATOM 2630 O O . PRO A 1 361 ? -48.454 30.172 23.024 1.00 53.53 361 PRO A O 1
ATOM 2633 N N . ALA A 1 362 ? -48.438 32.117 24.171 1.00 55.06 362 ALA A N 1
ATOM 2634 C CA . ALA A 1 362 ? -49.277 32.987 23.350 1.00 55.06 362 ALA A CA 1
ATOM 2635 C C . ALA A 1 362 ? -48.939 33.038 21.834 1.00 55.06 362 ALA A C 1
ATOM 2637 O O . ALA A 1 362 ? -47.807 32.756 21.434 1.00 55.06 362 ALA A O 1
ATOM 2638 N N . PRO A 1 363 ? -49.896 33.475 20.984 1.00 58.94 363 PRO A N 1
ATOM 2639 C CA . PRO A 1 363 ? -49.739 33.523 19.530 1.00 58.94 363 PRO A CA 1
ATOM 2640 C C . PRO A 1 363 ? -48.760 34.617 19.071 1.00 58.94 363 PRO A C 1
ATOM 2642 O O . PRO A 1 363 ? -48.875 35.783 19.451 1.00 58.94 363 PRO A O 1
ATOM 2645 N N . ILE A 1 364 ? -47.813 34.229 18.214 1.00 56.62 364 ILE A N 1
ATOM 2646 C CA . ILE A 1 364 ? -46.867 35.115 17.517 1.00 56.62 364 ILE A CA 1
ATOM 2647 C C . ILE A 1 364 ? -47.569 35.699 16.272 1.00 56.62 364 ILE A C 1
ATOM 2649 O O . ILE A 1 364 ? -48.236 34.941 15.565 1.00 56.62 364 ILE A O 1
ATOM 2653 N N . PRO A 1 365 ? -47.446 37.011 15.986 1.00 61.16 365 PRO A N 1
ATOM 2654 C CA . PRO A 1 365 ? -48.109 37.650 14.854 1.00 61.16 365 PRO A CA 1
ATOM 2655 C C . PRO A 1 365 ? -47.426 37.335 13.517 1.00 61.16 365 PRO A C 1
ATOM 2657 O O . PRO A 1 365 ? -46.213 37.131 13.450 1.00 61.16 365 PRO A O 1
ATOM 2660 N N . ASP A 1 366 ? -48.243 37.345 12.464 1.00 57.25 366 ASP A N 1
ATOM 2661 C CA . ASP A 1 366 ? -47.909 37.139 11.055 1.00 57.25 366 ASP A CA 1
ATOM 2662 C C . ASP A 1 366 ? -46.587 37.800 10.623 1.00 57.25 366 ASP A C 1
ATOM 2664 O O . ASP A 1 366 ? -46.484 39.022 10.485 1.00 57.25 366 ASP A O 1
ATOM 2668 N N . ALA A 1 367 ? -45.576 36.970 10.351 1.00 44.62 367 ALA A N 1
ATOM 2669 C CA . ALA A 1 367 ? -44.353 37.379 9.676 1.00 44.62 367 ALA A CA 1
ATOM 2670 C C . ALA A 1 367 ? -44.466 37.063 8.179 1.00 44.62 367 ALA A C 1
ATOM 2672 O O . ALA A 1 367 ? -44.674 35.924 7.763 1.00 44.62 367 ALA A O 1
ATOM 2673 N N . GLN A 1 368 ? -44.342 38.126 7.389 1.00 50.50 368 GLN A N 1
ATOM 2674 C CA . GLN A 1 368 ? -44.441 38.176 5.937 1.00 50.50 368 GLN A CA 1
ATOM 2675 C C . GLN A 1 368 ? -43.592 37.116 5.220 1.00 50.50 368 GLN A C 1
ATOM 2677 O O . GLN A 1 368 ? -42.429 36.884 5.548 1.00 50.50 368 GLN A O 1
ATOM 2682 N N . ALA A 1 369 ? -44.185 36.545 4.171 1.00 51.56 369 ALA A N 1
ATOM 2683 C CA . ALA A 1 369 ? -43.544 35.643 3.227 1.00 51.56 369 ALA A CA 1
ATOM 2684 C C . ALA A 1 369 ? -42.323 36.302 2.550 1.00 51.56 369 ALA A C 1
ATOM 2686 O O . ALA A 1 369 ? -42.474 37.366 1.940 1.00 51.56 369 ALA A O 1
ATOM 2687 N N . PRO A 1 370 ? -41.128 35.682 2.582 1.00 56.31 370 PRO A N 1
ATOM 2688 C CA . PRO A 1 370 ? -40.023 36.122 1.752 1.00 56.31 370 PRO A CA 1
ATOM 2689 C C . PRO A 1 370 ? -40.257 35.691 0.300 1.00 56.31 370 PRO A C 1
ATOM 2691 O O . PRO A 1 370 ? -40.324 34.514 -0.050 1.00 56.31 370 PRO A O 1
ATOM 2694 N N . SER A 1 371 ? -40.388 36.711 -0.535 1.00 51.50 371 SER A N 1
ATOM 2695 C CA . SER A 1 371 ? -40.338 36.699 -1.989 1.00 51.50 371 SER A CA 1
ATOM 2696 C C . SER A 1 371 ? -39.119 35.958 -2.549 1.00 51.50 371 SER A C 1
ATOM 2698 O O . SER A 1 371 ? -38.002 36.225 -2.121 1.00 51.50 371 SER A O 1
ATOM 2700 N N . ASN A 1 372 ? -39.389 35.127 -3.563 1.00 53.28 372 ASN A N 1
ATOM 2701 C CA . ASN A 1 372 ? -38.529 34.600 -4.631 1.00 53.28 372 ASN A CA 1
ATOM 2702 C C . ASN A 1 372 ? -37.090 34.151 -4.290 1.00 53.28 372 ASN A C 1
ATOM 2704 O O . ASN A 1 372 ? -36.254 34.976 -3.916 1.00 53.28 372 ASN A O 1
ATOM 2708 N N . PRO A 1 373 ? -36.732 32.880 -4.569 1.00 55.44 373 PRO A N 1
ATOM 2709 C CA . PRO A 1 373 ? -35.343 32.452 -4.559 1.00 55.44 373 PRO A CA 1
ATOM 2710 C C . PRO A 1 373 ? -34.617 33.139 -5.720 1.00 55.44 373 PRO A C 1
ATOM 2712 O O . PRO A 1 373 ? -34.793 32.804 -6.886 1.00 55.44 373 PRO A O 1
ATOM 2715 N N . VAL A 1 374 ? -33.826 34.154 -5.384 1.00 62.03 374 VAL A N 1
ATOM 2716 C CA . VAL A 1 374 ? -32.774 34.675 -6.252 1.00 62.03 374 VAL A CA 1
ATOM 2717 C C . VAL A 1 374 ? -31.794 33.531 -6.489 1.00 62.03 374 VAL A C 1
ATOM 2719 O O . VAL A 1 374 ? -31.258 32.994 -5.517 1.00 62.03 374 VAL A O 1
ATOM 2722 N N . ASP A 1 375 ? -31.584 33.176 -7.759 1.00 53.72 375 ASP A N 1
ATOM 2723 C CA . ASP A 1 375 ? -30.498 32.316 -8.232 1.00 53.72 375 ASP A CA 1
ATOM 2724 C C . ASP A 1 375 ? -29.184 32.774 -7.595 1.00 53.72 375 ASP A C 1
ATOM 2726 O O . ASP A 1 375 ? -28.556 33.757 -7.998 1.00 53.72 375 ASP A O 1
ATOM 2730 N N . ARG A 1 376 ? -28.799 32.080 -6.527 1.00 52.00 376 ARG A N 1
ATOM 2731 C CA . ARG A 1 376 ? -27.489 32.212 -5.914 1.00 52.00 376 ARG A CA 1
ATOM 2732 C C . ARG A 1 376 ? -26.582 31.351 -6.789 1.00 52.00 376 ARG A C 1
ATOM 2734 O O . ARG A 1 376 ? -26.822 30.145 -6.824 1.00 52.00 376 ARG A O 1
ATOM 2741 N N . PRO A 1 377 ? -25.600 31.917 -7.510 1.00 52.81 377 PRO A N 1
ATOM 2742 C CA . PRO A 1 377 ? -24.659 31.087 -8.244 1.00 52.81 377 PRO A CA 1
ATOM 2743 C C . PRO A 1 377 ? -24.024 30.127 -7.238 1.00 52.81 377 PRO A C 1
ATOM 2745 O O . PRO A 1 377 ? -23.479 30.569 -6.219 1.00 52.81 377 PRO A O 1
ATOM 2748 N N . GLU A 1 378 ? -24.161 28.819 -7.476 1.00 43.12 378 GLU A N 1
ATOM 2749 C CA . GLU A 1 378 ? -23.327 27.843 -6.787 1.00 43.12 378 GLU A CA 1
ATOM 2750 C C . GLU A 1 378 ? -21.876 28.306 -6.951 1.00 43.12 378 GLU A C 1
ATOM 2752 O O . GLU A 1 378 ? -21.497 28.703 -8.057 1.00 43.12 378 GLU A O 1
ATOM 2757 N N . PRO A 1 379 ? -21.070 28.350 -5.878 1.00 49.88 379 PRO A N 1
ATOM 2758 C CA . PRO A 1 379 ? -19.675 28.725 -6.002 1.00 49.88 379 PRO A CA 1
ATOM 2759 C C . PRO A 1 379 ? -18.976 27.674 -6.869 1.00 49.88 379 PRO A C 1
ATOM 2761 O O . PRO A 1 379 ? -18.588 26.609 -6.391 1.00 49.88 379 PRO A O 1
ATOM 2764 N N . GLU A 1 380 ? -18.854 27.981 -8.158 1.00 39.91 380 GLU A N 1
ATOM 2765 C CA . GLU A 1 380 ? -18.073 27.231 -9.126 1.00 39.91 380 GLU A CA 1
ATOM 2766 C C . GLU A 1 380 ? -16.670 27.000 -8.548 1.00 39.91 380 GLU A C 1
ATOM 2768 O O . GLU A 1 380 ? -15.922 27.937 -8.267 1.00 39.91 380 GLU A O 1
ATOM 2773 N N . GLY A 1 381 ? -16.326 25.726 -8.350 1.00 44.50 381 GLY A N 1
ATOM 2774 C CA . GLY A 1 381 ? -14.966 25.293 -8.051 1.00 44.50 381 GLY A CA 1
ATOM 2775 C C . GLY A 1 381 ? -14.547 25.408 -6.586 1.00 44.50 381 GLY A C 1
ATOM 2776 O O . GLY A 1 381 ? -13.506 25.995 -6.286 1.00 44.50 381 GLY A O 1
ATOM 2777 N N . ARG A 1 382 ? -15.276 24.772 -5.657 1.00 47.44 382 ARG A N 1
ATOM 2778 C CA . ARG A 1 382 ? -14.650 24.343 -4.395 1.00 47.44 382 ARG A CA 1
ATOM 2779 C C . ARG A 1 382 ? -13.509 23.408 -4.796 1.00 47.44 382 ARG A C 1
ATOM 2781 O O . ARG A 1 382 ? -13.761 22.351 -5.360 1.00 47.44 382 ARG A O 1
ATOM 2788 N N . ALA A 1 383 ? -12.263 23.847 -4.623 1.00 53.69 383 ALA A N 1
ATOM 2789 C CA . ALA A 1 383 ? -11.080 23.067 -4.972 1.00 53.69 383 ALA A CA 1
ATOM 2790 C C . ALA A 1 383 ? -10.993 21.846 -4.043 1.00 53.69 383 ALA A C 1
ATOM 2792 O O . ALA A 1 383 ? -10.311 21.869 -3.018 1.00 53.69 383 ALA A O 1
ATOM 2793 N N . GLU A 1 384 ? -11.762 20.809 -4.365 1.00 63.00 384 GLU A N 1
ATOM 2794 C CA . GLU A 1 384 ? -11.727 19.521 -3.694 1.00 63.00 384 GLU A CA 1
ATOM 2795 C C . GLU A 1 384 ? -10.294 18.981 -3.765 1.00 63.00 384 GLU A C 1
ATOM 2797 O O . GLU A 1 384 ? -9.655 18.982 -4.819 1.00 63.00 384 GLU A O 1
ATOM 2802 N N . GLY A 1 385 ? -9.757 18.578 -2.613 1.00 72.50 385 GLY A N 1
ATOM 2803 C CA . GLY A 1 385 ? -8.422 17.985 -2.529 1.00 72.50 385 GLY A CA 1
ATOM 2804 C C . GLY A 1 385 ? -7.275 18.940 -2.188 1.00 72.50 385 GLY A C 1
ATOM 2805 O O . GLY A 1 385 ? -6.121 18.620 -2.470 1.00 72.50 385 GLY A O 1
ATOM 2806 N N . LEU A 1 386 ? -7.522 20.089 -1.551 1.00 88.75 386 LEU A N 1
ATOM 2807 C CA . LEU A 1 386 ? -6.418 20.853 -0.962 1.00 88.75 386 LEU A CA 1
ATOM 2808 C C . LEU A 1 386 ? -5.835 20.113 0.249 1.00 88.75 386 LEU A C 1
ATOM 2810 O O . LEU A 1 386 ? -6.523 19.896 1.241 1.00 88.75 386 LEU A O 1
ATOM 2814 N N . ALA A 1 387 ? -4.552 19.758 0.196 1.00 91.69 387 ALA A N 1
ATOM 2815 C CA . ALA A 1 387 ? -3.856 19.152 1.326 1.00 91.69 387 ALA A CA 1
ATOM 2816 C C . ALA A 1 387 ? -3.520 20.235 2.360 1.00 91.69 387 ALA A C 1
ATOM 2818 O O . ALA A 1 387 ? -2.650 21.076 2.120 1.00 91.69 387 ALA A O 1
ATOM 2819 N N . ALA A 1 388 ? -4.200 20.214 3.509 1.00 93.75 388 ALA A N 1
ATOM 2820 C CA . ALA A 1 388 ? -4.017 21.225 4.549 1.00 93.75 388 ALA A CA 1
ATOM 2821 C C . ALA A 1 388 ? -3.241 20.694 5.755 1.00 93.75 388 ALA A C 1
ATOM 2823 O O . ALA A 1 388 ? -2.395 21.408 6.287 1.00 93.75 388 ALA A O 1
ATOM 2824 N N . ARG A 1 389 ? -3.483 19.445 6.178 1.00 95.38 389 ARG A N 1
ATOM 2825 C CA . ARG A 1 389 ? -2.787 18.843 7.326 1.00 95.38 389 ARG A CA 1
ATOM 2826 C C . ARG A 1 389 ? -2.443 17.375 7.103 1.00 95.38 389 ARG A C 1
ATOM 2828 O O . ARG A 1 389 ? -3.026 16.690 6.263 1.00 95.38 389 ARG A O 1
ATOM 2835 N N . LEU A 1 390 ? -1.489 16.895 7.889 1.00 97.12 390 LEU A N 1
ATOM 2836 C CA . LEU A 1 390 ? -1.068 15.501 7.920 1.00 97.12 390 LEU A CA 1
ATOM 2837 C C . LEU A 1 390 ? -1.518 14.862 9.235 1.00 97.12 390 LEU A C 1
ATOM 2839 O O . LEU A 1 390 ? -1.333 15.430 10.309 1.00 97.12 390 LEU A O 1
ATOM 2843 N N . PHE A 1 391 ? -2.076 13.661 9.152 1.00 97.31 391 PHE A N 1
ATOM 2844 C CA . PHE A 1 391 ? -2.521 12.884 10.300 1.00 97.31 391 PHE A CA 1
ATOM 2845 C C . PHE A 1 391 ? -1.816 11.531 10.315 1.00 97.31 391 PHE A C 1
ATOM 2847 O O . PHE A 1 391 ? -2.070 10.665 9.479 1.00 97.31 391 PHE A O 1
ATOM 2854 N N . LEU A 1 392 ? -0.873 11.363 11.238 1.00 97.06 392 LEU A N 1
ATOM 2855 C CA . LEU A 1 392 ? -0.140 10.119 11.424 1.00 97.06 392 LEU A CA 1
ATOM 2856 C C . LEU A 1 392 ? -0.855 9.287 12.484 1.00 97.06 392 LEU A C 1
ATOM 2858 O O . LEU A 1 392 ? -0.868 9.645 13.662 1.00 97.06 392 LEU A O 1
ATOM 2862 N N . TYR A 1 393 ? -1.421 8.158 12.079 1.00 96.69 393 TYR A N 1
ATOM 2863 C CA . TYR A 1 393 ? -2.151 7.301 12.997 1.00 96.69 393 TYR A CA 1
ATOM 2864 C C . TYR A 1 393 ? -1.383 6.021 13.321 1.00 96.69 393 TYR A C 1
ATOM 2866 O O . TYR A 1 393 ? -0.586 5.516 12.521 1.00 96.69 393 TYR A O 1
ATOM 2874 N N . ARG A 1 394 ? -1.670 5.469 14.501 1.00 95.69 394 ARG A N 1
ATOM 2875 C CA . ARG A 1 394 ? -1.276 4.116 14.898 1.00 95.69 394 ARG A CA 1
ATOM 2876 C C . ARG A 1 394 ? -2.502 3.353 15.389 1.00 95.69 394 ARG A C 1
ATOM 2878 O O . ARG A 1 394 ? -3.240 3.856 16.226 1.00 95.69 394 ARG A O 1
ATOM 2885 N N . TYR A 1 395 ? -2.725 2.152 14.884 1.00 93.69 395 TYR A N 1
ATOM 2886 C CA . TYR A 1 395 ? -3.802 1.262 15.308 1.00 93.69 395 TYR A CA 1
ATOM 2887 C C . TYR A 1 395 ? -3.226 -0.143 15.478 1.00 93.69 395 TYR A C 1
ATOM 2889 O O . TYR A 1 395 ? -2.826 -0.767 14.499 1.00 93.69 395 TYR A O 1
ATOM 2897 N N . ARG A 1 396 ? -3.142 -0.639 16.720 1.00 91.19 396 ARG A N 1
ATOM 2898 C CA . ARG A 1 396 ? -2.393 -1.869 17.050 1.00 91.19 396 ARG A CA 1
ATOM 2899 C C . ARG A 1 396 ? -0.969 -1.805 16.460 1.00 91.19 396 ARG A C 1
ATOM 2901 O O . ARG A 1 396 ? -0.248 -0.846 16.737 1.00 91.19 396 ARG A O 1
ATOM 2908 N N . ASP A 1 397 ? -0.600 -2.770 15.620 1.00 84.38 397 ASP A N 1
ATOM 2909 C CA . ASP A 1 397 ? 0.688 -2.830 14.915 1.00 84.38 397 ASP A CA 1
ATOM 2910 C C . ASP A 1 397 ? 0.664 -2.138 13.541 1.00 84.38 397 ASP A C 1
ATOM 2912 O O . ASP A 1 397 ? 1.664 -2.122 12.819 1.00 84.38 397 ASP A O 1
ATOM 2916 N N . LEU A 1 398 ? -0.478 -1.564 13.156 1.00 86.94 398 LEU A N 1
ATOM 2917 C CA . LEU A 1 398 ? -0.622 -0.781 11.939 1.00 86.94 398 LEU A CA 1
ATOM 2918 C C . LEU A 1 398 ? -0.268 0.676 12.206 1.00 86.94 398 LEU A C 1
ATOM 2920 O O . LEU A 1 398 ? -0.660 1.280 13.204 1.00 86.94 398 LEU A O 1
ATOM 2924 N N . ALA A 1 399 ? 0.437 1.264 11.255 1.00 91.69 399 ALA A N 1
ATOM 2925 C CA . ALA A 1 399 ? 0.618 2.697 11.161 1.00 91.69 399 ALA A CA 1
ATOM 2926 C C . ALA A 1 399 ? 0.284 3.129 9.736 1.00 91.69 399 ALA A C 1
ATOM 2928 O O . ALA A 1 399 ? 0.354 2.334 8.791 1.00 91.69 399 ALA A O 1
ATOM 2929 N N . GLY A 1 400 ? -0.097 4.387 9.592 1.00 94.19 400 GLY A N 1
ATOM 2930 C CA . GLY A 1 400 ? -0.365 4.985 8.299 1.00 94.19 400 GLY A CA 1
ATOM 2931 C C . GLY A 1 400 ? -0.416 6.495 8.413 1.00 94.19 400 GLY A C 1
ATOM 2932 O O . GLY A 1 400 ? -0.477 7.057 9.506 1.00 94.19 400 GLY A O 1
ATOM 2933 N N . LEU A 1 401 ? -0.356 7.147 7.264 1.00 96.06 401 LEU A N 1
ATOM 2934 C CA . LEU A 1 401 ? -0.413 8.593 7.156 1.00 96.06 401 LEU A CA 1
ATOM 2935 C C . LEU A 1 401 ? -1.657 8.964 6.359 1.00 96.06 401 LEU A C 1
ATOM 2937 O O . LEU A 1 401 ? -1.956 8.336 5.351 1.00 96.06 401 LEU A O 1
ATOM 2941 N N . VAL A 1 402 ? -2.380 9.977 6.804 1.00 96.12 402 VAL A N 1
ATOM 2942 C CA . VAL A 1 402 ? -3.570 10.478 6.124 1.00 96.12 402 VAL A CA 1
ATOM 2943 C C . VAL A 1 402 ? -3.344 11.936 5.793 1.00 96.12 402 VAL A C 1
ATOM 2945 O O . VAL A 1 402 ? -2.868 12.706 6.628 1.00 96.12 402 VAL A O 1
ATOM 2948 N N . VAL A 1 403 ? -3.655 12.308 4.560 1.00 95.25 403 VAL A N 1
ATOM 2949 C CA . VAL A 1 403 ? -3.693 13.705 4.143 1.00 95.25 403 VAL A CA 1
ATOM 2950 C C . VAL A 1 403 ? -5.121 14.185 4.333 1.00 95.25 403 VAL A C 1
ATOM 2952 O O . VAL A 1 403 ? -6.033 13.625 3.725 1.00 95.25 403 VAL A O 1
ATOM 2955 N N . LEU A 1 404 ? -5.309 15.181 5.194 1.00 95.31 404 LEU A N 1
ATOM 2956 C CA . LEU A 1 404 ? -6.616 15.773 5.454 1.00 95.31 404 LEU A CA 1
ATOM 2957 C C . LEU A 1 404 ? -6.716 17.141 4.767 1.00 95.31 404 LEU A C 1
ATOM 2959 O O . LEU A 1 404 ? -5.713 17.856 4.617 1.00 95.31 404 LEU A O 1
ATOM 2963 N N . ASP A 1 405 ? -7.933 17.508 4.383 1.00 94.38 405 ASP A N 1
ATOM 2964 C CA . ASP A 1 405 ? -8.243 18.842 3.879 1.00 94.38 405 ASP A CA 1
ATOM 2965 C C . ASP A 1 405 ? -8.310 19.889 5.011 1.00 94.38 405 ASP A C 1
ATOM 2967 O O . ASP A 1 405 ? -7.997 19.617 6.181 1.00 94.38 405 ASP A O 1
ATOM 2971 N N . ALA A 1 406 ? -8.661 21.129 4.657 1.00 91.62 406 ALA A N 1
ATOM 2972 C CA . ALA A 1 406 ? -8.788 22.222 5.622 1.00 91.62 406 ALA A CA 1
ATOM 2973 C C . ALA A 1 406 ? -9.896 21.953 6.658 1.00 91.62 406 ALA A C 1
ATOM 2975 O O . ALA A 1 406 ? -9.708 22.235 7.845 1.00 91.62 406 ALA A O 1
ATOM 2976 N N . ASP A 1 407 ? -10.991 21.333 6.218 1.00 93.12 407 ASP A N 1
ATOM 2977 C CA . ASP A 1 407 ? -12.156 20.984 7.031 1.00 93.12 407 ASP A CA 1
ATOM 2978 C C . ASP A 1 407 ? -11.887 19.753 7.932 1.00 93.12 407 ASP A C 1
ATOM 2980 O O . ASP A 1 407 ? -12.591 19.519 8.912 1.00 93.12 407 ASP A O 1
ATOM 2984 N N . GLY A 1 408 ? -10.797 19.019 7.681 1.00 93.06 408 GLY A N 1
ATOM 2985 C CA . GLY A 1 408 ? -10.385 17.833 8.428 1.00 93.06 408 GLY A CA 1
ATOM 2986 C C . GLY A 1 408 ? -10.883 16.515 7.836 1.00 93.06 408 GLY A C 1
ATOM 2987 O O . GLY A 1 408 ? -10.698 15.477 8.472 1.00 93.06 408 GLY A O 1
ATOM 2988 N N . HIS A 1 409 ? -11.470 16.522 6.639 1.00 93.88 409 HIS A N 1
ATOM 2989 C CA . HIS A 1 409 ? -11.884 15.301 5.955 1.00 93.88 409 HIS A CA 1
ATOM 2990 C C . HIS A 1 409 ? -10.677 14.575 5.359 1.00 93.88 409 HIS A C 1
ATOM 2992 O O . HIS A 1 409 ? -9.742 15.214 4.859 1.00 93.88 409 HIS A O 1
ATOM 2998 N N . PRO A 1 410 ? -10.668 13.234 5.390 1.00 94.06 410 PRO A N 1
ATOM 2999 C CA . PRO A 1 410 ? -9.545 12.472 4.887 1.00 94.06 410 PRO A CA 1
ATOM 3000 C C . PRO A 1 410 ? -9.583 12.352 3.365 1.00 94.06 410 PRO A C 1
ATOM 3002 O O . PRO A 1 410 ? -10.419 11.664 2.795 1.00 94.06 410 PRO A O 1
ATOM 3005 N N . VAL A 1 411 ? -8.622 12.997 2.704 1.00 92.19 411 VAL A N 1
ATOM 3006 C CA . VAL A 1 411 ? -8.512 13.004 1.240 1.00 92.19 411 VAL A CA 1
ATOM 3007 C C . VAL A 1 411 ? -7.805 11.741 0.758 1.00 92.19 411 VAL A C 1
ATOM 3009 O O . VAL A 1 411 ? -8.332 11.005 -0.073 1.00 92.19 411 VAL A O 1
ATOM 3012 N N . HIS A 1 412 ? -6.623 11.460 1.316 1.00 91.75 412 HIS A N 1
ATOM 3013 C CA . HIS A 1 412 ? -5.826 10.294 0.936 1.00 91.75 412 HIS A CA 1
ATOM 3014 C C . HIS A 1 412 ? -5.309 9.518 2.131 1.00 91.75 412 HIS A C 1
ATOM 3016 O O . HIS A 1 412 ? -4.662 10.079 3.019 1.00 91.75 412 HIS A O 1
ATOM 3022 N N . HIS A 1 413 ? -5.512 8.206 2.089 1.00 93.06 413 HIS A N 1
ATOM 3023 C CA . HIS A 1 413 ? -4.941 7.263 3.040 1.00 93.06 413 HIS A CA 1
ATOM 3024 C C . HIS A 1 413 ? -3.680 6.612 2.470 1.00 93.06 413 HIS A C 1
ATOM 3026 O O . HIS A 1 413 ? -3.647 6.148 1.331 1.00 93.06 413 HIS A O 1
ATOM 3032 N N . LEU A 1 414 ? -2.609 6.633 3.263 1.00 93.25 414 LEU A N 1
ATOM 3033 C CA . LEU A 1 414 ? -1.287 6.131 2.908 1.00 93.25 414 LEU A CA 1
ATOM 3034 C C . LEU A 1 414 ? -0.867 5.053 3.909 1.00 93.25 414 LEU A C 1
ATOM 3036 O O . LEU A 1 414 ? -0.180 5.348 4.899 1.00 93.25 414 LEU A O 1
ATOM 3040 N N . PRO A 1 415 ? -1.255 3.792 3.671 1.00 88.81 415 PRO A N 1
ATOM 3041 C CA . PRO A 1 415 ? -0.945 2.701 4.579 1.00 88.81 415 PRO A CA 1
ATOM 3042 C C . PRO A 1 415 ? 0.557 2.394 4.606 1.00 88.81 415 PRO A C 1
ATOM 3044 O O . PRO A 1 415 ? 1.270 2.511 3.603 1.00 88.81 415 PRO A O 1
ATOM 3047 N N . GLY A 1 416 ? 1.033 1.939 5.763 1.00 86.94 416 GLY A N 1
ATOM 3048 C CA . GLY A 1 416 ? 2.394 1.452 5.958 1.00 86.94 416 GLY A CA 1
ATOM 3049 C C . GLY A 1 416 ? 3.136 2.197 7.063 1.00 86.94 416 GLY A C 1
ATOM 3050 O O . GLY A 1 416 ? 2.703 3.251 7.517 1.00 86.94 416 GLY A O 1
ATOM 3051 N N . PRO A 1 417 ? 4.277 1.668 7.520 1.00 88.56 417 PRO A N 1
ATOM 3052 C CA . PRO A 1 417 ? 5.016 2.295 8.601 1.00 88.56 417 PRO A CA 1
ATOM 3053 C C . PRO A 1 417 ? 5.657 3.596 8.107 1.00 88.56 417 PRO A C 1
ATOM 3055 O O . PRO A 1 417 ? 6.487 3.606 7.192 1.00 88.56 417 PRO A O 1
ATOM 3058 N N . TRP A 1 418 ? 5.276 4.699 8.741 1.00 93.44 418 TRP A N 1
ATOM 3059 C CA . TRP A 1 418 ? 5.869 6.017 8.548 1.00 93.44 418 TRP A CA 1
ATOM 3060 C C . TRP A 1 418 ? 6.660 6.379 9.804 1.00 93.44 418 TRP A C 1
ATOM 3062 O O . TRP A 1 418 ? 6.128 6.303 10.908 1.00 93.44 418 TRP A O 1
ATOM 3072 N N . SER A 1 419 ? 7.931 6.765 9.651 1.00 93.12 419 SER A N 1
ATOM 3073 C CA . SER A 1 419 ? 8.726 7.257 10.788 1.00 93.12 419 SER A CA 1
ATOM 3074 C C . SER A 1 419 ? 8.134 8.586 11.273 1.00 93.12 419 SER A C 1
ATOM 3076 O O . SER A 1 419 ? 8.111 9.541 10.485 1.00 93.12 419 SER A O 1
ATOM 3078 N N . PRO A 1 420 ? 7.693 8.682 12.543 1.00 94.69 420 PRO A N 1
ATOM 3079 C CA . PRO A 1 420 ? 7.163 9.922 13.102 1.00 94.69 420 PRO A CA 1
ATOM 3080 C C . PRO A 1 420 ? 8.150 11.083 12.975 1.00 94.69 420 PRO A C 1
ATOM 3082 O O . PRO A 1 420 ? 7.753 12.201 12.663 1.00 94.69 420 PRO A O 1
ATOM 3085 N N . GLU A 1 421 ? 9.451 10.821 13.125 1.00 94.25 421 GLU A N 1
ATOM 3086 C CA . GLU A 1 421 ? 10.505 11.829 13.004 1.00 94.25 421 GLU A CA 1
ATOM 3087 C C . GLU A 1 421 ? 10.618 12.369 11.576 1.00 94.25 421 GLU A C 1
ATOM 3089 O O . GLU A 1 421 ? 10.807 13.571 11.373 1.00 94.25 421 GLU A O 1
ATOM 3094 N N . HIS A 1 422 ? 10.514 11.496 10.570 1.00 93.69 422 HIS A N 1
ATOM 3095 C CA . HIS A 1 422 ? 10.567 11.907 9.168 1.00 93.69 422 HIS A CA 1
ATOM 3096 C C . HIS A 1 422 ? 9.310 12.666 8.748 1.00 93.69 422 HIS A C 1
ATOM 3098 O O . HIS A 1 422 ? 9.432 13.678 8.056 1.00 93.69 422 HIS A O 1
ATOM 3104 N N . VAL A 1 423 ? 8.129 12.219 9.189 1.00 95.94 423 VAL A N 1
ATOM 3105 C CA . VAL A 1 423 ? 6.863 12.916 8.924 1.00 95.94 423 VAL A CA 1
ATOM 3106 C C . VAL A 1 423 ? 6.858 14.279 9.609 1.00 95.94 423 VAL A C 1
ATOM 3108 O O . VAL A 1 423 ? 6.564 15.268 8.950 1.00 95.94 423 VAL A O 1
ATOM 3111 N N . ASN A 1 424 ? 7.274 14.367 10.875 1.00 96.00 424 ASN A N 1
ATOM 3112 C CA . ASN A 1 424 ? 7.365 15.636 11.597 1.00 96.00 424 ASN A CA 1
ATOM 3113 C C . ASN A 1 424 ? 8.331 16.615 10.923 1.00 96.00 424 ASN A C 1
ATOM 3115 O O . ASN A 1 424 ? 8.001 17.778 10.718 1.00 96.00 424 ASN A O 1
ATOM 3119 N N . ARG A 1 425 ? 9.509 16.144 10.494 1.00 94.56 425 ARG A N 1
ATOM 3120 C CA . ARG A 1 425 ? 10.473 16.989 9.775 1.00 94.56 425 ARG A CA 1
ATOM 3121 C C . ARG A 1 425 ? 9.926 17.479 8.435 1.00 94.56 425 ARG A C 1
ATOM 3123 O O . ARG A 1 425 ? 10.151 18.633 8.080 1.00 94.56 425 ARG A O 1
ATOM 3130 N N . PHE A 1 426 ? 9.243 16.611 7.692 1.00 95.38 426 PHE A N 1
ATOM 3131 C CA . PHE A 1 426 ? 8.594 16.967 6.432 1.00 95.38 426 PHE A CA 1
ATOM 3132 C C . PHE A 1 426 ? 7.482 18.000 6.660 1.00 95.38 426 PHE A C 1
ATOM 3134 O O . PHE A 1 426 ? 7.477 19.043 6.013 1.00 95.38 426 PHE A O 1
ATOM 3141 N N . ALA A 1 427 ? 6.601 17.753 7.630 1.00 95.38 427 ALA A N 1
ATOM 3142 C CA . ALA A 1 427 ? 5.497 18.633 7.989 1.00 95.38 427 ALA A CA 1
ATOM 3143 C C . ALA A 1 427 ? 5.996 20.022 8.423 1.00 95.38 427 ALA A C 1
ATOM 3145 O O . ALA A 1 427 ? 5.600 21.029 7.841 1.00 95.38 427 ALA A O 1
ATOM 3146 N N . ALA A 1 428 ? 6.964 20.072 9.345 1.00 94.62 428 ALA A N 1
ATOM 3147 C CA . ALA A 1 428 ? 7.572 21.311 9.824 1.00 94.62 428 ALA A CA 1
ATOM 3148 C C . ALA A 1 428 ? 8.274 22.097 8.707 1.00 94.62 428 ALA A C 1
ATOM 3150 O O . ALA A 1 428 ? 8.135 23.313 8.622 1.00 94.62 428 ALA A O 1
ATOM 3151 N N . ARG A 1 429 ? 8.998 21.418 7.805 1.00 93.56 429 ARG A N 1
ATOM 3152 C CA . ARG A 1 429 ? 9.652 22.067 6.654 1.00 93.56 429 ARG A CA 1
ATOM 3153 C C . ARG A 1 429 ? 8.647 22.736 5.716 1.00 93.56 429 ARG A C 1
ATOM 3155 O O . ARG A 1 429 ? 8.988 23.708 5.045 1.00 93.56 429 ARG A O 1
ATOM 3162 N N . HIS A 1 430 ? 7.448 22.177 5.634 1.00 92.88 430 HIS A N 1
ATOM 3163 C CA . HIS A 1 430 ? 6.416 22.577 4.693 1.00 92.88 430 HIS A CA 1
ATOM 3164 C C . HIS A 1 430 ? 5.260 23.350 5.340 1.00 92.88 430 HIS A C 1
ATOM 3166 O O . HIS A 1 430 ? 4.289 23.645 4.651 1.00 92.88 430 HIS A O 1
ATOM 3172 N N . ASN A 1 431 ? 5.378 23.715 6.623 1.00 93.62 431 ASN A N 1
ATOM 3173 C CA . ASN A 1 431 ? 4.333 24.383 7.406 1.00 93.62 431 ASN A CA 1
ATOM 3174 C C . ASN A 1 431 ? 2.977 23.655 7.356 1.00 93.62 431 ASN A C 1
ATOM 3176 O O . ASN A 1 431 ? 1.926 24.290 7.341 1.00 93.62 431 ASN A O 1
ATOM 3180 N N . LEU A 1 432 ? 3.005 22.321 7.320 1.00 94.25 432 LEU A N 1
ATOM 3181 C CA . LEU A 1 432 ? 1.807 21.492 7.408 1.00 94.25 432 LEU A CA 1
ATOM 3182 C C . LEU A 1 432 ? 1.599 21.095 8.875 1.00 94.25 432 LEU A C 1
ATOM 3184 O O . LEU A 1 432 ? 2.523 20.534 9.472 1.00 94.25 432 LEU A O 1
ATOM 3188 N N . PRO A 1 433 ? 0.423 21.344 9.477 1.00 96.25 433 PRO A N 1
ATOM 3189 C CA . PRO A 1 433 ? 0.097 20.806 10.788 1.00 96.25 433 PRO A CA 1
ATOM 3190 C C . PRO A 1 433 ? 0.186 19.278 10.764 1.00 96.25 433 PRO A C 1
ATOM 3192 O O . PRO A 1 433 ? -0.319 18.636 9.839 1.00 96.25 433 PRO A O 1
ATOM 3195 N N . LEU A 1 434 ? 0.838 18.706 11.774 1.00 96.94 434 LEU A N 1
ATOM 3196 C CA . LEU A 1 434 ? 0.927 17.264 11.969 1.00 96.94 434 LEU A CA 1
ATOM 3197 C C . LEU A 1 434 ? 0.229 16.885 13.270 1.00 96.94 434 LEU A C 1
ATOM 3199 O O . LEU A 1 434 ? 0.629 17.329 14.344 1.00 96.94 434 LEU A 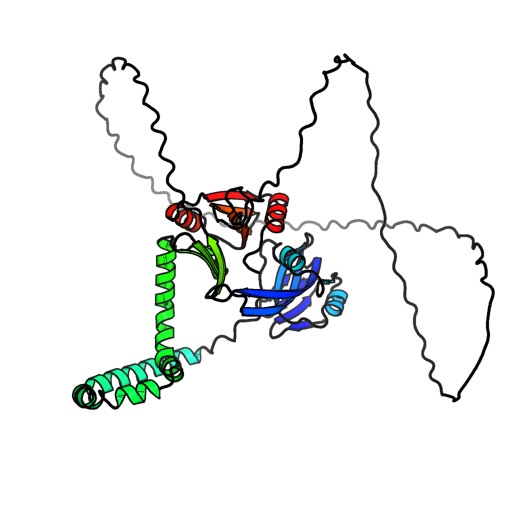O 1
ATOM 3203 N N . GLU A 1 435 ? -0.768 16.018 13.168 1.00 97.44 435 GLU A N 1
ATOM 3204 C CA . GLU A 1 435 ? -1.434 15.404 14.312 1.00 97.44 435 GLU A CA 1
ATOM 3205 C C . GLU A 1 435 ? -1.051 13.921 14.375 1.00 97.44 435 GLU A C 1
ATOM 3207 O O . GLU A 1 435 ? -1.080 13.218 13.365 1.00 97.44 435 GLU A O 1
ATOM 3212 N N . ILE A 1 436 ? -0.637 13.451 15.556 1.00 97.25 436 ILE A N 1
ATOM 3213 C CA . ILE A 1 436 ? -0.229 12.061 15.784 1.00 97.25 436 ILE A CA 1
ATOM 3214 C C . ILE A 1 436 ? -1.175 11.449 16.813 1.00 97.25 436 ILE A C 1
ATOM 3216 O O . ILE A 1 436 ? -1.192 11.903 17.958 1.00 97.25 436 ILE A O 1
ATOM 3220 N N . ARG A 1 437 ? -1.953 10.425 16.440 1.00 97.19 437 ARG A N 1
ATOM 3221 C CA . ARG A 1 437 ? -2.913 9.777 17.357 1.00 97.19 437 ARG A CA 1
ATOM 3222 C C . ARG A 1 437 ? -2.915 8.261 17.255 1.00 97.19 437 ARG A C 1
ATOM 3224 O O . ARG A 1 437 ? -2.626 7.675 16.215 1.00 97.19 437 ARG A O 1
ATOM 3231 N N . THR A 1 438 ? -3.257 7.625 18.372 1.00 96.62 438 THR A N 1
ATOM 3232 C CA . THR A 1 438 ? -3.594 6.200 18.381 1.00 96.62 438 THR A CA 1
ATOM 3233 C C . THR A 1 438 ? -5.100 6.091 18.176 1.00 96.62 438 THR A C 1
ATOM 3235 O O . THR A 1 438 ? -5.838 6.755 18.899 1.00 96.62 438 THR A O 1
ATOM 3238 N N . LEU A 1 439 ? -5.535 5.324 17.181 1.00 96.50 439 LEU A N 1
ATOM 3239 C CA . LEU A 1 439 ? -6.953 5.138 16.868 1.00 96.50 439 LEU A CA 1
ATOM 3240 C C . LEU A 1 439 ? -7.497 3.884 17.548 1.00 96.50 439 LEU A C 1
ATOM 3242 O O . LEU A 1 439 ? -6.760 2.926 17.795 1.00 96.50 439 LEU A O 1
ATOM 3246 N N . THR A 1 440 ? -8.796 3.887 17.813 1.00 95.38 440 THR A N 1
ATOM 3247 C CA . THR A 1 440 ? -9.594 2.686 18.078 1.00 95.38 440 THR A CA 1
ATOM 3248 C C . THR A 1 440 ? -9.960 1.975 16.765 1.00 95.38 440 THR A C 1
ATOM 3250 O O . THR A 1 440 ? -9.678 2.470 15.674 1.00 95.38 440 THR A O 1
ATOM 3253 N N . HIS A 1 441 ? -10.553 0.779 16.855 1.00 90.38 441 HIS A N 1
ATOM 3254 C CA . HIS A 1 441 ? -10.943 -0.001 15.673 1.00 90.38 441 HIS A CA 1
ATOM 3255 C C . HIS A 1 441 ? -12.012 0.713 14.836 1.00 90.38 441 HIS A C 1
ATOM 3257 O O . HIS A 1 441 ? -11.831 0.880 13.633 1.00 90.38 441 HIS A O 1
ATOM 3263 N N . ASP A 1 442 ? -13.070 1.201 15.484 1.00 93.06 442 ASP A N 1
ATOM 3264 C CA . ASP A 1 442 ? -14.188 1.860 14.802 1.00 93.06 442 ASP A CA 1
ATOM 3265 C C . ASP A 1 442 ? -13.748 3.175 14.147 1.00 93.06 442 ASP A C 1
ATOM 3267 O O . ASP A 1 442 ? -14.136 3.474 13.020 1.00 93.06 442 ASP A O 1
ATOM 3271 N N . GLU A 1 443 ? -12.858 3.930 14.801 1.00 94.62 443 GLU A N 1
ATOM 3272 C CA . GLU A 1 443 ? -12.251 5.131 14.215 1.00 94.62 443 GLU A CA 1
ATOM 3273 C C . GLU A 1 443 ? -11.381 4.795 12.996 1.00 94.62 443 GLU A C 1
ATOM 3275 O O . GLU A 1 443 ? -11.394 5.528 12.008 1.00 94.62 443 GLU A O 1
ATOM 3280 N N . TYR A 1 444 ? -10.634 3.685 13.038 1.00 93.44 444 TYR A N 1
ATOM 3281 C CA . TYR A 1 444 ? -9.840 3.226 11.899 1.00 93.44 444 TYR A CA 1
ATOM 3282 C C . TYR A 1 444 ? -10.725 2.805 10.716 1.00 93.44 444 TYR A C 1
ATOM 3284 O O . TYR A 1 444 ? -10.441 3.180 9.575 1.00 93.44 444 TYR A O 1
ATOM 3292 N N . LEU A 1 445 ? -11.818 2.081 10.970 1.00 88.19 445 LEU A N 1
ATOM 3293 C CA . LEU A 1 445 ? -12.785 1.705 9.936 1.00 88.19 445 LEU A CA 1
ATOM 3294 C C . LEU A 1 445 ? -13.490 2.928 9.344 1.00 88.19 445 LEU A C 1
ATOM 3296 O O . LEU A 1 445 ? -13.579 3.050 8.122 1.00 88.19 445 LEU A O 1
ATOM 3300 N N . ALA A 1 446 ? -13.931 3.871 10.179 1.00 89.19 446 ALA A N 1
ATOM 3301 C CA . ALA A 1 446 ? -14.542 5.111 9.711 1.00 89.19 446 ALA A CA 1
ATOM 3302 C C . ALA A 1 446 ? -13.569 5.909 8.831 1.00 89.19 446 ALA A C 1
ATOM 3304 O O . ALA A 1 446 ? -13.929 6.343 7.736 1.00 89.19 446 ALA A O 1
ATOM 3305 N N . LEU A 1 447 ? -12.312 6.028 9.265 1.00 91.19 447 LEU A N 1
ATOM 3306 C CA . LEU A 1 447 ? -11.276 6.743 8.530 1.00 91.19 447 LEU A CA 1
ATOM 3307 C C . LEU A 1 447 ? -10.956 6.083 7.181 1.00 91.19 447 LEU A C 1
ATOM 3309 O O . LEU A 1 447 ? -10.810 6.775 6.174 1.00 91.19 447 LEU A O 1
ATOM 3313 N N . THR A 1 448 ? -10.845 4.755 7.136 1.00 86.00 448 THR A N 1
ATOM 3314 C CA . THR A 1 448 ? -10.541 4.021 5.892 1.00 86.00 448 THR A CA 1
ATOM 3315 C C . THR A 1 448 ? -11.722 3.978 4.930 1.00 86.00 448 THR A C 1
ATOM 3317 O O . THR A 1 448 ? -11.512 4.005 3.724 1.00 86.00 448 THR A O 1
ATOM 3320 N N . THR A 1 449 ? -12.955 3.994 5.436 1.00 84.38 449 THR A N 1
ATOM 3321 C CA . THR A 1 449 ? -14.163 4.021 4.597 1.00 84.38 449 THR A CA 1
ATOM 3322 C C . THR A 1 449 ? -14.392 5.394 3.961 1.00 84.38 449 THR A C 1
ATOM 3324 O O . THR A 1 449 ? -14.883 5.479 2.840 1.00 84.38 449 THR A O 1
ATOM 3327 N N . GLN A 1 450 ? -14.038 6.475 4.663 1.00 86.88 450 GLN A N 1
ATOM 3328 C CA . GLN A 1 450 ? -14.223 7.848 4.178 1.00 86.88 450 GLN A CA 1
ATOM 3329 C C . GLN A 1 450 ? -13.100 8.336 3.257 1.00 86.88 450 GLN A C 1
ATOM 3331 O O . GLN A 1 450 ? -13.269 9.345 2.578 1.00 86.88 450 GLN A O 1
ATOM 3336 N N . SER A 1 451 ? -11.949 7.664 3.253 1.00 85.56 451 SER A N 1
ATOM 3337 C CA . SER A 1 451 ? -10.757 8.125 2.541 1.00 85.56 451 SER A CA 1
ATOM 3338 C C . SER A 1 451 ? -10.542 7.398 1.222 1.00 85.56 451 SER A C 1
ATOM 3340 O O . SER A 1 451 ? -10.830 6.212 1.080 1.00 85.56 451 SER A O 1
ATOM 3342 N N . THR A 1 452 ? -9.965 8.104 0.248 1.00 81.44 452 THR A N 1
ATOM 3343 C CA . THR A 1 452 ? -9.507 7.465 -0.988 1.00 81.44 452 THR A CA 1
ATOM 3344 C C . THR A 1 452 ? -8.135 6.836 -0.735 1.00 81.44 452 THR A C 1
ATOM 3346 O O . THR A 1 452 ? -7.159 7.543 -0.461 1.00 81.44 452 THR A O 1
ATOM 3349 N N . ASP A 1 453 ? -8.027 5.507 -0.806 1.00 74.81 453 ASP A N 1
ATOM 3350 C CA . ASP A 1 453 ? -6.739 4.816 -0.667 1.00 74.81 453 ASP A CA 1
ATOM 3351 C C . ASP A 1 453 ? -5.834 5.192 -1.849 1.00 74.81 453 ASP A C 1
ATOM 3353 O O . ASP A 1 453 ? -6.144 4.927 -3.009 1.00 74.81 453 ASP A O 1
ATOM 3357 N N . ALA A 1 454 ? -4.693 5.824 -1.570 1.00 61.59 454 ALA A N 1
ATOM 3358 C CA . ALA A 1 454 ? -3.787 6.248 -2.634 1.00 61.59 454 ALA A CA 1
ATOM 3359 C C . ALA A 1 454 ? -3.052 5.065 -3.287 1.00 61.59 454 ALA A C 1
ATOM 3361 O O . ALA A 1 454 ? -2.367 5.238 -4.291 1.00 61.59 454 ALA A O 1
ATOM 3362 N N . THR A 1 455 ? -3.112 3.862 -2.706 1.00 57.75 455 THR A N 1
ATOM 3363 C CA . THR A 1 455 ? -2.453 2.684 -3.287 1.00 57.75 455 THR A CA 1
ATOM 3364 C C . THR A 1 455 ? -3.237 1.999 -4.403 1.00 57.75 455 THR A C 1
ATOM 3366 O O . THR A 1 455 ? -2.641 1.157 -5.091 1.00 57.75 455 THR A O 1
ATOM 3369 N N . THR A 1 456 ? -4.512 2.357 -4.575 1.00 49.16 456 THR A N 1
ATOM 3370 C CA . THR A 1 456 ? -5.420 1.889 -5.636 1.00 49.16 456 THR A CA 1
ATOM 3371 C C . THR A 1 456 ? -5.539 2.911 -6.743 1.00 49.16 456 THR A C 1
ATOM 3373 O O . THR A 1 456 ? -5.592 2.488 -7.916 1.00 49.16 456 THR A O 1
#

Foldseek 3Di:
DDWWDFPQWIWDDDPQWIAIPPVRDTHNAQAKEWEWDWDFAQDPVRHRDDTDIWTWIFGAHPVLATQETGIGDIPPPCVRCVVSVHYYHYHHVPYRLVVQLSPLRHDQNYDYPYPDDDPDDDPVVVVVLVVVVVVLVVVVVVCVVPPPPPCVVVCPPVVVVVVVVPPVVVVCVSCVSVVVVCVVVVVVVVVVCLVLLQWFDFPQQWIWGDDPQWIFTDRPPGTLDTFGADQPPPDPDPPPPDPDDDDDDDDDDDDDDDDDDDDDDDDDDDDDDDDDDDDDDDDDDDDDDDDDDDDDDDDDDDDDDDDDDDDDDDDDDDDDDDDDDDDDDDDDDDDDDDDDDDDDDDDDDDDDDDDDDDDDDDDDDDDDDDDDDDPDPDPPPPPPRHQAAKEWEAEPNWTWIFGADPVGFTAETGTHDTDPVSVVSNCVVRVHHYHYYYDDPVRVSVNSSRYDYSVD

Radius of gyration: 37.47 Å; chains: 1;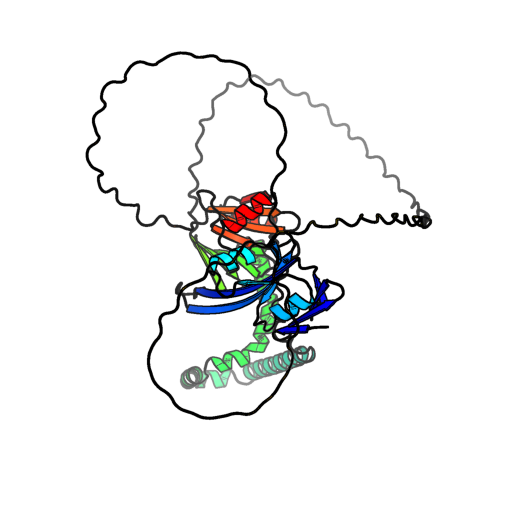 bounding box: 103×93×90 Å

Organism: NCBI:txid714136

Sequence (456 aa):
MSSLRSGLTVLSWSSGELLISPSSVRLTPAALFHYRYEQTTIGANGLPTYELTVTGLAVLDQDGLVLADLPGDWEGVAAFAQEGGVPVHAALDAPAARVRAVLAARAPGWRRIVGVPPAPLAPWRKPVAIGLGVVALGVMIYLTSTGFWYVWRGFSTIGRLLIDVAEIKWLIFLFSPLLLFLAPVRERLTRRSVHKGLIVGSTGGLHLKLTSGTLYINRGPQTLAALPTTPHHPLPTPITPTPSSPTPPTPAPSTPAPLTPSPPAPPTPAPSTPAPSTPAPSTPAPSTPAPSTPAPSTPAPLDPSTPTCPTPAEPLLSPVAESPPSSVAELPPSPAAEARNAQLPEALPPSTPASASPADPAPIPDAQAPSNPVDRPEPEGRAEGLAARLFLYRYRDLAGLVVLDADGHPVHHLPGPWSPEHVNRFAARHNLPLEIRTLTHDEYLALTTQSTDATT

Secondary structure (DSSP, 8-state):
--EEEETTEEEEEETTEEEEETTTEEE--SEEEEEEEEEEEEPTTSSEEEEEEEEEEEEE-TTS-EEEEEES--TTHHHHHHHHT--EEEESSS-HHHHHHHHH-EEEEEEE-----S----TTHHHHHHHHHHHHHHHHHHHHHHHHHHHTTTHHHHHHHHHHHS-HHHHHHHHHHHHHHHHHHHHHHHHHHHHTTSEEE-TTSEEEEEETTEEEEEETTEEEEEEEPP----PPP---PPP-PPPPPPPPP--PPP--PPPPPPP-----------PPP--PPP--PPP--PPPPPPPPPP---PPP---------------------PPPPPP-------------------------PPPP-PPPPP--------TT--TT---EEEEEEETTEEEEEEE-SS--EEEEEES---HHHHHHHHHHTT--EEEEEPPHHHHHHHHHHSEETT-